Protein AF-0000000072449669 (afdb_homodimer)

InterPro domains:
  IPR002223 Pancreatic trypsin inhibitor Kunitz domain [PF00014] (24-75)
  IPR002223 Pancreatic trypsin inhibitor Kunitz domain [PF00014] (91-141)
  IPR002223 Pancreatic trypsin inhibitor Kunitz domain [PR00759] (88-102)
  IPR002223 Pancreatic trypsin inhibitor Kunitz domain [PR00759] (116-126)
  IPR002223 Pancreatic trypsin inhibitor Kunitz domain [PR00759] (126-141)
  IPR002223 Pancreatic trypsin inhibitor Kunitz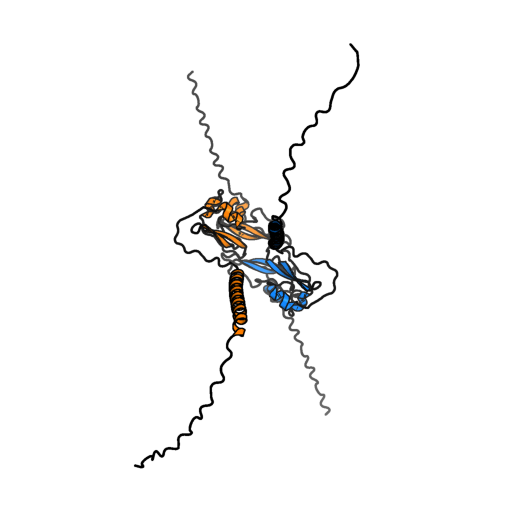 domain [PS50279] (25-75)
  IPR002223 Pancreatic trypsin inhibitor Kunitz domain [PS50279] (91-141)
  IPR002223 Pancreatic trypsin inhibitor Kunitz domain [SM00131] (23-76)
  IPR002223 Pancreatic trypsin inhibitor Kunitz domain [SM00131] (89-142)
  IPR020901 Proteinase inhibitor I2, Kunitz, conserved site [PS00280] (119-137)
  IPR036880 Pancreatic trypsin inhibitor Kunitz domain superfamily [G3DSA:4.10.410.10] (15-80)
  IPR036880 Pancreatic trypsin inhibitor Kunitz domain superfamily [G3DSA:4.10.410.10] (87-146)
  IPR036880 Pancreatic trypsin inhibitor Kunitz domain superfamily [SSF57362] (17-76)
  IPR036880 Pancreatic trypsin inhibitor Kunitz domain superfamily [SSF57362] (87-143)
  IPR050098 Tissue factor pathway inhibitor/Kunitz-type serine protease inhibitor-like [PTHR10083] (87-178)

Organism: Betta splendens (NCBI:txid158456)

Foldseek 3Di:
DPPPPPPPPPPPPPPPCPVDQDPLLDDDWDQADAQDWDWWWFAHPVVRWTHIDTHHPDDITDRTHHAQLVRCCRHHPCNCVFENPQLQVCLPDDWDQDDAAQWQWWWFHDQAVQAIAIDTHRGIDTGSRTGNDRVVRCVRHGPRHDHDDDDDDPRVVPPVVVVVVVVVVVVVVVVVVVVVVVVVVVVPPPPDDPDDPPDDPDDDPDDDDDDDDDDD/DPPPPPPPPPPPPPPPCPVDQDPLLDDDWDQADAQDWDWWWFAHPVVRWTHIDTHHPDDITDRTHHAQLVRCCRHHPCNCVFENPQLQVCLPPDWDQDDAAQWQWWWFHDQAVQAIAIDTHRGIDTGSRTGNDRVVRCVRHGPRHDHDDDDDDPRVVPPVVVVVVVVVVVVVVVVVVVVVVVVVVVVPPPDDDPDDPDDDPDPDPDDDDDPDPDDD

pLDDT: mean 78.17, std 25.8, range [21.94, 98.69]

Sequence (432 aa):
MKHLLLLGLCLVALHLSHSAVPEFCNLKYDEGSGTKFLAFLFYNSTTGQCNPFIYKGEGGNANRFRSDKDCIKNCSARAEEIYPTDASKACLYKKASGDCSVKIPSFYYDPIHDKCKMFTWTGCHGNGNRFPTFALCNSTCAGIHVDGDEAEELDSDTPVALICGIVLAIIIAAVLITVIVLSVKSKKKNSKKKGKAKAKEPQVESPLQEQATEMAMKHLLLLGLCLVALHLSHSAVPEFCNLKYDEGSGTKFLAFLFYNSTTGQCNPFIYKGEGGNANRFRSDKDCIKNCSARAEEIYPTDASKACLYKKASGDCSVKIPSFYYDPIHDKCKMFTWTGCHGNGNRFPTFALCNSTCAGIHVDGDEAEELDSDTPVALICGIVLAIIIAAVLITVIVLSVKSKKKNSKKKGKAKAKEPQVESPLQEQATEMA

Nearest PDB structures (foldseek):
  6zoi-assembly6_F  TM=9.785E-01  e=9.314E-05  Escherichia coli K-12
  6q61-assembly1_A  TM=9.582E-01  e=1.329E-04  Conus striatus
  4bqd-assembly2_B  TM=9.657E-01  e=1.685E-04  Homo sapiens
  4bqd-assembly1_A  TM=9.641E-01  e=1.685E-04  Homo sapiens
  5yv7-assembly1_A  TM=9.967E-01  e=1.329E-04  Dendroaspis angusticeps

Solvent-accessible surface area (backbone atoms only — not comparable to full-atom values): 25819 Å² total; per-residue (Å²): 134,81,76,75,77,73,72,70,74,72,71,70,70,70,69,69,73,65,79,71,63,53,72,47,36,71,40,72,72,49,41,46,42,73,86,41,44,34,73,31,27,23,42,37,68,89,80,70,41,50,42,75,44,53,31,13,80,34,86,54,63,76,28,59,24,86,39,56,65,59,36,33,61,58,51,38,92,53,19,59,78,42,49,35,87,57,59,54,66,22,29,74,38,74,70,46,41,43,66,38,61,44,84,39,77,28,23,27,44,37,26,62,75,60,38,74,40,69,45,59,30,15,78,28,65,59,48,45,25,55,21,83,38,68,65,58,37,43,76,55,36,63,88,48,74,42,92,64,83,73,77,80,77,74,60,77,78,56,56,62,60,56,54,50,48,51,54,49,48,50,51,50,51,52,52,50,51,52,51,50,55,54,53,59,57,61,65,64,57,72,71,75,84,87,79,83,78,81,73,79,77,64,80,80,77,80,87,84,81,89,88,79,92,83,85,135,133,84,76,75,75,73,75,73,73,71,70,69,70,72,69,70,72,64,80,70,63,53,73,47,35,72,39,74,74,50,40,46,42,74,86,40,44,33,72,31,28,24,40,36,68,89,79,72,41,51,43,76,43,54,32,12,82,34,85,54,63,77,30,58,25,85,41,58,65,58,35,34,62,56,52,40,94,53,19,59,78,43,49,35,88,56,58,54,66,23,32,74,38,72,70,45,42,42,65,39,60,44,83,38,76,28,23,27,45,37,26,59,77,61,39,74,40,68,44,60,29,15,77,29,65,60,50,44,24,56,22,84,39,71,65,59,38,44,75,56,35,63,87,46,73,42,93,62,86,74,75,80,77,74,62,75,76,56,55,62,59,57,52,49,48,51,52,50,48,50,52,50,50,51,51,50,52,52,51,51,55,52,55,62,57,62,66,64,61,72,72,69,85,83,76,79,86,80,83,82,82,79,81,80,84,79,83,83,83,72,87,75,82,87,74,140

Radius of gyration: 41.52 Å; Cα contacts (8 Å, |Δi|>4): 645; chains: 2; bounding box: 154×164×96 Å

Structure (mmCIF, N/CA/C/O backbone):
data_AF-0000000072449669-model_v1
#
loop_
_entity.id
_entity.type
_entity.pdbx_description
1 polymer 'BPTI/Kunitz domain-containing protein'
#
loop_
_atom_site.group_PDB
_atom_site.id
_atom_site.type_symbol
_atom_site.label_atom_id
_atom_site.label_alt_id
_atom_site.label_comp_id
_atom_site.label_asym_id
_atom_site.label_entity_id
_atom_site.label_seq_id
_atom_site.pdbx_PDB_ins_code
_atom_site.Cartn_x
_atom_site.Cartn_y
_atom_site.Cartn_z
_atom_site.occupancy
_atom_site.B_iso_or_equiv
_atom_site.auth_seq_id
_atom_site.auth_comp_id
_atom_site.auth_asym_id
_atom_site.auth_atom_id
_atom_site.pdbx_PDB_model_num
ATOM 1 N N . MET A 1 1 ? 32.188 -71.188 -22.438 1 38.41 1 MET A N 1
ATOM 2 C CA . MET A 1 1 ? 31.375 -70.562 -21.422 1 38.41 1 MET A CA 1
ATOM 3 C C . MET A 1 1 ? 31.625 -69.062 -21.422 1 38.41 1 MET A C 1
ATOM 5 O O . MET A 1 1 ? 32.625 -68.562 -20.875 1 38.41 1 MET A O 1
ATOM 9 N N . LYS A 1 2 ? 31.562 -68.375 -22.609 1 45.62 2 LYS A N 1
ATOM 10 C CA . LYS A 1 2 ? 31.391 -67 -22.984 1 45.62 2 LYS A CA 1
ATOM 11 C C . LYS A 1 2 ? 30.328 -66.312 -22.109 1 45.62 2 LYS A C 1
ATOM 13 O O . LYS A 1 2 ? 29.156 -66.688 -22.156 1 45.62 2 LYS A O 1
ATOM 18 N N . HIS A 1 3 ? 30.656 -66.188 -20.766 1 43.56 3 HIS A N 1
ATOM 19 C CA . HIS A 1 3 ? 29.922 -65.312 -19.844 1 43.56 3 HIS A CA 1
ATOM 20 C C . HIS A 1 3 ? 29.469 -64 -20.531 1 43.56 3 HIS A C 1
ATOM 22 O O . HIS A 1 3 ? 30.297 -63.312 -21.109 1 43.56 3 HIS A O 1
ATOM 28 N N . LEU A 1 4 ? 28.312 -64.062 -21.156 1 43.59 4 LEU A N 1
ATOM 29 C CA . LEU A 1 4 ? 27.469 -62.938 -21.547 1 43.59 4 LEU A CA 1
ATOM 30 C C . LEU A 1 4 ? 27.469 -61.844 -20.453 1 43.59 4 LEU A C 1
ATOM 32 O O . LEU A 1 4 ? 27.047 -62.094 -19.328 1 43.59 4 LEU A O 1
ATOM 36 N N . LEU A 1 5 ? 28.484 -60.938 -20.422 1 43.47 5 LEU A N 1
ATOM 37 C CA . LEU A 1 5 ? 28.516 -59.688 -19.672 1 43.47 5 LEU A CA 1
ATOM 38 C C . LEU A 1 5 ? 27.172 -58.969 -19.719 1 43.47 5 LEU A C 1
ATOM 40 O O . LEU A 1 5 ? 26.688 -58.625 -20.812 1 43.47 5 LEU A O 1
ATOM 44 N N . LEU A 1 6 ? 26.219 -59.375 -18.828 1 43.91 6 LEU A N 1
ATOM 45 C CA . LEU A 1 6 ? 25 -58.656 -18.516 1 43.91 6 LEU A CA 1
ATOM 46 C C . LEU A 1 6 ? 25.281 -57.156 -18.344 1 43.91 6 LEU A C 1
ATOM 48 O O . LEU A 1 6 ? 25.984 -56.75 -17.406 1 43.91 6 LEU A O 1
ATOM 52 N N . LEU A 1 7 ? 25.719 -56.469 -19.422 1 45.19 7 LEU A N 1
ATOM 53 C CA . LEU A 1 7 ? 25.688 -55.031 -19.312 1 45.19 7 LEU A CA 1
ATOM 54 C C . LEU A 1 7 ? 24.391 -54.531 -18.688 1 45.19 7 LEU A C 1
ATOM 56 O O . LEU A 1 7 ? 23.312 -54.719 -19.266 1 45.19 7 LEU A O 1
ATOM 60 N N . GLY A 1 8 ? 24.203 -54.812 -17.359 1 43.91 8 GLY A N 1
ATOM 61 C CA . GLY A 1 8 ? 23.141 -54.094 -16.688 1 43.91 8 GLY A CA 1
ATOM 62 C C . GLY A 1 8 ? 23 -52.656 -17.125 1 43.91 8 GLY A C 1
ATOM 63 O O . GLY A 1 8 ? 23.922 -51.875 -17 1 43.91 8 GLY A O 1
ATOM 64 N N . LEU A 1 9 ? 22.406 -52.438 -18.266 1 45.47 9 LEU A N 1
ATOM 65 C CA . LEU A 1 9 ? 21.922 -51.094 -18.562 1 45.47 9 LEU A CA 1
ATOM 66 C C . LEU A 1 9 ? 21.266 -50.469 -17.344 1 45.47 9 LEU A C 1
ATOM 68 O O . LEU A 1 9 ? 20.219 -50.938 -16.891 1 45.47 9 LEU A O 1
ATOM 72 N N . CYS A 1 10 ? 22.078 -50.125 -16.297 1 46 10 CYS A N 1
ATOM 73 C CA . CYS A 1 10 ? 21.547 -49.219 -15.281 1 46 10 CYS A CA 1
ATOM 74 C C . CYS A 1 10 ? 20.703 -48.125 -15.906 1 46 10 CYS A C 1
ATOM 76 O O . CYS A 1 10 ? 21.234 -47.25 -16.609 1 46 10 CYS A O 1
ATOM 78 N N . LEU A 1 11 ? 19.531 -48.469 -16.422 1 46.03 11 LEU A N 1
ATOM 79 C CA . LEU A 1 11 ? 18.609 -47.375 -16.672 1 46.03 11 LEU A CA 1
ATOM 80 C C . LEU A 1 11 ? 18.656 -46.375 -15.539 1 46.03 11 LEU A C 1
ATOM 82 O O . LEU A 1 11 ? 18.25 -46.656 -14.414 1 46.03 11 LEU A O 1
ATOM 86 N N . VAL A 1 12 ? 19.688 -45.625 -15.398 1 47.66 12 VAL A N 1
ATOM 87 C CA . VAL A 1 12 ? 19.547 -44.375 -14.625 1 47.66 12 VAL A CA 1
ATOM 88 C C . VAL A 1 12 ? 18.188 -43.75 -14.906 1 47.66 12 VAL A C 1
ATOM 90 O O . VAL A 1 12 ? 17.938 -43.281 -16.031 1 47.66 12 VAL A O 1
ATOM 93 N N . ALA A 1 13 ? 17.125 -44.375 -14.453 1 45.84 13 ALA A N 1
ATOM 94 C CA . ALA A 1 13 ? 15.914 -43.562 -14.383 1 45.84 13 ALA A CA 1
ATOM 95 C C . ALA A 1 13 ? 16.266 -42.125 -14.023 1 45.84 13 ALA A C 1
ATOM 97 O O . ALA A 1 13 ? 16.703 -41.844 -12.914 1 45.84 13 ALA A O 1
ATOM 98 N N . LEU A 1 14 ? 16.844 -41.438 -14.922 1 45.34 14 LEU A N 1
ATOM 99 C CA . LEU A 1 14 ? 16.734 -39.969 -14.742 1 45.34 14 LEU A CA 1
ATOM 100 C C . LEU A 1 14 ? 15.391 -39.625 -14.117 1 45.34 14 LEU A C 1
ATOM 102 O O . LEU A 1 14 ? 14.352 -39.688 -14.773 1 45.34 14 LEU A O 1
ATOM 106 N N . HIS A 1 15 ? 15.172 -40.062 -12.898 1 47.91 15 HIS A N 1
ATOM 107 C CA . HIS A 1 15 ? 14.141 -39.312 -12.188 1 47.91 15 HIS A CA 1
ATOM 108 C C . HIS A 1 15 ? 14.195 -37.812 -12.555 1 47.91 15 HIS A C 1
ATOM 110 O O . HIS A 1 15 ? 15.148 -37.125 -12.211 1 47.91 15 HIS A O 1
ATOM 116 N N . LEU A 1 16 ? 13.953 -37.469 -13.758 1 45.28 16 LEU A N 1
ATOM 117 C CA . LEU A 1 16 ? 13.57 -36.094 -13.914 1 45.28 16 LEU A CA 1
ATOM 118 C C . LEU A 1 16 ? 12.781 -35.594 -12.703 1 45.28 16 LEU A C 1
ATOM 120 O O . LEU A 1 16 ? 11.664 -36.062 -12.461 1 45.28 16 LEU A O 1
ATOM 124 N N . SER A 1 17 ? 13.336 -35.5 -11.594 1 46.41 17 SER A N 1
ATOM 125 C CA . SER A 1 17 ? 12.727 -34.719 -10.523 1 46.41 17 SER A CA 1
ATOM 126 C C . SER A 1 17 ? 11.867 -33.594 -11.086 1 46.41 17 SER A C 1
ATOM 128 O O . SER A 1 17 ? 12.375 -32.5 -11.406 1 46.41 17 SER A O 1
ATOM 130 N N . HIS A 1 18 ? 11.008 -33.781 -11.992 1 51.28 18 HIS A N 1
ATOM 131 C CA . HIS A 1 18 ? 10.016 -32.75 -12.281 1 51.28 18 HIS A CA 1
ATOM 132 C C . HIS A 1 18 ? 9.531 -32.094 -11 1 51.28 18 HIS A C 1
ATOM 134 O O . HIS A 1 18 ? 8.945 -32.75 -10.133 1 51.28 18 HIS A O 1
ATOM 140 N N . SER A 1 19 ? 10.258 -31.328 -10.367 1 57.94 19 SER A N 1
ATOM 141 C CA . SER A 1 19 ? 9.812 -30.578 -9.195 1 57.94 19 SER A CA 1
ATOM 142 C C . SER A 1 19 ? 8.32 -30.281 -9.266 1 57.94 19 SER A C 1
ATOM 144 O O . SER A 1 19 ? 7.875 -29.5 -10.117 1 57.94 19 SER A O 1
ATOM 146 N N . ALA A 1 20 ? 7.422 -31.203 -8.945 1 79.5 20 ALA A N 1
ATOM 147 C CA . ALA A 1 20 ? 5.965 -31.156 -9.008 1 79.5 20 ALA A CA 1
ATOM 148 C C . ALA A 1 20 ? 5.422 -29.953 -8.242 1 79.5 20 ALA A C 1
ATOM 150 O O . ALA A 1 20 ? 5.879 -29.656 -7.137 1 79.5 20 ALA A O 1
ATOM 151 N N . VAL A 1 21 ? 4.613 -29.078 -8.945 1 89.69 21 VAL A N 1
ATOM 152 C CA . VAL A 1 21 ? 3.904 -27.953 -8.344 1 89.69 21 VAL A CA 1
ATOM 153 C C . VAL A 1 21 ? 3.045 -28.438 -7.184 1 89.69 21 VAL A C 1
ATOM 155 O O . VAL A 1 21 ? 2.266 -29.375 -7.336 1 89.69 21 VAL A O 1
ATOM 158 N N . PRO A 1 22 ? 3.311 -27.922 -5.988 1 95.31 22 PRO A N 1
ATOM 159 C CA . PRO A 1 22 ? 2.5 -28.328 -4.84 1 95.31 22 PRO A CA 1
ATOM 160 C C . PRO A 1 22 ? 1.001 -28.234 -5.113 1 95.31 22 PRO A C 1
ATOM 162 O O . PRO A 1 22 ? 0.553 -27.328 -5.812 1 95.31 22 PRO A O 1
ATOM 165 N N . GLU A 1 23 ? 0.247 -29.109 -4.504 1 96 23 GLU A N 1
ATOM 166 C CA . GLU A 1 23 ? -1.19 -29.203 -4.742 1 96 23 GLU A CA 1
ATOM 167 C C . GLU A 1 23 ? -1.904 -27.938 -4.297 1 96 23 GLU A C 1
ATOM 169 O O . GLU A 1 23 ? -2.91 -27.531 -4.891 1 96 23 GLU A O 1
ATOM 174 N N . PHE A 1 24 ? -1.383 -27.328 -3.334 1 97.62 24 PHE A N 1
ATOM 175 C CA . PHE A 1 24 ? -2.053 -26.141 -2.801 1 97.62 24 PHE A CA 1
ATOM 176 C C . PHE A 1 24 ? -2.059 -25.016 -3.824 1 97.62 24 PHE A C 1
ATOM 178 O O . PHE A 1 24 ? -2.836 -24.062 -3.705 1 97.62 24 PHE A O 1
ATOM 185 N N . CYS A 1 25 ? -1.195 -25.078 -4.824 1 98.19 25 CYS A N 1
ATOM 186 C CA . CYS A 1 25 ? -1.121 -24.031 -5.84 1 98.19 25 CYS A CA 1
ATOM 187 C C . CYS A 1 25 ? -2.367 -24.047 -6.719 1 98.19 25 CYS A C 1
ATOM 189 O O . CYS A 1 25 ? -2.629 -23.078 -7.438 1 98.19 25 CYS A O 1
ATOM 191 N N . ASN A 1 26 ? -3.164 -25.094 -6.59 1 97.56 26 ASN A N 1
ATOM 192 C CA . ASN A 1 26 ? -4.371 -25.219 -7.398 1 97.56 26 ASN A CA 1
ATOM 193 C C . ASN A 1 26 ? -5.609 -24.766 -6.629 1 97.56 26 ASN A C 1
ATOM 195 O O . ASN A 1 26 ? -6.711 -24.734 -7.18 1 97.56 26 ASN A O 1
ATOM 199 N N . LEU A 1 27 ? -5.449 -24.375 -5.414 1 98.12 27 LEU A N 1
ATOM 200 C CA . LEU A 1 27 ? -6.566 -23.938 -4.59 1 98.12 27 LEU A CA 1
ATOM 201 C C . LEU A 1 27 ? -6.875 -22.453 -4.844 1 98.12 27 LEU A C 1
ATOM 203 O O . LEU A 1 27 ? -5.969 -21.672 -5.141 1 98.12 27 LEU A O 1
ATOM 207 N N . LYS A 1 28 ? -8.125 -22.094 -4.68 1 96.94 28 LYS A N 1
ATOM 208 C CA . LYS A 1 28 ? -8.484 -20.688 -4.617 1 96.94 28 LYS A CA 1
ATOM 209 C C . LYS A 1 28 ? -7.949 -20.031 -3.346 1 96.94 28 LYS A C 1
ATOM 211 O O . LYS A 1 28 ? -7.621 -20.734 -2.381 1 96.94 28 LYS A O 1
ATOM 216 N N . TYR A 1 29 ? -7.918 -18.734 -3.4 1 97.38 29 TYR A N 1
ATOM 217 C CA . TYR A 1 29 ? -7.488 -18.078 -2.168 1 97.38 29 TYR A CA 1
ATOM 218 C C . TYR A 1 29 ? -8.523 -18.266 -1.065 1 97.38 29 TYR A C 1
ATOM 220 O O . TYR A 1 29 ? -9.703 -18.484 -1.347 1 97.38 29 TYR A O 1
ATOM 228 N N . ASP A 1 30 ? -8.062 -18.188 0.164 1 98.12 30 ASP A N 1
ATOM 229 C CA . ASP A 1 30 ? -8.906 -18.266 1.356 1 98.12 30 ASP A CA 1
ATOM 230 C C . ASP A 1 30 ? -8.586 -17.125 2.32 1 98.12 30 ASP A C 1
ATOM 232 O O . ASP A 1 30 ? -7.473 -17.047 2.854 1 98.12 30 ASP A O 1
ATOM 236 N N . GLU A 1 31 ? -9.586 -16.281 2.561 1 96.69 31 GLU A N 1
ATOM 237 C CA . GLU A 1 31 ? -9.375 -15.094 3.385 1 96.69 31 GLU A CA 1
ATOM 238 C C . GLU A 1 31 ? -9.141 -15.477 4.844 1 96.69 31 GLU A C 1
ATOM 240 O O . GLU A 1 31 ? -8.625 -14.672 5.621 1 96.69 31 GLU A O 1
ATOM 245 N N . GLY A 1 32 ? -9.555 -16.656 5.145 1 97.31 32 GLY A N 1
ATOM 246 C CA . GLY A 1 32 ? -9.461 -17.047 6.543 1 97.31 32 GLY A CA 1
ATOM 247 C C . GLY A 1 32 ? -10.359 -16.25 7.457 1 97.31 32 GLY A C 1
ATOM 248 O O . GLY A 1 32 ? -11.336 -15.641 7 1 97.31 32 GLY A O 1
ATOM 249 N N . SER A 1 33 ? -10.133 -16.375 8.727 1 95.25 33 SER A N 1
ATOM 250 C CA . SER A 1 33 ? -10.906 -15.672 9.75 1 95.25 33 SER A CA 1
ATOM 251 C C . SER A 1 33 ? -10.008 -14.766 10.586 1 95.25 33 SER A C 1
ATOM 253 O O . SER A 1 33 ? -8.82 -14.633 10.305 1 95.25 33 SER A O 1
ATOM 255 N N . GLY A 1 34 ? -10.641 -13.93 11.414 1 92.81 34 GLY A N 1
ATOM 256 C CA . GLY A 1 34 ? -9.875 -13.047 12.266 1 92.81 34 GLY A CA 1
ATOM 257 C C . GLY A 1 34 ? -10.141 -11.578 11.992 1 92.81 34 GLY A C 1
ATOM 258 O O . GLY A 1 34 ? -11.094 -11.234 11.297 1 92.81 34 GLY A O 1
ATOM 259 N N . THR A 1 35 ? -9.32 -10.781 12.633 1 89.25 35 THR A N 1
ATOM 260 C CA . THR A 1 35 ? -9.625 -9.359 12.602 1 89.25 35 THR A CA 1
ATOM 261 C C . THR A 1 35 ? -8.508 -8.586 11.906 1 89.25 35 THR A C 1
ATOM 263 O O . THR A 1 35 ? -8.492 -7.352 11.922 1 89.25 35 THR A O 1
ATOM 266 N N . LYS A 1 36 ? -7.613 -9.312 11.336 1 92.62 36 LYS A N 1
ATOM 267 C CA . LYS A 1 36 ? -6.539 -8.648 10.609 1 92.62 36 LYS A CA 1
ATOM 268 C C . LYS A 1 36 ? -6.895 -8.492 9.133 1 92.62 36 LYS A C 1
ATOM 270 O O . LYS A 1 36 ? -7.82 -9.148 8.641 1 92.62 36 LYS A O 1
ATOM 275 N N . PHE A 1 37 ? -6.211 -7.543 8.539 1 95.44 37 PHE A N 1
ATOM 276 C CA . PHE A 1 37 ? -6.363 -7.312 7.109 1 95.44 37 PHE A CA 1
ATOM 277 C C . PHE A 1 37 ? -5.004 -7.246 6.422 1 95.44 37 PHE A C 1
ATOM 279 O O . PHE A 1 37 ? -4.473 -6.16 6.191 1 95.44 37 PHE A O 1
ATOM 286 N N . LEU A 1 38 ? -4.559 -8.375 6.039 1 94.69 38 LEU A N 1
ATOM 287 C CA . LEU A 1 38 ? -3.205 -8.5 5.504 1 94.69 38 LEU A CA 1
ATOM 288 C C . LEU A 1 38 ? -3.232 -8.719 3.996 1 94.69 38 LEU A C 1
ATOM 290 O O . LEU A 1 38 ? -3.967 -9.578 3.502 1 94.69 38 LEU A O 1
ATOM 294 N N . ALA A 1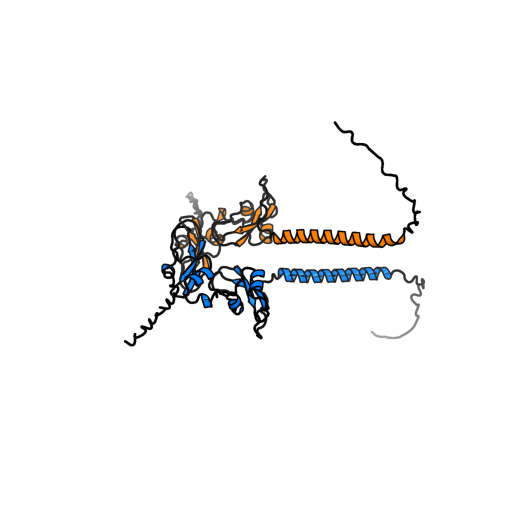 39 ? -2.447 -7.996 3.336 1 93.81 39 ALA A N 1
ATOM 295 C CA . ALA A 1 39 ? -2.35 -8.164 1.889 1 93.81 39 ALA A CA 1
ATOM 296 C C . ALA A 1 39 ? -1.403 -9.305 1.532 1 93.81 39 ALA A C 1
ATOM 298 O O . ALA A 1 39 ? -0.224 -9.273 1.89 1 93.81 39 ALA A O 1
ATOM 299 N N . PHE A 1 40 ? -1.894 -10.281 0.864 1 96.56 40 PHE A N 1
ATOM 300 C CA . PHE A 1 40 ? -1.116 -11.43 0.402 1 96.56 40 PHE A CA 1
ATOM 301 C C . PHE A 1 40 ? -1.403 -11.719 -1.065 1 96.56 40 PHE A C 1
ATOM 303 O O . PHE A 1 40 ? -2.266 -11.078 -1.675 1 96.56 40 PHE A O 1
ATOM 310 N N . LEU A 1 41 ? -0.613 -12.625 -1.57 1 98 41 LEU A N 1
ATOM 311 C CA . LEU A 1 41 ? -0.822 -13.078 -2.939 1 98 41 LEU A CA 1
ATOM 312 C C . LEU A 1 41 ? -1.211 -14.555 -2.969 1 98 41 LEU A C 1
ATOM 314 O O . LEU A 1 41 ? -0.861 -15.305 -2.059 1 98 41 LEU A O 1
ATOM 318 N N . PHE A 1 42 ? -1.948 -14.961 -3.943 1 98.5 42 PHE A N 1
ATOM 319 C CA . PHE A 1 42 ? -2.215 -16.375 -4.227 1 98.5 42 PHE A CA 1
ATOM 320 C C . PHE A 1 42 ? -1.958 -16.688 -5.695 1 98.5 42 PHE A C 1
ATOM 322 O O . PHE A 1 42 ? -2.066 -15.805 -6.551 1 98.5 42 PHE A O 1
ATOM 329 N N . TYR A 1 43 ? -1.645 -17.875 -6 1 98.62 43 TYR A N 1
ATOM 330 C CA . TYR A 1 43 ? -1.412 -18.297 -7.379 1 98.62 43 TYR A CA 1
ATOM 331 C C . TYR A 1 43 ? -2.713 -18.734 -8.039 1 98.62 43 TYR A C 1
ATOM 333 O O . TYR A 1 43 ? -3.42 -19.594 -7.52 1 98.62 43 TYR A O 1
ATOM 341 N N . ASN A 1 44 ? -3.041 -18.047 -9.094 1 97.88 44 ASN A N 1
ATOM 342 C CA . ASN A 1 44 ? -4.16 -18.469 -9.93 1 97.88 44 ASN A CA 1
ATOM 343 C C . ASN A 1 44 ? -3.705 -19.406 -11.039 1 97.88 44 ASN A C 1
ATOM 345 O O . ASN A 1 44 ? -3.111 -18.969 -12.031 1 97.88 44 ASN A O 1
ATOM 349 N N . SER A 1 45 ? -4.055 -20.625 -10.891 1 96.25 45 SER A N 1
ATOM 350 C CA . SER A 1 45 ? -3.537 -21.656 -11.789 1 96.25 45 SER A CA 1
ATOM 351 C C . SER A 1 45 ? -4.141 -21.516 -13.188 1 96.25 45 SER A C 1
ATOM 353 O O . SER A 1 45 ? -3.562 -21.984 -14.164 1 96.25 45 SER A O 1
ATOM 355 N N . THR A 1 46 ? -5.238 -20.875 -13.281 1 95.12 46 THR A N 1
ATOM 356 C CA . THR A 1 46 ? -5.879 -20.688 -14.578 1 95.12 46 THR A CA 1
ATOM 357 C C . THR A 1 46 ? -5.137 -19.656 -15.414 1 95.12 46 THR A C 1
ATOM 359 O O . THR A 1 46 ? -4.918 -19.844 -16.609 1 95.12 46 THR A O 1
ATOM 362 N N . THR A 1 47 ? -4.695 -18.594 -14.766 1 94.62 47 THR A N 1
ATOM 363 C CA . THR A 1 47 ? -4.059 -17.5 -15.5 1 94.62 47 THR A CA 1
ATOM 364 C C . THR A 1 47 ? -2.541 -17.578 -15.375 1 94.62 47 THR A C 1
ATOM 366 O O . THR A 1 47 ? -1.817 -16.938 -16.141 1 94.62 47 THR A O 1
ATOM 369 N N . GLY A 1 48 ? -2.111 -18.297 -14.367 1 96.19 48 GLY A N 1
ATOM 370 C CA . GLY A 1 48 ? -0.681 -18.375 -14.125 1 96.19 48 GLY A CA 1
ATOM 371 C C . GLY A 1 48 ? -0.114 -17.141 -13.453 1 96.19 48 GLY A C 1
ATOM 372 O O . GLY A 1 48 ? 1.07 -16.844 -13.602 1 96.19 48 GLY A O 1
ATOM 373 N N . GLN A 1 49 ? -1.002 -16.438 -12.727 1 96.81 49 GLN A N 1
ATOM 374 C CA . GLN A 1 49 ? -0.599 -15.164 -12.117 1 96.81 49 GLN A CA 1
ATOM 375 C C . GLN A 1 49 ? -0.748 -15.211 -10.602 1 96.81 49 GLN A C 1
ATOM 377 O O . GLN A 1 49 ? -1.586 -15.945 -10.078 1 96.81 49 GLN A O 1
ATOM 382 N N . CYS A 1 50 ? 0.068 -14.422 -9.992 1 98.31 50 CYS A N 1
ATOM 383 C CA . CYS A 1 50 ? -0.078 -14.219 -8.555 1 98.31 50 CYS A CA 1
ATOM 384 C C . CYS A 1 50 ? -0.903 -12.969 -8.258 1 98.31 50 CYS A C 1
ATOM 386 O O . CYS A 1 50 ? -0.442 -11.852 -8.477 1 98.31 50 CYS A O 1
ATOM 388 N N . ASN A 1 51 ? -2.115 -13.219 -7.75 1 97.69 51 ASN A N 1
ATOM 389 C CA . ASN A 1 51 ? -3.062 -12.133 -7.527 1 97.69 51 ASN A CA 1
ATOM 390 C C . ASN A 1 51 ? -3.176 -11.781 -6.047 1 97.69 51 ASN A C 1
ATOM 392 O O . ASN A 1 51 ? -3.068 -12.656 -5.188 1 97.69 51 ASN A O 1
ATOM 396 N N . PRO A 1 52 ? -3.432 -10.492 -5.785 1 97.12 52 PRO A N 1
ATOM 397 C CA . PRO A 1 52 ? -3.555 -10.102 -4.383 1 97.12 52 PRO A CA 1
ATOM 398 C C . PRO A 1 52 ? -4.914 -10.453 -3.785 1 97.12 52 PRO A C 1
ATOM 400 O O . PRO A 1 52 ? -5.902 -10.562 -4.516 1 97.12 52 PRO A O 1
ATOM 403 N N . PHE A 1 53 ? -4.945 -10.672 -2.523 1 96.31 53 PHE A N 1
ATOM 404 C CA . PHE A 1 53 ? -6.16 -10.844 -1.732 1 96.31 53 PHE A CA 1
ATOM 405 C C . PHE A 1 53 ? -5.922 -10.43 -0.284 1 96.31 53 PHE A C 1
ATOM 407 O O . PHE A 1 53 ? -4.781 -10.18 0.117 1 96.31 53 PHE A O 1
ATOM 414 N N . ILE A 1 54 ? -7.027 -10.32 0.441 1 96.31 54 ILE A N 1
ATOM 415 C CA . ILE A 1 54 ? -6.922 -9.906 1.838 1 96.31 54 ILE A CA 1
ATOM 416 C C . ILE A 1 54 ? -7.074 -11.133 2.744 1 96.31 54 ILE A C 1
ATOM 418 O O . ILE A 1 54 ? -8.086 -11.828 2.691 1 96.31 54 ILE A O 1
ATOM 422 N N . TYR A 1 55 ? -6.031 -11.383 3.494 1 97.12 55 TYR A N 1
ATOM 423 C CA . TYR A 1 55 ? -6.031 -12.445 4.496 1 97.12 55 TYR A CA 1
ATOM 424 C C . TYR A 1 55 ? -6.383 -11.898 5.871 1 97.12 55 TYR A C 1
ATOM 426 O O . TYR A 1 55 ? -5.855 -10.859 6.289 1 97.12 55 TYR A O 1
ATOM 434 N N . LYS A 1 56 ? -7.184 -12.656 6.633 1 95.69 56 LYS A N 1
ATOM 435 C CA . LYS A 1 56 ? -7.723 -12.117 7.875 1 95.69 56 LYS A CA 1
ATOM 436 C C . LYS A 1 56 ? -6.949 -12.633 9.086 1 95.69 56 LYS A C 1
ATOM 438 O O . LYS A 1 56 ? -7.305 -12.336 10.227 1 95.69 56 LYS A O 1
ATOM 443 N N . GLY A 1 57 ? -5.945 -13.422 8.914 1 95.06 57 GLY A N 1
ATOM 444 C CA . GLY A 1 57 ? -4.945 -13.648 9.945 1 95.06 57 GLY A CA 1
ATOM 445 C C . GLY A 1 57 ? -4.996 -15.055 10.523 1 95.06 57 GLY A C 1
ATOM 446 O O . GLY A 1 57 ? -4.039 -15.5 11.156 1 95.06 57 GLY A O 1
ATOM 447 N N . GLU A 1 58 ? -6.117 -15.711 10.406 1 96.5 58 GLU A N 1
ATOM 448 C CA . GLU A 1 58 ? -6.262 -17.047 10.992 1 96.5 58 GLU A CA 1
ATOM 449 C C . GLU A 1 58 ? -6.84 -18.031 9.984 1 96.5 58 GLU A C 1
ATOM 451 O O . GLU A 1 58 ? -7.734 -17.688 9.211 1 96.5 58 GLU A O 1
ATOM 456 N N . GLY A 1 59 ? -6.238 -19.25 10.039 1 97.94 59 GLY A N 1
ATOM 457 C CA . GLY A 1 59 ? -6.727 -20.281 9.156 1 97.94 59 GLY A CA 1
ATOM 458 C C . GLY A 1 59 ? -6.285 -20.109 7.715 1 97.94 59 GLY A C 1
ATOM 459 O O . GLY A 1 59 ? -5.113 -19.828 7.453 1 97.94 59 GLY A O 1
ATOM 460 N N . GLY A 1 60 ? -7.25 -20.422 6.742 1 97.62 60 GLY A N 1
ATOM 461 C CA . GLY A 1 60 ? -6.922 -20.344 5.328 1 97.62 60 GLY A CA 1
ATOM 462 C C . GLY A 1 60 ? -6.152 -21.547 4.824 1 97.62 60 GLY A C 1
ATOM 463 O O . GLY A 1 60 ? -6.195 -22.609 5.43 1 97.62 60 GLY A O 1
ATOM 464 N N . ASN A 1 61 ? -5.578 -21.375 3.662 1 98.25 61 ASN A N 1
ATOM 465 C CA . ASN A 1 61 ? -4.812 -22.469 3.076 1 98.25 61 ASN A CA 1
ATOM 466 C C . ASN A 1 61 ? -3.422 -22.016 2.646 1 98.25 61 ASN A C 1
ATOM 468 O O . ASN A 1 61 ? -3.045 -20.875 2.863 1 98.25 61 ASN A O 1
ATOM 472 N N . ALA A 1 62 ? -2.662 -22.859 2.084 1 97.94 62 ALA A N 1
ATOM 473 C CA . ALA A 1 62 ? -1.239 -22.609 1.864 1 97.94 62 ALA A CA 1
ATOM 474 C C . ALA A 1 62 ? -1.013 -21.812 0.584 1 97.94 62 ALA A C 1
ATOM 476 O O . ALA A 1 62 ? 0.092 -21.328 0.34 1 97.94 62 ALA A O 1
ATOM 477 N N . ASN A 1 63 ? -2.008 -21.688 -0.205 1 98.56 63 ASN A N 1
ATOM 478 C CA . ASN A 1 63 ? -1.883 -20.828 -1.377 1 98.56 63 ASN A CA 1
ATOM 479 C C . ASN A 1 63 ? -1.9 -19.344 -0.991 1 98.56 63 ASN A C 1
ATOM 481 O O . ASN A 1 63 ? -2.854 -18.625 -1.306 1 98.56 63 ASN A O 1
ATOM 485 N N . ARG A 1 64 ? -0.902 -18.969 -0.321 1 98.44 64 ARG A N 1
ATOM 486 C CA . ARG A 1 64 ? -0.746 -17.641 0.263 1 98.44 64 ARG A CA 1
ATOM 487 C C . ARG A 1 64 ? 0.727 -17.266 0.37 1 98.44 64 ARG A C 1
ATOM 489 O O . ARG A 1 64 ? 1.506 -17.953 1.029 1 98.44 64 ARG A O 1
ATOM 496 N N . PHE A 1 65 ? 0.999 -16.125 -0.299 1 98.38 65 PHE A N 1
ATOM 497 C CA . PHE A 1 65 ? 2.404 -15.75 -0.367 1 98.38 65 PHE A CA 1
ATOM 498 C C . PHE A 1 65 ? 2.578 -14.266 -0.056 1 98.38 65 PHE A C 1
ATOM 500 O O . PHE A 1 65 ? 1.738 -13.445 -0.428 1 98.38 65 PHE A O 1
ATOM 507 N N . ARG A 1 66 ? 3.672 -13.938 0.521 1 94.75 66 ARG A N 1
ATOM 508 C CA . ARG A 1 66 ? 3.941 -12.555 0.889 1 94.75 66 ARG A CA 1
ATOM 509 C C . ARG A 1 66 ? 4.523 -11.773 -0.287 1 94.75 66 ARG A C 1
ATOM 511 O O . ARG A 1 66 ? 4.375 -10.555 -0.367 1 94.75 66 ARG A O 1
ATOM 518 N N . SER A 1 67 ? 5.176 -12.547 -1.188 1 95.69 67 SER A N 1
ATOM 519 C CA . SER A 1 67 ? 5.836 -11.852 -2.289 1 95.69 67 SER A CA 1
ATOM 520 C C . SER A 1 67 ? 5.516 -12.508 -3.629 1 95.69 67 SER A C 1
ATOM 522 O O . SER A 1 67 ? 5.305 -13.719 -3.699 1 95.69 67 SER A O 1
ATOM 524 N N . ASP A 1 68 ? 5.527 -11.688 -4.598 1 97.25 68 ASP A N 1
ATOM 525 C CA . ASP A 1 68 ? 5.312 -12.141 -5.969 1 97.25 68 ASP A CA 1
ATOM 526 C C . ASP A 1 68 ? 6.348 -13.188 -6.375 1 97.25 68 ASP A C 1
ATOM 528 O O . ASP A 1 68 ? 6.008 -14.195 -7 1 97.25 68 ASP A O 1
ATOM 532 N N . LYS A 1 69 ? 7.582 -12.961 -6.016 1 97.12 69 LYS A N 1
ATOM 533 C CA . LYS A 1 69 ? 8.664 -13.883 -6.332 1 97.12 69 LYS A CA 1
ATOM 534 C C . LYS A 1 69 ? 8.43 -15.25 -5.703 1 97.12 69 LYS A C 1
ATOM 536 O O . LYS A 1 69 ? 8.523 -16.281 -6.379 1 97.12 69 LYS A O 1
ATOM 541 N N . ASP A 1 70 ? 8.094 -15.25 -4.438 1 97.38 70 ASP A N 1
ATOM 542 C CA . ASP A 1 70 ? 7.836 -16.5 -3.746 1 97.38 70 ASP A CA 1
ATOM 543 C C . ASP A 1 70 ? 6.652 -17.234 -4.367 1 97.38 70 ASP A C 1
ATOM 545 O O . ASP A 1 70 ? 6.691 -18.469 -4.535 1 97.38 70 ASP A O 1
ATOM 549 N N . CYS A 1 71 ? 5.648 -16.562 -4.68 1 98.62 71 CYS A N 1
ATOM 550 C CA . CYS A 1 71 ? 4.461 -17.125 -5.309 1 98.62 71 CYS A CA 1
ATOM 551 C C . CYS A 1 71 ? 4.809 -17.812 -6.625 1 98.62 71 CYS A C 1
ATOM 553 O O . CYS A 1 71 ? 4.469 -18.984 -6.832 1 98.62 71 CYS A O 1
ATOM 555 N N . ILE A 1 72 ? 5.57 -17.125 -7.465 1 98.31 72 ILE A N 1
ATOM 556 C CA . ILE A 1 72 ? 5.93 -17.625 -8.789 1 98.31 72 ILE A CA 1
ATOM 557 C C . ILE A 1 72 ? 6.898 -18.797 -8.648 1 98.31 72 ILE A C 1
ATOM 559 O O . ILE A 1 72 ? 6.715 -19.828 -9.289 1 98.31 72 ILE A O 1
ATOM 563 N N . LYS A 1 73 ? 7.824 -18.656 -7.785 1 97.44 73 LYS A N 1
ATOM 564 C CA . LYS A 1 73 ? 8.836 -19.703 -7.645 1 97.44 73 LYS A CA 1
ATOM 565 C C . LYS A 1 73 ? 8.227 -21 -7.121 1 97.44 73 LYS A C 1
ATOM 567 O O . LYS A 1 73 ? 8.672 -22.094 -7.48 1 97.44 73 LYS A O 1
ATOM 572 N N . ASN A 1 74 ? 7.199 -20.875 -6.344 1 97.44 74 ASN A N 1
ATOM 573 C CA . ASN A 1 74 ? 6.613 -22.062 -5.734 1 97.44 74 ASN A CA 1
ATOM 574 C C . ASN A 1 74 ? 5.559 -22.688 -6.637 1 97.44 74 ASN A C 1
ATOM 576 O O . ASN A 1 74 ? 5.332 -23.906 -6.582 1 97.44 74 ASN A O 1
ATOM 580 N N . CYS A 1 75 ? 4.977 -21.875 -7.52 1 98.06 75 CYS A N 1
ATOM 581 C CA . CYS A 1 75 ? 3.756 -22.422 -8.094 1 98.06 75 CYS A CA 1
ATOM 582 C C . CYS A 1 75 ? 3.775 -22.328 -9.617 1 98.06 75 CYS A C 1
ATOM 584 O O . CYS A 1 75 ? 2.973 -22.969 -10.289 1 98.06 75 CYS A O 1
ATOM 586 N N . SER A 1 76 ? 4.641 -21.547 -10.156 1 97.62 76 SER A N 1
ATOM 587 C CA . SER A 1 76 ? 4.574 -21.312 -11.602 1 97.62 76 SER A CA 1
ATOM 588 C C . SER A 1 76 ? 5.578 -22.188 -12.344 1 97.62 76 SER A C 1
ATOM 590 O O . SER A 1 76 ? 6.719 -22.344 -11.914 1 97.62 76 SER A O 1
ATOM 592 N N . ALA A 1 77 ? 5.215 -22.625 -13.461 1 94.94 77 ALA A N 1
ATOM 593 C CA . ALA A 1 77 ? 6.117 -23.359 -14.344 1 94.94 77 ALA A CA 1
ATOM 594 C C . ALA A 1 77 ? 7.105 -22.406 -15.023 1 94.94 77 ALA A C 1
ATOM 596 O O . ALA A 1 77 ? 8.117 -22.844 -15.578 1 94.94 77 ALA A O 1
ATOM 597 N N . ARG A 1 78 ? 6.754 -21.141 -14.953 1 96.38 78 ARG A N 1
ATOM 598 C CA . ARG A 1 78 ? 7.586 -20.141 -15.602 1 96.38 78 ARG A CA 1
ATOM 599 C C . ARG A 1 78 ? 8.5 -19.453 -14.602 1 96.38 78 ARG A C 1
ATOM 601 O O . ARG A 1 78 ? 8.977 -18.344 -14.844 1 96.38 78 ARG A O 1
ATOM 608 N N . ALA A 1 79 ? 8.742 -20.031 -13.492 1 97 79 ALA A N 1
ATOM 609 C CA . ALA A 1 79 ? 9.516 -19.438 -12.406 1 97 79 ALA A CA 1
ATOM 610 C C . ALA A 1 79 ? 10.906 -19.016 -12.883 1 97 79 ALA A C 1
ATOM 612 O O . ALA A 1 79 ? 11.352 -17.906 -12.617 1 97 79 ALA A O 1
ATOM 613 N N . GLU A 1 80 ? 11.539 -19.906 -13.609 1 97.12 80 GLU A N 1
ATOM 614 C CA . GLU A 1 80 ? 12.898 -19.625 -14.062 1 97.12 80 GLU A CA 1
ATOM 615 C C . GLU A 1 80 ? 12.906 -18.516 -15.117 1 97.12 80 GLU A C 1
ATOM 617 O O . GLU A 1 80 ? 13.867 -17.734 -15.203 1 97.12 80 GLU A O 1
ATOM 622 N N . GLU A 1 81 ? 11.875 -18.453 -15.844 1 97.5 81 GLU A N 1
ATOM 623 C CA . GLU A 1 81 ? 11.766 -17.422 -16.875 1 97.5 81 GLU A CA 1
ATOM 624 C C . GLU A 1 81 ? 11.508 -16.047 -16.25 1 97.5 81 GLU A C 1
ATOM 626 O O . GLU A 1 81 ? 12.055 -15.039 -16.703 1 97.5 81 GLU A O 1
ATOM 631 N N . ILE A 1 82 ? 10.727 -15.992 -15.219 1 98 82 ILE A N 1
ATOM 632 C CA . ILE A 1 82 ? 10.289 -14.727 -14.625 1 98 82 ILE A CA 1
ATOM 633 C C . ILE A 1 82 ? 11.281 -14.289 -13.555 1 98 82 ILE A C 1
ATOM 635 O O . ILE A 1 82 ? 11.688 -13.125 -13.508 1 98 82 ILE A O 1
ATOM 639 N N . TYR A 1 83 ? 11.672 -15.273 -12.742 1 98.06 83 TYR A N 1
ATOM 640 C CA . TYR A 1 83 ? 12.641 -15.047 -11.68 1 98.06 83 TYR A CA 1
ATOM 641 C C . TYR A 1 83 ? 13.773 -16.062 -11.742 1 98.06 83 TYR A C 1
ATOM 643 O O . TYR A 1 83 ? 13.828 -16.984 -10.922 1 98.06 83 TYR A O 1
ATOM 651 N N . PRO A 1 84 ? 14.695 -15.812 -12.555 1 98.12 84 PRO A N 1
ATOM 652 C CA . PRO A 1 84 ? 15.789 -16.781 -12.727 1 98.12 84 PRO A CA 1
ATOM 653 C C . PRO A 1 84 ? 16.594 -16.984 -11.445 1 98.12 84 PRO A C 1
ATOM 655 O O . PRO A 1 84 ? 16.781 -16.031 -10.68 1 98.12 84 PRO A O 1
ATOM 658 N N . THR A 1 85 ? 17.062 -18.172 -11.273 1 97.19 85 THR A N 1
ATOM 659 C CA . THR A 1 85 ? 17.922 -18.484 -10.141 1 97.19 85 THR A CA 1
ATOM 660 C C . THR A 1 85 ? 19.188 -17.625 -10.172 1 97.19 85 THR A C 1
ATOM 662 O O . THR A 1 85 ? 19.625 -17.109 -9.141 1 97.19 85 THR A O 1
ATOM 665 N N . ASP A 1 86 ? 19.703 -17.469 -11.375 1 97.56 86 ASP A N 1
ATOM 666 C CA . ASP A 1 86 ? 20.766 -16.5 -11.586 1 97.56 86 ASP A CA 1
ATOM 667 C C . ASP A 1 86 ? 20.203 -15.094 -11.789 1 97.56 86 ASP A C 1
ATOM 669 O O . ASP A 1 86 ? 19.766 -14.75 -12.883 1 97.56 86 ASP A O 1
ATOM 673 N N . ALA A 1 87 ? 20.297 -14.312 -10.805 1 96.81 87 ALA A N 1
ATOM 674 C CA . ALA A 1 87 ? 19.625 -13.016 -10.766 1 96.81 87 ALA A CA 1
ATOM 675 C C . ALA A 1 87 ? 20.141 -12.102 -11.875 1 96.81 87 ALA A C 1
ATOM 677 O O . ALA A 1 87 ? 19.422 -11.203 -12.328 1 96.81 87 ALA A O 1
ATOM 678 N N . SER A 1 88 ? 21.359 -12.297 -12.336 1 97.38 88 SER A N 1
ATOM 679 C CA . SER A 1 88 ? 21.938 -11.422 -13.352 1 97.38 88 SER A CA 1
ATOM 680 C C . SER A 1 88 ? 21.219 -11.562 -14.688 1 97.38 88 SER A C 1
ATOM 682 O O . SER A 1 88 ? 21.25 -10.648 -15.508 1 97.38 88 SER A O 1
ATOM 684 N N . LYS A 1 89 ? 20.578 -12.68 -14.883 1 98.12 89 LYS A N 1
ATOM 685 C CA . LYS A 1 89 ? 19.828 -12.891 -16.109 1 98.12 89 LYS A CA 1
ATOM 686 C C . LYS A 1 89 ? 18.656 -11.922 -16.219 1 98.12 89 LYS A C 1
ATOM 688 O O . LYS A 1 89 ? 18.281 -11.508 -17.312 1 98.12 89 LYS A O 1
ATOM 693 N N . ALA A 1 90 ? 18.094 -11.547 -15.109 1 98.31 90 ALA A N 1
ATOM 694 C CA . ALA A 1 90 ? 16.938 -10.664 -15.078 1 98.31 90 ALA A CA 1
ATOM 695 C C . ALA A 1 90 ? 17.328 -9.227 -15.422 1 98.31 90 ALA A C 1
ATOM 697 O O . ALA A 1 90 ? 16.469 -8.398 -15.719 1 98.31 90 ALA A O 1
ATOM 698 N N . CYS A 1 91 ? 18.625 -8.945 -15.375 1 98.56 91 CYS A N 1
ATOM 699 C CA . CYS A 1 91 ? 19.109 -7.594 -15.633 1 98.56 91 CYS A CA 1
ATOM 700 C C . CYS A 1 91 ? 18.891 -7.211 -17.094 1 9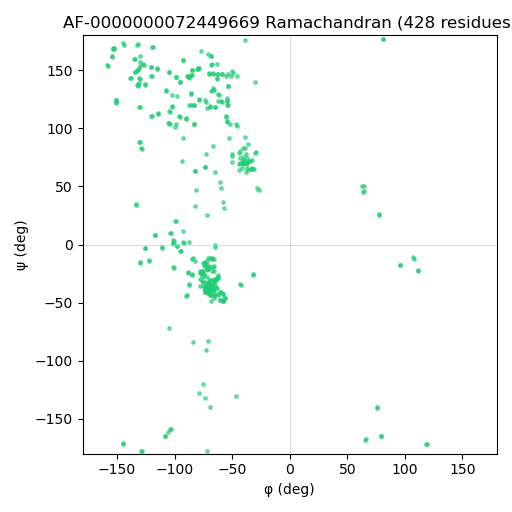8.56 91 CYS A C 1
ATOM 702 O O . CYS A 1 91 ? 18.969 -6.031 -17.453 1 98.56 91 CYS A O 1
ATOM 704 N N . LEU A 1 92 ? 18.562 -8.188 -17.891 1 97.75 92 LEU A N 1
ATOM 705 C CA . LEU A 1 92 ? 18.359 -7.953 -19.312 1 97.75 92 LEU A CA 1
ATOM 706 C C . LEU A 1 92 ? 16.875 -7.727 -19.609 1 97.75 92 LEU A C 1
ATOM 708 O O . LEU A 1 92 ? 16.516 -7.379 -20.734 1 97.75 92 LEU A O 1
ATOM 712 N N . TYR A 1 93 ? 16.047 -7.891 -18.594 1 98 93 TYR A N 1
ATOM 713 C CA . TYR A 1 93 ? 14.609 -7.715 -18.797 1 98 93 TYR A CA 1
ATOM 714 C C . TYR A 1 93 ? 14.234 -6.238 -18.781 1 98 93 TYR A C 1
ATOM 716 O O . TYR A 1 93 ? 14.867 -5.434 -18.094 1 98 93 TYR A O 1
ATOM 724 N N . LYS A 1 94 ? 13.18 -5.953 -19.516 1 96.06 94 LYS A N 1
ATOM 725 C CA . LYS A 1 94 ? 12.539 -4.664 -19.297 1 96.06 94 LYS A CA 1
ATOM 726 C C . LYS A 1 94 ? 11.828 -4.633 -17.953 1 96.06 94 LYS A C 1
ATOM 728 O O . LYS A 1 94 ? 11.359 -5.668 -17.469 1 96.06 94 LYS A O 1
ATOM 733 N N . LYS A 1 95 ? 11.82 -3.512 -17.391 1 96.88 95 LYS A N 1
ATOM 734 C CA . LYS A 1 95 ? 11.078 -3.406 -16.125 1 96.88 95 LYS A CA 1
ATOM 735 C C . LYS A 1 95 ? 9.609 -3.781 -16.328 1 96.88 95 LYS A C 1
ATOM 737 O O . LYS A 1 95 ? 9.039 -3.535 -17.391 1 96.88 95 LYS A O 1
ATOM 742 N N . ALA A 1 96 ? 9.062 -4.371 -15.312 1 97.12 96 ALA A N 1
ATOM 743 C CA . ALA A 1 96 ? 7.637 -4.68 -15.305 1 97.12 96 ALA A CA 1
ATOM 744 C C . ALA A 1 96 ? 6.934 -3.979 -14.141 1 97.12 96 ALA A C 1
ATOM 746 O O . ALA A 1 96 ? 7.078 -4.387 -12.984 1 97.12 96 ALA A O 1
ATOM 747 N N . SER A 1 97 ? 6.129 -3.025 -14.398 1 95.31 97 SER A N 1
ATOM 748 C CA . SER A 1 97 ? 5.496 -2.215 -13.367 1 95.31 97 SER A CA 1
ATOM 749 C C . SER A 1 97 ? 4.34 -2.961 -12.711 1 95.31 97 SER A C 1
ATOM 751 O O . SER A 1 97 ? 3.982 -2.68 -11.562 1 95.31 97 SER A O 1
ATOM 753 N N . GLY A 1 98 ? 3.799 -3.902 -13.453 1 93.94 98 GLY A N 1
ATOM 754 C CA . GLY A 1 98 ? 2.652 -4.633 -12.938 1 93.94 98 GLY A CA 1
ATOM 755 C C . GLY A 1 98 ? 1.343 -3.887 -13.109 1 93.94 98 GLY A C 1
ATOM 756 O O . GLY A 1 98 ? 1.328 -2.746 -13.578 1 93.94 98 GLY A O 1
ATOM 757 N N . ASP A 1 99 ? 0.216 -4.508 -12.727 1 91.38 99 ASP A N 1
ATOM 758 C CA . ASP A 1 99 ? -1.101 -3.918 -12.945 1 91.38 99 ASP A CA 1
ATOM 759 C C . ASP A 1 99 ? -1.963 -4.016 -11.695 1 91.38 99 ASP A C 1
ATOM 761 O O . ASP A 1 99 ? -3.176 -4.211 -11.781 1 91.38 99 ASP A O 1
ATOM 765 N N . CYS A 1 100 ? -1.366 -3.912 -10.609 1 93.19 100 CYS A N 1
ATOM 766 C CA . CYS A 1 100 ? -2.062 -3.869 -9.328 1 93.19 100 CYS A CA 1
ATOM 767 C C . CYS A 1 100 ? -2.105 -2.447 -8.781 1 93.19 100 CYS A C 1
ATOM 769 O O . CYS A 1 100 ? -2.133 -1.482 -9.547 1 93.19 100 CYS A O 1
ATOM 771 N N . SER A 1 101 ? -2.299 -2.293 -7.457 1 88.88 101 SER A N 1
ATOM 772 C CA . SER A 1 101 ? -2.684 -0.93 -7.109 1 88.88 101 SER A CA 1
ATOM 773 C C . SER A 1 101 ? -1.755 -0.346 -6.051 1 88.88 101 SER A C 1
ATOM 775 O O . SER A 1 101 ? -1.861 0.833 -5.707 1 88.88 101 SER A O 1
ATOM 777 N N . VAL A 1 102 ? -0.839 -1.12 -5.586 1 88.69 102 VAL A N 1
ATOM 778 C CA . VAL A 1 102 ? 0.068 -0.577 -4.578 1 88.69 102 VAL A CA 1
ATOM 779 C C . VAL A 1 102 ? 1.253 0.1 -5.262 1 88.69 102 VAL A C 1
ATOM 781 O O . VAL A 1 102 ? 1.715 -0.354 -6.312 1 88.69 102 VAL A O 1
ATOM 784 N N . LYS A 1 103 ? 1.683 1.189 -4.648 1 90.62 103 LYS A N 1
ATOM 785 C CA . LYS A 1 103 ? 2.83 1.908 -5.191 1 90.62 103 LYS A CA 1
ATOM 786 C C . LYS A 1 103 ? 4.086 1.646 -4.363 1 90.62 103 LYS A C 1
ATOM 788 O O . LYS A 1 103 ? 4.293 2.277 -3.324 1 90.62 103 LYS A O 1
ATOM 793 N N . ILE A 1 104 ? 4.906 0.85 -4.887 1 91.56 104 ILE A N 1
ATOM 794 C CA . ILE A 1 104 ? 6.137 0.495 -4.188 1 91.56 104 ILE A CA 1
ATOM 795 C C . ILE A 1 104 ? 7.34 1.028 -4.961 1 91.56 104 ILE A C 1
ATOM 797 O O . ILE A 1 104 ? 7.641 0.556 -6.059 1 91.56 104 ILE A O 1
ATOM 801 N N . PRO A 1 105 ? 7.969 1.935 -4.379 1 92.38 105 PRO A N 1
ATOM 802 C CA . PRO A 1 105 ? 9.203 2.371 -5.039 1 92.38 105 PRO A CA 1
ATOM 803 C C . PRO A 1 105 ? 10.234 1.255 -5.152 1 92.38 105 PRO A C 1
ATOM 805 O O . PRO A 1 105 ? 10.516 0.564 -4.172 1 92.38 105 PRO A O 1
ATOM 808 N N . SER A 1 106 ? 10.727 1.095 -6.355 1 96.5 106 SER A N 1
ATOM 809 C CA . SER A 1 106 ? 11.688 0.034 -6.652 1 96.5 106 SER A CA 1
ATOM 810 C C . SER A 1 106 ? 12.711 0.488 -7.688 1 96.5 106 SER A C 1
ATOM 812 O O . SER A 1 106 ? 12.617 1.599 -8.211 1 96.5 106 SER A O 1
ATOM 814 N N . PHE A 1 107 ? 13.695 -0.398 -7.879 1 97.62 107 PHE A N 1
ATOM 815 C CA . PHE A 1 107 ? 14.734 -0.097 -8.859 1 97.62 107 PHE A CA 1
ATOM 816 C C . PHE A 1 107 ? 14.781 -1.169 -9.938 1 97.62 107 PHE A C 1
ATOM 818 O O . PHE A 1 107 ? 14.484 -2.336 -9.68 1 97.62 107 PHE A O 1
ATOM 825 N N . TYR A 1 108 ? 15.086 -0.702 -11.156 1 98.06 108 TYR A N 1
ATOM 826 C CA . TYR A 1 108 ? 15.359 -1.628 -12.25 1 98.06 108 TYR A CA 1
ATOM 827 C C . TYR A 1 108 ? 16.656 -1.258 -12.961 1 98.06 108 TYR A C 1
ATOM 829 O O . TYR A 1 108 ? 17.125 -0.124 -12.852 1 98.06 108 TYR A O 1
ATOM 837 N N . TYR A 1 109 ? 17.234 -2.219 -13.617 1 98.06 109 TYR A N 1
ATOM 838 C CA . TYR A 1 109 ? 18.469 -2.008 -14.367 1 98.06 109 TYR A CA 1
ATOM 839 C C . TYR A 1 109 ? 18.172 -1.788 -15.852 1 98.06 109 TYR A C 1
ATOM 841 O O . TYR A 1 109 ? 17.422 -2.543 -16.453 1 98.06 109 TYR A O 1
ATOM 849 N N . ASP A 1 110 ? 18.719 -0.728 -16.297 1 97.5 110 ASP A N 1
ATOM 850 C CA . ASP A 1 110 ? 18.703 -0.427 -17.734 1 97.5 110 ASP A CA 1
ATOM 851 C C . ASP A 1 110 ? 20.016 -0.829 -18.406 1 97.5 110 ASP A C 1
ATOM 853 O O . ASP A 1 110 ? 21 -0.094 -18.328 1 97.5 110 ASP A O 1
ATOM 857 N N . PRO A 1 111 ? 19.969 -1.875 -19.078 1 97.19 111 PRO A N 1
ATOM 858 C CA . PRO A 1 111 ? 21.234 -2.381 -19.625 1 97.19 111 PRO A CA 1
ATOM 859 C C . PRO A 1 111 ? 21.734 -1.577 -20.812 1 97.19 111 PRO A C 1
ATOM 861 O O . PRO A 1 111 ? 22.891 -1.726 -21.234 1 97.19 111 PRO A O 1
ATOM 864 N N . ILE A 1 112 ? 20.875 -0.832 -21.406 1 96.12 112 ILE A N 1
ATOM 865 C CA . ILE A 1 112 ? 21.297 -0.004 -22.531 1 96.12 112 ILE A CA 1
ATOM 866 C C . ILE A 1 112 ? 22.156 1.15 -22.031 1 96.12 112 ILE A C 1
ATOM 868 O O . ILE A 1 112 ? 23.188 1.475 -22.625 1 96.12 112 ILE A O 1
ATOM 872 N N . HIS A 1 113 ? 21.781 1.676 -20.875 1 95.12 113 HIS A N 1
ATOM 873 C CA . HIS A 1 113 ? 22.484 2.848 -20.344 1 95.12 113 HIS A CA 1
ATOM 874 C C . HIS A 1 113 ? 23.297 2.5 -19.109 1 95.12 113 HIS A C 1
ATOM 876 O O . HIS A 1 113 ? 23.938 3.373 -18.516 1 95.12 113 HIS A O 1
ATOM 882 N N . ASP A 1 114 ? 23.219 1.317 -18.688 1 95.62 114 ASP A N 1
ATOM 883 C CA . ASP A 1 114 ? 24.031 0.776 -17.609 1 95.62 114 ASP A CA 1
ATOM 884 C C . ASP A 1 114 ? 23.734 1.473 -16.281 1 95.62 114 ASP A C 1
ATOM 886 O O . ASP A 1 114 ? 24.641 1.888 -15.562 1 95.62 114 ASP A O 1
ATOM 890 N N . LYS A 1 115 ? 22.438 1.59 -16.094 1 95.62 115 LYS A N 1
ATOM 891 C CA . LYS A 1 115 ? 22.062 2.334 -14.898 1 95.62 115 LYS A CA 1
ATOM 892 C C . LYS A 1 115 ? 20.875 1.673 -14.188 1 95.62 115 LYS A C 1
ATOM 894 O O . LYS A 1 115 ? 19.984 1.118 -14.836 1 95.62 115 LYS A O 1
ATOM 899 N N . CYS A 1 116 ? 21.031 1.793 -12.867 1 97.44 116 CYS A N 1
ATOM 900 C CA . CYS A 1 116 ? 19.844 1.497 -12.062 1 97.44 116 CYS A CA 1
ATOM 901 C C . CYS A 1 116 ? 18.953 2.725 -11.93 1 97.44 116 CYS A C 1
ATOM 903 O O . CYS A 1 116 ? 19.438 3.811 -11.594 1 97.44 116 CYS A O 1
ATOM 905 N N . LYS A 1 117 ? 17.688 2.432 -12.219 1 96.81 117 LYS A N 1
ATOM 906 C CA . LYS A 1 117 ? 16.719 3.525 -12.219 1 96.81 117 LYS A CA 1
ATOM 907 C C . LYS A 1 117 ? 15.531 3.197 -11.328 1 96.81 117 LYS A C 1
ATOM 909 O O . LYS A 1 117 ? 15.18 2.029 -11.164 1 96.81 117 LYS A O 1
ATOM 914 N N . MET A 1 118 ? 14.922 4.281 -10.867 1 96.06 118 MET A N 1
ATOM 915 C CA . MET A 1 118 ? 13.758 4.102 -10.016 1 96.06 118 MET A CA 1
ATOM 916 C C . MET A 1 118 ? 12.492 3.922 -10.852 1 96.06 118 MET A C 1
ATOM 918 O O . MET A 1 118 ? 12.375 4.496 -11.938 1 96.06 118 MET A O 1
ATOM 922 N N . PHE A 1 119 ? 11.656 3.125 -10.32 1 96.19 119 PHE A N 1
ATOM 923 C CA . PHE A 1 119 ? 10.328 2.971 -10.898 1 96.19 119 PHE A CA 1
ATOM 924 C C . PHE A 1 119 ? 9.32 2.551 -9.828 1 96.19 119 PHE A C 1
ATOM 926 O O . PHE A 1 119 ? 9.703 2.256 -8.695 1 96.19 119 PHE A O 1
ATOM 933 N N . THR A 1 120 ? 8.062 2.605 -10.203 1 94.81 120 THR A N 1
ATOM 934 C CA . THR A 1 120 ? 7.02 2.197 -9.266 1 94.81 120 THR A CA 1
ATOM 935 C C . THR A 1 120 ? 6.465 0.825 -9.641 1 94.81 120 THR A C 1
ATOM 937 O O . THR A 1 120 ? 5.969 0.633 -10.758 1 94.81 120 THR A O 1
ATOM 940 N N . TRP A 1 121 ? 6.699 -0.059 -8.789 1 95.88 121 TRP A N 1
ATOM 941 C CA . TRP A 1 121 ? 6.07 -1.369 -8.922 1 95.88 121 TRP A CA 1
ATOM 942 C C . TRP A 1 121 ? 4.719 -1.395 -8.211 1 95.88 121 TRP A C 1
ATOM 944 O O . TRP A 1 121 ? 4.574 -0.863 -7.109 1 95.88 121 TRP A O 1
ATOM 954 N N . THR A 1 122 ? 3.723 -2.164 -8.789 1 94.88 122 THR A N 1
ATOM 955 C CA . THR A 1 122 ? 2.355 -2.006 -8.305 1 94.88 122 THR A CA 1
ATOM 956 C C . THR A 1 122 ? 1.984 -3.141 -7.355 1 94.88 122 THR A C 1
ATOM 958 O O . THR A 1 122 ? 0.834 -3.246 -6.926 1 94.88 122 THR A O 1
ATOM 961 N N . GLY A 1 123 ? 2.904 -4.023 -7.035 1 94.38 123 GLY A N 1
ATOM 962 C CA . GLY A 1 123 ? 2.695 -4.984 -5.965 1 94.38 123 GLY A CA 1
ATOM 963 C C . GLY A 1 123 ? 2.455 -6.398 -6.469 1 94.38 123 GLY A C 1
ATOM 964 O O . GLY A 1 123 ? 2.449 -7.348 -5.684 1 94.38 123 GLY A O 1
ATOM 965 N N . CYS A 1 124 ? 2.24 -6.531 -7.785 1 96 124 CYS A N 1
ATOM 966 C CA . CYS A 1 124 ? 2.035 -7.855 -8.359 1 96 124 CYS A CA 1
ATOM 967 C C . CYS A 1 124 ? 2.422 -7.871 -9.836 1 96 124 CYS A C 1
ATOM 969 O O . CYS A 1 124 ? 2.658 -6.816 -10.43 1 96 124 CYS A O 1
ATOM 971 N N . HIS A 1 125 ? 2.645 -9.016 -10.43 1 96.75 125 HIS A N 1
ATOM 972 C CA . HIS A 1 125 ? 2.885 -9.273 -11.844 1 96.75 125 HIS A CA 1
ATOM 973 C C . HIS A 1 125 ? 4.164 -8.586 -12.32 1 96.75 125 HIS A C 1
ATOM 975 O O . HIS A 1 125 ? 4.168 -7.922 -13.359 1 96.75 125 HIS A O 1
ATOM 981 N N . GLY A 1 126 ? 5.168 -8.789 -11.625 1 96.88 126 GLY A N 1
ATOM 982 C CA . GLY A 1 126 ? 6.469 -8.266 -12 1 96.88 126 GLY A CA 1
ATOM 983 C C . GLY A 1 126 ? 7.43 -9.336 -12.484 1 96.88 126 GLY A C 1
ATOM 984 O O . GLY A 1 126 ? 7.004 -10.414 -12.891 1 96.88 126 GLY A O 1
ATOM 985 N N . ASN A 1 127 ? 8.727 -8.914 -12.523 1 98.19 127 ASN A N 1
ATOM 986 C CA . ASN A 1 127 ? 9.781 -9.852 -12.891 1 98.19 127 ASN A CA 1
ATOM 987 C C . ASN A 1 127 ? 11.07 -9.578 -12.125 1 98.19 127 ASN A C 1
ATOM 989 O O . ASN A 1 127 ? 11.078 -8.797 -11.172 1 98.19 127 ASN A O 1
ATOM 993 N N . GLY A 1 128 ? 12.07 -10.219 -12.477 1 98.31 128 GLY A N 1
ATOM 994 C CA . GLY A 1 128 ? 13.297 -10.227 -11.695 1 98.31 128 GLY A CA 1
ATOM 995 C C . GLY A 1 128 ? 14.062 -8.922 -11.789 1 98.31 128 GLY A C 1
ATOM 996 O O . GLY A 1 128 ? 14.969 -8.672 -10.992 1 98.31 128 GLY A O 1
ATOM 997 N N . ASN A 1 129 ? 13.719 -8.102 -12.812 1 98.62 129 ASN A N 1
ATOM 998 C CA . ASN A 1 129 ? 14.375 -6.801 -12.898 1 98.62 129 ASN A CA 1
ATOM 999 C C . ASN A 1 129 ? 13.711 -5.773 -11.984 1 98.62 129 ASN A C 1
ATOM 1001 O O . ASN A 1 129 ? 13.164 -4.777 -12.461 1 98.62 129 ASN A O 1
ATOM 1005 N N . ARG A 1 130 ? 13.797 -6.09 -10.773 1 98.25 130 ARG A N 1
ATOM 1006 C CA . ARG A 1 130 ? 13.242 -5.27 -9.703 1 98.25 130 ARG A CA 1
ATOM 1007 C C . ARG A 1 130 ? 14.039 -5.438 -8.414 1 98.25 130 ARG A C 1
ATOM 1009 O O . ARG A 1 130 ? 14.148 -6.547 -7.887 1 98.25 130 ARG A O 1
ATOM 1016 N N . PHE A 1 131 ? 14.461 -4.32 -7.961 1 98.38 131 PHE A N 1
ATOM 1017 C CA . PHE A 1 131 ? 15.297 -4.348 -6.766 1 98.38 131 PHE A CA 1
ATOM 1018 C C . PHE A 1 131 ? 14.789 -3.35 -5.73 1 98.38 131 PHE A C 1
ATOM 1020 O O . PHE A 1 131 ? 14.391 -2.236 -6.074 1 98.38 131 PHE A O 1
ATOM 1027 N N . PRO A 1 132 ? 14.898 -3.779 -4.461 1 96.12 132 PRO A N 1
ATOM 1028 C CA . PRO A 1 132 ? 14.367 -2.895 -3.42 1 96.12 132 PRO A CA 1
ATOM 1029 C C . PRO A 1 132 ? 15.266 -1.693 -3.15 1 96.12 132 PRO A C 1
ATOM 1031 O O . PRO A 1 132 ? 14.797 -0.665 -2.656 1 96.12 132 PRO A O 1
ATOM 1034 N N . THR A 1 133 ? 16.547 -1.881 -3.461 1 96.69 133 THR A N 1
ATOM 1035 C CA . THR A 1 133 ? 17.469 -0.788 -3.199 1 96.69 133 THR A CA 1
ATOM 1036 C C . THR A 1 133 ? 18.406 -0.571 -4.391 1 96.69 133 THR A C 1
ATOM 1038 O O . THR A 1 133 ? 18.625 -1.488 -5.184 1 96.69 133 THR A O 1
ATOM 1041 N N . PHE A 1 134 ? 18.969 0.611 -4.43 1 97.12 134 PHE A N 1
ATOM 1042 C CA . PHE A 1 134 ? 19.922 0.968 -5.473 1 97.12 134 PHE A CA 1
ATOM 1043 C C . PHE A 1 134 ? 21.172 0.095 -5.387 1 97.12 134 PHE A C 1
ATOM 1045 O O . PHE A 1 134 ? 21.688 -0.362 -6.41 1 97.12 134 PHE A O 1
ATOM 1052 N N . ALA A 1 135 ? 21.578 -0.197 -4.211 1 97.75 135 ALA A N 1
ATOM 1053 C CA . ALA A 1 135 ? 22.781 -0.991 -3.959 1 97.75 135 ALA A CA 1
ATOM 1054 C C . ALA A 1 135 ? 22.609 -2.418 -4.473 1 97.75 135 ALA A C 1
ATOM 1056 O O . ALA A 1 135 ? 23.5 -2.957 -5.129 1 97.75 135 ALA A O 1
ATOM 1057 N N . LEU A 1 136 ? 21.5 -2.951 -4.203 1 98 136 LEU A N 1
ATOM 1058 C CA . LEU A 1 136 ? 21.25 -4.316 -4.648 1 98 136 LEU A CA 1
ATOM 1059 C C . LEU A 1 136 ? 21.156 -4.387 -6.172 1 98 136 LEU A C 1
ATOM 1061 O O . LEU A 1 136 ? 21.641 -5.336 -6.785 1 98 136 LEU A O 1
ATOM 1065 N N . CYS A 1 137 ? 20.562 -3.418 -6.719 1 98.56 137 CYS A N 1
ATOM 1066 C CA . CYS A 1 137 ? 20.484 -3.318 -8.172 1 98.56 137 CYS A CA 1
ATOM 1067 C C . CYS A 1 137 ? 21.875 -3.291 -8.789 1 98.56 137 CYS A C 1
ATOM 1069 O O . CYS A 1 137 ? 22.188 -4.094 -9.672 1 98.56 137 CYS A O 1
ATOM 1071 N N . ASN A 1 138 ? 22.75 -2.51 -8.297 1 98.31 138 ASN A N 1
ATOM 1072 C CA . ASN A 1 138 ? 24.094 -2.355 -8.844 1 98.31 138 ASN A CA 1
ATOM 1073 C C . ASN A 1 138 ? 24.953 -3.594 -8.594 1 98.31 138 ASN A C 1
ATOM 1075 O O . ASN A 1 138 ? 25.703 -4.023 -9.469 1 98.31 138 ASN A O 1
ATOM 1079 N N . SER A 1 139 ? 24.812 -4.086 -7.438 1 98 139 SER A N 1
ATOM 1080 C CA . SER A 1 139 ? 25.625 -5.262 -7.117 1 98 139 SER A CA 1
ATOM 1081 C C . SER A 1 139 ? 25.266 -6.438 -8.023 1 98 139 SER A C 1
ATOM 1083 O O . SER A 1 139 ? 26.109 -7.27 -8.328 1 98 139 SER A O 1
ATOM 1085 N N . THR A 1 140 ? 24.031 -6.434 -8.445 1 98.38 140 THR A N 1
ATOM 1086 C CA . THR A 1 140 ? 23.562 -7.555 -9.25 1 98.38 140 THR A CA 1
ATOM 1087 C C . THR A 1 140 ? 23.859 -7.316 -10.727 1 98.38 140 THR A C 1
ATOM 1089 O O . THR A 1 140 ? 24.219 -8.242 -11.453 1 98.38 140 THR A O 1
ATOM 1092 N N . CYS A 1 141 ? 23.766 -6.016 -11.125 1 98.69 141 CYS A N 1
ATOM 1093 C CA . CYS A 1 141 ? 23.609 -5.84 -12.562 1 98.69 141 CYS A CA 1
ATOM 1094 C C . CYS A 1 141 ? 24.734 -4.98 -13.133 1 98.69 141 CYS A C 1
ATOM 1096 O O . CYS A 1 141 ? 24.938 -4.938 -14.344 1 98.69 141 CYS A O 1
ATOM 1098 N N . ALA A 1 142 ? 25.438 -4.348 -12.234 1 97.31 142 ALA A N 1
ATOM 1099 C CA . ALA A 1 142 ? 26.453 -3.414 -12.727 1 97.31 142 ALA A CA 1
ATOM 1100 C C . ALA A 1 142 ? 27.391 -4.098 -13.711 1 97.31 142 ALA A C 1
ATOM 1102 O O . ALA A 1 142 ? 27.875 -5.203 -13.453 1 97.31 142 ALA A O 1
ATOM 1103 N N . GLY A 1 143 ? 27.688 -3.398 -14.82 1 96.31 143 GLY A N 1
ATOM 1104 C CA . GLY A 1 143 ? 28.625 -3.918 -15.805 1 96.31 143 GLY A CA 1
ATOM 1105 C C . GLY A 1 143 ? 27.953 -4.641 -16.953 1 96.31 143 GLY A C 1
ATOM 1106 O O . GLY A 1 143 ? 28.578 -4.91 -17.984 1 96.31 143 GLY A O 1
ATOM 1107 N N . ILE A 1 144 ? 26.719 -5.039 -16.828 1 97.62 144 ILE A N 1
ATOM 1108 C CA . ILE A 1 144 ? 25.969 -5.691 -17.906 1 97.62 144 ILE A CA 1
ATOM 1109 C C . ILE A 1 144 ? 25.484 -4.648 -18.891 1 97.62 144 ILE A C 1
ATOM 1111 O O . ILE A 1 144 ? 24.812 -3.686 -18.516 1 97.62 144 ILE A O 1
ATOM 1115 N N . HIS A 1 145 ? 25.859 -4.883 -20.141 1 96.56 145 HIS A N 1
ATOM 1116 C CA . HIS A 1 145 ? 25.547 -3.891 -21.156 1 96.56 145 HIS A CA 1
ATOM 1117 C C . HIS A 1 145 ? 24.938 -4.551 -22.391 1 96.56 145 HIS A C 1
ATOM 1119 O O . HIS A 1 145 ? 25.344 -5.648 -22.781 1 96.56 145 HIS A O 1
ATOM 1125 N N . VAL A 1 146 ? 23.906 -3.896 -22.891 1 95.56 146 VAL A N 1
ATOM 1126 C CA . VAL A 1 146 ? 23.344 -4.281 -24.188 1 95.56 146 VAL A CA 1
ATOM 1127 C C . VAL A 1 146 ? 23.297 -3.064 -25.109 1 95.56 146 VAL A C 1
ATOM 1129 O O . VAL A 1 146 ? 22.953 -1.962 -24.672 1 95.56 146 VAL A O 1
ATOM 1132 N N . ASP A 1 147 ? 23.656 -3.275 -26.328 1 93.38 147 ASP A N 1
ATOM 1133 C CA . ASP A 1 147 ? 23.594 -2.189 -27.297 1 93.38 147 ASP A CA 1
ATOM 1134 C C . ASP A 1 147 ? 22.156 -1.878 -27.688 1 93.38 147 ASP A C 1
ATOM 1136 O O . ASP A 1 147 ? 21.328 -2.787 -27.828 1 93.38 147 ASP A O 1
ATOM 1140 N N . GLY A 1 148 ? 21.797 -0.639 -27.5 1 90.12 148 GLY A N 1
ATOM 1141 C CA . GLY A 1 148 ? 20.469 -0.191 -27.906 1 90.12 148 GLY A CA 1
ATOM 1142 C C . GLY A 1 148 ? 20.375 1.312 -28.094 1 90.12 148 GLY A C 1
ATOM 1143 O O . GLY A 1 148 ? 21.234 2.055 -27.609 1 90.12 148 GLY A O 1
ATOM 1144 N N . ASP A 1 149 ? 19.406 1.721 -28.953 1 87.69 149 ASP A N 1
ATOM 1145 C CA . ASP A 1 149 ? 19.25 3.139 -29.266 1 87.69 149 ASP A CA 1
ATOM 1146 C C . ASP A 1 149 ? 18.047 3.74 -28.531 1 87.69 149 ASP A C 1
ATOM 1148 O O . ASP A 1 149 ? 17.656 4.871 -28.812 1 87.69 149 ASP A O 1
ATOM 1152 N N . GLU A 1 150 ? 17.594 2.932 -27.672 1 87.31 150 GLU A N 1
ATOM 1153 C CA . GLU A 1 150 ? 16.453 3.475 -26.938 1 87.31 150 GLU A CA 1
ATOM 1154 C C . GLU A 1 150 ? 16.859 4.652 -26.062 1 87.31 150 GLU A C 1
ATOM 1156 O O . GLU A 1 150 ? 17.891 4.602 -25.391 1 87.31 150 GLU A O 1
ATOM 1161 N N . ALA A 1 151 ? 16.016 5.73 -26.172 1 84.5 151 ALA A N 1
ATOM 1162 C CA . ALA A 1 151 ? 16.297 6.918 -25.375 1 84.5 151 ALA A CA 1
ATOM 1163 C C . ALA A 1 151 ? 16.125 6.629 -23.891 1 84.5 151 ALA A C 1
ATOM 1165 O O . ALA A 1 151 ? 15.305 5.785 -23.5 1 84.5 151 ALA A O 1
ATOM 1166 N N . GLU A 1 152 ? 16.906 7.262 -23.141 1 84.5 152 GLU A N 1
ATOM 1167 C CA . GLU A 1 152 ? 16.828 7.078 -21.703 1 84.5 152 GLU A CA 1
ATOM 1168 C C . GLU A 1 152 ? 15.539 7.664 -21.141 1 84.5 152 GLU A C 1
ATOM 1170 O O . GLU A 1 152 ? 15.188 8.805 -21.438 1 84.5 152 GLU A O 1
ATOM 1175 N N . GLU A 1 153 ? 14.758 6.816 -20.562 1 76.56 153 GLU A N 1
ATOM 1176 C CA . GLU A 1 153 ? 13.562 7.316 -19.891 1 76.56 153 GLU A CA 1
ATOM 1177 C C . GLU A 1 153 ? 13.93 8.195 -18.703 1 76.56 153 GLU A C 1
ATOM 1179 O O . GLU A 1 153 ? 14.836 7.871 -17.938 1 76.56 153 GLU A O 1
ATOM 1184 N N . LEU A 1 154 ? 13.539 9.523 -18.703 1 64.31 154 LEU A N 1
ATOM 1185 C CA . LEU A 1 154 ? 13.812 10.406 -17.578 1 64.31 154 LEU A CA 1
ATOM 1186 C C . LEU A 1 154 ? 13.188 9.867 -16.297 1 64.31 154 LEU A C 1
ATOM 1188 O O . LEU A 1 154 ? 12.094 9.297 -16.328 1 64.31 154 LEU A O 1
ATOM 1192 N N . ASP A 1 155 ? 13.977 9.664 -15.32 1 61.69 155 ASP A N 1
ATOM 1193 C CA . ASP A 1 155 ? 13.539 9.195 -14.008 1 61.69 155 ASP A CA 1
ATOM 1194 C C . ASP A 1 155 ? 12.375 10.031 -13.484 1 61.69 155 ASP A C 1
ATOM 1196 O O . ASP A 1 155 ? 12.523 11.234 -13.242 1 61.69 155 ASP A O 1
ATOM 1200 N N . SER A 1 156 ? 11.328 9.773 -13.953 1 55.38 156 SER A N 1
ATOM 1201 C CA . SER A 1 156 ? 10.164 10.586 -13.594 1 55.38 156 SER A CA 1
ATOM 1202 C C . SER A 1 156 ? 10.141 10.875 -12.094 1 55.38 156 SER A C 1
ATOM 1204 O O . SER A 1 156 ? 9.625 11.914 -11.664 1 55.38 156 SER A O 1
ATOM 1206 N N . ASP A 1 157 ? 10.625 9.898 -11.219 1 55.09 157 ASP A N 1
ATOM 1207 C CA . ASP A 1 157 ? 10.367 10.094 -9.797 1 55.09 157 ASP A CA 1
ATOM 1208 C C . ASP A 1 157 ? 11.523 10.828 -9.125 1 55.09 157 ASP A C 1
ATOM 1210 O O . ASP A 1 157 ? 11.656 10.789 -7.898 1 55.09 157 ASP A O 1
ATOM 1214 N N . THR A 1 158 ? 12.531 11.219 -9.812 1 54.69 158 THR A N 1
ATOM 1215 C CA . THR A 1 158 ? 13.516 12.094 -9.188 1 54.69 158 THR A CA 1
ATOM 1216 C C . THR A 1 158 ? 12.852 13.344 -8.617 1 54.69 158 THR A C 1
ATOM 1218 O O . THR A 1 158 ? 12.125 14.039 -9.32 1 54.69 158 THR A O 1
ATOM 1221 N N . PRO A 1 159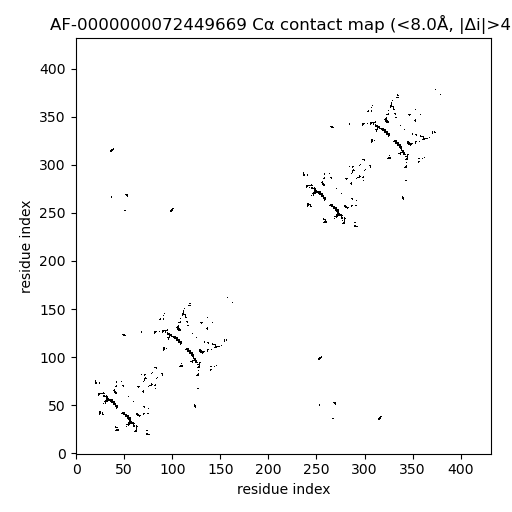 ? 12.812 13.414 -7.34 1 53.31 159 PRO A N 1
ATOM 1222 C CA . PRO A 1 159 ? 12.062 14.531 -6.754 1 53.31 159 PRO A CA 1
ATOM 1223 C C . PRO A 1 159 ? 12.391 15.867 -7.41 1 53.31 159 PRO A C 1
ATOM 1225 O O . PRO A 1 159 ? 13.562 16.25 -7.504 1 53.31 159 PRO A O 1
ATOM 1228 N N . VAL A 1 160 ? 11.531 16.344 -8.242 1 54.66 160 VAL A N 1
ATOM 1229 C CA . VAL A 1 160 ? 11.547 17.703 -8.781 1 54.66 160 VAL A CA 1
ATOM 1230 C C . VAL A 1 160 ? 12.125 18.656 -7.742 1 54.66 160 VAL A C 1
ATOM 1232 O O . VAL A 1 160 ? 12.812 19.625 -8.094 1 54.66 160 VAL A O 1
ATOM 1235 N N . ALA A 1 161 ? 11.914 18.141 -6.527 1 53.94 161 ALA A N 1
ATOM 1236 C CA . ALA A 1 161 ? 12.344 18.984 -5.418 1 53.94 161 ALA A CA 1
ATOM 1237 C C . ALA A 1 161 ? 13.867 19.094 -5.371 1 53.94 161 ALA A C 1
ATOM 1239 O O . ALA A 1 161 ? 14.414 20.156 -5.105 1 53.94 161 ALA A O 1
ATOM 1240 N N . LEU A 1 162 ? 14.469 18.031 -5.684 1 53.69 162 LEU A N 1
ATOM 1241 C CA . LEU A 1 162 ? 15.93 18.078 -5.672 1 53.69 162 LEU A CA 1
ATOM 1242 C C . LEU A 1 162 ? 16.453 18.922 -6.816 1 53.69 162 LEU A C 1
ATOM 1244 O O . LEU A 1 162 ? 17.391 19.703 -6.637 1 53.69 162 LEU A O 1
ATOM 1248 N N . ILE A 1 163 ? 15.773 18.781 -7.855 1 54.91 163 ILE A N 1
ATOM 1249 C CA . ILE A 1 163 ? 16.188 19.562 -9.016 1 54.91 163 ILE A CA 1
ATOM 1250 C C . ILE A 1 163 ? 15.93 21.047 -8.766 1 54.91 163 ILE A C 1
ATOM 1252 O O . ILE A 1 163 ? 16.797 21.891 -9.023 1 54.91 163 ILE A O 1
ATOM 1256 N N . CYS A 1 164 ? 14.75 21.219 -8.203 1 58.38 164 CYS A N 1
ATOM 1257 C CA . CYS A 1 164 ? 14.445 22.625 -7.941 1 58.38 164 CYS A CA 1
ATOM 1258 C C . CYS A 1 164 ? 15.406 23.203 -6.91 1 58.38 164 CYS A C 1
ATOM 1260 O O . CYS A 1 164 ? 15.836 24.359 -7.031 1 58.38 164 CYS A O 1
ATOM 1262 N N . GLY A 1 165 ? 15.773 22.359 -5.988 1 57.34 165 GLY A N 1
ATOM 1263 C CA . GLY A 1 165 ? 16.719 22.828 -4.984 1 57.34 165 GLY A CA 1
ATOM 1264 C C . GLY A 1 165 ? 18.094 23.141 -5.555 1 57.34 165 GLY A C 1
ATOM 1265 O O . GLY A 1 165 ? 18.688 24.172 -5.203 1 57.34 165 GLY A O 1
ATOM 1266 N N . ILE A 1 166 ? 18.484 22.359 -6.402 1 64.56 166 ILE A N 1
ATOM 1267 C CA . ILE A 1 166 ? 19.812 22.562 -6.988 1 64.56 166 ILE A CA 1
ATOM 1268 C C . ILE A 1 166 ? 19.797 23.766 -7.914 1 64.56 166 ILE A C 1
ATOM 1270 O O . ILE A 1 166 ? 20.719 24.594 -7.883 1 64.56 166 ILE A O 1
ATOM 1274 N N . VAL A 1 167 ? 18.734 23.922 -8.648 1 67.62 167 VAL A N 1
ATOM 1275 C CA . VAL A 1 167 ? 18.641 25.047 -9.555 1 67.62 167 VAL A CA 1
ATOM 1276 C C . VAL A 1 167 ? 18.547 26.344 -8.758 1 67.62 167 VAL A C 1
ATOM 1278 O O . VAL A 1 167 ? 19.203 27.344 -9.086 1 67.62 167 VAL A O 1
ATOM 1281 N N . LEU A 1 168 ? 17.875 26.25 -7.648 1 71.38 168 LEU A N 1
ATOM 1282 C CA . LEU A 1 168 ? 17.75 27.422 -6.785 1 71.38 168 LEU A CA 1
ATOM 1283 C C . LEU A 1 168 ? 19.094 27.734 -6.113 1 71.38 168 LEU A C 1
ATOM 1285 O O . LEU A 1 168 ? 19.469 28.906 -5.988 1 71.38 168 LEU A O 1
ATOM 1289 N N . ALA A 1 169 ? 19.797 26.734 -5.848 1 73.81 169 ALA A N 1
ATOM 1290 C CA . ALA A 1 169 ? 21.109 26.906 -5.242 1 73.81 169 ALA A CA 1
ATOM 1291 C C . ALA A 1 169 ? 22.094 27.547 -6.227 1 73.81 169 ALA A C 1
ATOM 1293 O O . ALA A 1 169 ? 22.859 28.438 -5.859 1 73.81 169 ALA A O 1
ATOM 1294 N N . ILE A 1 170 ? 21.984 27.203 -7.391 1 80.06 170 ILE A N 1
ATOM 1295 C CA . ILE A 1 170 ? 22.859 27.734 -8.43 1 80.06 170 ILE A CA 1
ATOM 1296 C C . ILE A 1 170 ? 22.5 29.188 -8.719 1 80.06 170 ILE A C 1
ATOM 1298 O O . ILE A 1 170 ? 23.391 30.047 -8.875 1 80.06 170 ILE A O 1
ATOM 1302 N N . ILE A 1 171 ? 21.234 29.453 -8.68 1 79.75 171 ILE A N 1
ATOM 1303 C CA . ILE A 1 171 ? 20.766 30.812 -8.922 1 79.75 171 ILE A CA 1
ATOM 1304 C C . ILE A 1 171 ? 21.203 31.719 -7.773 1 79.75 171 ILE A C 1
ATOM 1306 O O . ILE A 1 171 ? 21.703 32.812 -8 1 79.75 171 ILE A O 1
ATOM 1310 N N . ILE A 1 172 ? 21.125 31.156 -6.625 1 80.5 172 ILE A N 1
ATOM 1311 C CA . ILE A 1 172 ? 21.5 31.938 -5.449 1 80.5 172 ILE A CA 1
ATOM 1312 C C . ILE A 1 172 ? 23.016 32.125 -5.422 1 80.5 172 ILE A C 1
ATOM 1314 O O . ILE A 1 172 ? 23.5 33.219 -5.141 1 80.5 172 ILE A O 1
ATOM 1318 N N . ALA A 1 173 ? 23.703 31.156 -5.832 1 82.56 173 ALA A N 1
ATOM 1319 C CA . ALA A 1 173 ? 25.172 31.266 -5.895 1 82.56 173 ALA A CA 1
ATOM 1320 C C . ALA A 1 173 ? 25.594 32.281 -6.949 1 82.56 173 ALA A C 1
ATOM 1322 O O . ALA A 1 173 ? 26.5 33.062 -6.715 1 82.56 173 ALA A O 1
ATOM 1323 N N . ALA A 1 174 ? 24.906 32.25 -7.988 1 84.06 174 ALA A N 1
ATOM 1324 C CA . ALA A 1 174 ? 25.234 33.188 -9.07 1 84.06 174 ALA A CA 1
ATOM 1325 C C . ALA A 1 174 ? 24.922 34.625 -8.664 1 84.06 174 ALA A C 1
ATOM 1327 O O . ALA A 1 174 ? 25.703 35.531 -8.938 1 84.06 174 ALA A O 1
ATOM 1328 N N . VAL A 1 175 ? 23.891 34.781 -7.984 1 84.06 175 VAL A N 1
ATOM 1329 C CA . VAL A 1 175 ? 23.484 36.094 -7.527 1 84.06 175 VAL A CA 1
ATOM 1330 C C . VAL A 1 175 ? 24.438 36.594 -6.441 1 84.06 175 VAL A C 1
ATOM 1332 O O . VAL A 1 175 ? 24.859 37.75 -6.453 1 84.06 175 VAL A O 1
ATOM 1335 N N . LEU A 1 176 ? 24.906 35.688 -5.68 1 82.62 176 LEU A N 1
ATOM 1336 C CA . LEU A 1 176 ? 25.844 36.062 -4.613 1 82.62 176 LEU A CA 1
ATOM 1337 C C . LEU A 1 176 ? 27.203 36.406 -5.184 1 82.62 176 LEU A C 1
ATOM 1339 O O . LEU A 1 176 ? 27.844 37.375 -4.742 1 82.62 176 LEU A O 1
ATOM 1343 N N . ILE A 1 177 ? 27.578 35.75 -6.094 1 83 177 ILE A N 1
ATOM 1344 C CA . ILE A 1 177 ? 28.859 36.031 -6.734 1 83 177 ILE A CA 1
ATOM 1345 C C . ILE A 1 177 ? 28.812 37.375 -7.453 1 83 177 ILE A C 1
ATOM 1347 O O . ILE A 1 177 ? 29.766 38.156 -7.367 1 83 177 ILE A O 1
ATOM 1351 N N . THR A 1 178 ? 27.688 37.688 -8.062 1 82.88 178 THR A N 1
ATOM 1352 C CA . THR A 1 178 ? 27.531 38.938 -8.773 1 82.88 178 THR A CA 1
ATOM 1353 C C . THR A 1 178 ? 27.5 40.125 -7.793 1 82.88 178 THR A C 1
ATOM 1355 O O . THR A 1 178 ? 28.125 41.156 -8.039 1 82.88 178 THR A O 1
ATOM 1358 N N . VAL A 1 179 ? 26.969 39.844 -6.66 1 82.75 179 VAL A N 1
ATOM 1359 C CA . VAL A 1 179 ? 26.891 40.906 -5.645 1 82.75 179 VAL A CA 1
ATOM 1360 C C . VAL A 1 179 ? 28.266 41.125 -5.027 1 82.75 179 VAL A C 1
ATOM 1362 O O . VAL A 1 179 ? 28.672 42.25 -4.809 1 82.75 179 VAL A O 1
ATOM 1365 N N . ILE A 1 180 ? 29.016 40.156 -4.922 1 81.75 180 ILE A N 1
ATOM 1366 C CA . ILE A 1 180 ? 30.359 40.219 -4.352 1 81.75 180 ILE A CA 1
ATOM 1367 C C . ILE A 1 180 ? 31.297 40.906 -5.344 1 81.75 180 ILE A C 1
ATOM 1369 O O . ILE A 1 180 ? 32.062 41.781 -4.969 1 81.75 180 ILE A O 1
ATOM 1373 N N . VAL A 1 181 ? 31.234 40.688 -6.516 1 82.12 181 VAL A N 1
ATOM 1374 C CA . VAL A 1 181 ? 32.094 41.25 -7.547 1 82.12 181 VAL A CA 1
ATOM 1375 C C . VAL A 1 181 ? 31.766 42.75 -7.727 1 82.12 181 VAL A C 1
ATOM 1377 O O . VAL A 1 181 ? 32.656 43.562 -7.84 1 82.12 181 VAL A O 1
ATOM 1380 N N . LEU A 1 182 ? 30.531 43.094 -7.617 1 77.94 182 LEU A N 1
ATOM 1381 C CA . LEU A 1 182 ? 30.109 44.5 -7.777 1 77.94 182 LEU A CA 1
ATOM 1382 C C . LEU A 1 182 ? 30.484 45.312 -6.555 1 77.94 182 LEU A C 1
ATOM 1384 O O . LEU A 1 182 ? 30.828 46.5 -6.684 1 77.94 182 LEU A O 1
ATOM 1388 N N . SER A 1 183 ? 30.562 44.688 -5.477 1 76.38 183 SER A N 1
ATOM 1389 C CA . SER A 1 183 ? 30.953 45.344 -4.246 1 76.38 183 SER A CA 1
ATOM 1390 C C . SER A 1 183 ? 32.469 45.562 -4.199 1 76.38 183 SER A C 1
ATOM 1392 O O . SER A 1 183 ? 32.938 46.562 -3.652 1 76.38 183 SER A O 1
ATOM 1394 N N . VAL A 1 184 ? 33.156 44.688 -4.695 1 73.06 184 VAL A N 1
ATOM 1395 C CA . VAL A 1 184 ? 34.625 44.812 -4.723 1 73.06 184 VAL A CA 1
ATOM 1396 C C . VAL A 1 184 ? 35.031 45.875 -5.762 1 73.06 184 VAL A C 1
ATOM 1398 O O . VAL A 1 184 ? 36 46.594 -5.562 1 73.06 184 VAL A O 1
ATOM 1401 N N . LYS A 1 185 ? 34.312 45.938 -6.777 1 61.56 185 LYS A N 1
ATOM 1402 C CA . LYS A 1 185 ? 34.656 46.906 -7.801 1 61.56 185 LYS A CA 1
ATOM 1403 C C . LYS A 1 185 ? 34.25 48.312 -7.363 1 61.56 185 LYS A C 1
ATOM 1405 O O . LYS A 1 185 ? 34.844 49.312 -7.84 1 61.56 185 LYS A O 1
ATOM 1410 N N . SER A 1 186 ? 33.188 48.406 -6.496 1 57.16 186 SER A N 1
ATOM 1411 C CA . SER A 1 186 ? 32.75 49.75 -6.062 1 57.16 186 SER A CA 1
ATOM 1412 C C . SER A 1 186 ? 33.75 50.375 -5.102 1 57.16 186 SER A C 1
ATOM 1414 O O . SER A 1 186 ? 33.688 51.562 -4.836 1 57.16 186 SER A O 1
ATOM 1416 N N . LYS A 1 187 ? 34.594 49.562 -4.43 1 56.41 187 LYS A N 1
ATOM 1417 C CA . LYS A 1 187 ? 35.562 50.188 -3.547 1 56.41 187 LYS A CA 1
ATOM 1418 C C . LYS A 1 187 ? 36.688 50.812 -4.348 1 56.41 187 LYS A C 1
ATOM 1420 O O . LYS A 1 187 ? 37.531 51.531 -3.791 1 56.41 187 LYS A O 1
ATOM 1425 N N . LYS A 1 188 ? 36.875 50.375 -5.469 1 47.72 188 LYS A N 1
ATOM 1426 C CA . LYS A 1 188 ? 38.094 51 -6.031 1 47.72 188 LYS A CA 1
ATOM 1427 C C . LYS A 1 188 ? 37.812 52.406 -6.516 1 47.72 188 LYS A C 1
ATOM 1429 O O . LYS A 1 188 ? 38.75 53.125 -6.938 1 47.72 188 LYS A O 1
ATOM 1434 N N . LYS A 1 189 ? 36.562 52.688 -6.812 1 43.62 189 LYS A N 1
ATOM 1435 C CA . LYS A 1 189 ? 36.656 53.844 -7.68 1 43.62 189 LYS A CA 1
ATOM 1436 C C . LYS A 1 189 ? 36.812 55.125 -6.859 1 43.62 189 LYS A C 1
ATOM 1438 O O . LYS A 1 189 ? 36.75 56.219 -7.402 1 43.62 189 LYS A O 1
ATOM 1443 N N . ASN A 1 190 ? 36.562 55.125 -5.504 1 36.03 190 ASN A N 1
ATOM 1444 C CA . ASN A 1 190 ? 36.25 56.469 -5.117 1 36.03 190 ASN A CA 1
ATOM 1445 C C . ASN A 1 190 ? 37.469 57.406 -5.301 1 36.03 190 ASN A C 1
ATOM 1447 O O . ASN A 1 190 ? 37.531 58.469 -4.707 1 36.03 190 ASN A O 1
ATOM 1451 N N . SER A 1 191 ? 38.562 56.969 -5.734 1 35.59 191 SER A N 1
ATOM 1452 C CA . SER A 1 191 ? 39.562 58 -5.422 1 35.59 191 SER A CA 1
ATOM 1453 C C . SER A 1 191 ? 39.406 59.219 -6.289 1 35.59 191 SER A C 1
ATOM 1455 O O . SER A 1 191 ? 40.188 60.156 -6.215 1 35.59 191 SER A O 1
ATOM 1457 N N . LYS A 1 192 ? 38.688 59.25 -7.375 1 30.2 192 LYS A N 1
ATOM 1458 C CA . LYS A 1 192 ? 39.25 60.219 -8.305 1 30.2 192 LYS A CA 1
ATOM 1459 C C . LYS A 1 192 ? 38.969 61.625 -7.836 1 30.2 192 LYS A C 1
ATOM 1461 O O . LYS A 1 192 ? 38.5 61.844 -6.723 1 30.2 192 LYS A O 1
ATOM 1466 N N . LYS A 1 193 ? 38.406 62.688 -8.828 1 31.67 193 LYS A N 1
ATOM 1467 C CA . LYS A 1 193 ? 38.781 63.906 -9.539 1 31.67 193 LYS A CA 1
ATOM 1468 C C . LYS A 1 193 ? 38.125 65.125 -8.891 1 31.67 193 LYS A C 1
ATOM 1470 O O . LYS A 1 193 ? 36.906 65.188 -8.758 1 31.67 193 LYS A O 1
ATOM 1475 N N . LYS A 1 194 ? 38.844 66 -8.094 1 33.75 194 LYS A N 1
ATOM 1476 C CA . LYS A 1 194 ? 38.625 67.312 -7.543 1 33.75 194 LYS A CA 1
ATOM 1477 C C . LYS A 1 194 ? 38.344 68.375 -8.648 1 33.75 194 LYS A C 1
ATOM 1479 O O . LYS A 1 194 ? 39.156 69.25 -8.898 1 33.75 194 LYS A O 1
ATOM 1484 N N . GLY A 1 195 ? 37.656 68.125 -9.75 1 26.62 195 GLY A N 1
ATOM 1485 C CA . GLY A 1 195 ? 37.656 69.125 -10.797 1 26.62 195 GLY A CA 1
ATOM 1486 C C . GLY A 1 195 ? 37.031 70.438 -10.383 1 26.62 195 GLY A C 1
ATOM 1487 O O . GLY A 1 195 ? 36.25 70.5 -9.43 1 26.62 195 GLY A O 1
ATOM 1488 N N . LYS A 1 196 ? 37.625 71.75 -10.867 1 29.73 196 LYS A N 1
ATOM 1489 C CA . LYS A 1 196 ? 37.5 73.25 -10.75 1 29.73 196 LYS A CA 1
ATOM 1490 C C . LYS A 1 196 ? 36.094 73.688 -11.055 1 29.73 196 LYS A C 1
ATOM 1492 O O . LYS A 1 196 ? 35.406 73.125 -11.867 1 29.73 196 LYS A O 1
ATOM 1497 N N . ALA A 1 197 ? 35.656 74.812 -10.312 1 28.98 197 ALA A N 1
ATOM 1498 C CA . ALA A 1 197 ? 34.469 75.562 -9.984 1 28.98 197 ALA A CA 1
ATOM 1499 C C . ALA A 1 197 ? 33.969 76.375 -11.195 1 28.98 197 ALA A C 1
ATOM 1501 O O . ALA A 1 197 ? 33.094 77.188 -11.078 1 28.98 197 ALA A O 1
ATOM 1502 N N . LYS A 1 198 ? 34.281 75.938 -12.477 1 29.02 198 LYS A N 1
ATOM 1503 C CA . LYS A 1 198 ? 34.094 76.938 -13.5 1 29.02 198 LYS A CA 1
ATOM 1504 C C . LYS A 1 198 ? 32.656 77.5 -13.438 1 29.02 198 LYS A C 1
ATOM 1506 O O . LYS A 1 198 ? 31.688 76.75 -13.477 1 29.02 198 LYS A O 1
ATOM 1511 N N . ALA A 1 199 ? 32.656 78.688 -12.914 1 26.94 199 ALA A N 1
ATOM 1512 C CA . ALA A 1 199 ? 31.562 79.688 -12.672 1 26.94 199 ALA A CA 1
ATOM 1513 C C . ALA A 1 199 ? 30.594 79.688 -13.844 1 26.94 199 ALA A C 1
ATOM 1515 O O . ALA A 1 199 ? 30.922 79.25 -14.953 1 26.94 199 ALA A O 1
ATOM 1516 N N . LYS A 1 200 ? 29.547 80.438 -13.742 1 25.23 200 LYS A N 1
ATOM 1517 C CA . LYS A 1 200 ? 28.141 80.812 -13.938 1 25.23 200 LYS A CA 1
ATOM 1518 C C . LYS A 1 200 ? 27.922 81.438 -15.32 1 25.23 200 LYS A C 1
ATOM 1520 O O . LYS A 1 200 ? 27.594 82.625 -15.422 1 25.23 200 LYS A O 1
ATOM 1525 N N . GLU A 1 201 ? 28.75 80.938 -16.359 1 24.53 201 GLU A N 1
ATOM 1526 C CA . GLU A 1 201 ? 28.75 81.875 -17.484 1 24.53 201 GLU A CA 1
ATOM 1527 C C . GLU A 1 201 ? 27.344 82.125 -18 1 24.53 201 GLU A C 1
ATOM 1529 O O . GLU A 1 201 ? 26.922 81.5 -18.969 1 24.53 201 GLU A O 1
ATOM 1534 N N . PRO A 1 202 ? 26.312 82.062 -17.062 1 22.42 202 PRO A N 1
ATOM 1535 C CA . PRO A 1 202 ? 25.094 81.812 -17.844 1 22.42 202 PRO A CA 1
ATOM 1536 C C . PRO A 1 202 ? 24.953 82.688 -19.047 1 22.42 202 PRO A C 1
ATOM 1538 O O . PRO A 1 202 ? 25.719 83.688 -19.188 1 22.42 202 PRO A O 1
ATOM 1541 N N . GLN A 1 203 ? 23.812 83.188 -19.047 1 24.81 203 GLN A N 1
ATOM 1542 C CA . GLN A 1 203 ? 22.688 83.25 -19.984 1 24.81 203 GLN A CA 1
ATOM 1543 C C . GLN A 1 203 ? 22.719 84.5 -20.844 1 24.81 203 GLN A C 1
ATOM 1545 O O . GLN A 1 203 ? 22.625 85.625 -20.328 1 24.81 203 GLN A O 1
ATOM 1550 N N . VAL A 1 204 ? 23.672 84.5 -21.766 1 24.77 204 VAL A N 1
ATOM 1551 C CA . VAL A 1 204 ? 23.906 85.562 -22.766 1 24.77 204 VAL A CA 1
ATOM 1552 C C . VAL A 1 204 ? 22.594 86.25 -23.125 1 24.77 204 VAL A C 1
ATOM 1554 O O . VAL A 1 204 ? 21.547 85.562 -23.188 1 24.77 204 VAL A O 1
ATOM 1557 N N . GLU A 1 205 ? 22.578 87.562 -23.281 1 25.48 205 GLU A N 1
ATOM 1558 C CA . GLU A 1 205 ? 21.859 88.812 -23.484 1 25.48 205 GLU A CA 1
ATOM 1559 C C . GLU A 1 205 ? 21.172 88.812 -24.844 1 25.48 205 GLU A C 1
ATOM 1561 O O . GLU A 1 205 ? 20.578 89.875 -25.219 1 25.48 205 GLU A O 1
ATOM 1566 N N . SER A 1 206 ? 21.297 87.75 -25.719 1 23.73 206 SER A N 1
ATOM 1567 C CA . SER A 1 206 ? 21.266 88.125 -27.109 1 23.73 206 SER A CA 1
ATOM 1568 C C . SER A 1 206 ? 20.094 89.125 -27.359 1 23.73 206 SER A C 1
ATOM 1570 O O . SER A 1 206 ? 18.984 88.875 -26.875 1 23.73 206 SER A O 1
ATOM 1572 N N . PRO A 1 207 ? 20.281 90.062 -28.25 1 26.05 207 PRO A N 1
ATOM 1573 C CA . PRO A 1 207 ? 19.875 91.438 -28.609 1 26.05 207 PRO A CA 1
ATOM 1574 C C . PRO A 1 207 ? 18.422 91.562 -29.062 1 26.05 207 PRO A C 1
ATOM 1576 O O . PRO A 1 207 ? 17.766 90.5 -29.234 1 26.05 207 PRO A O 1
ATOM 1579 N N . LEU A 1 208 ? 18.094 92.438 -30.172 1 22.98 208 LEU A N 1
ATOM 1580 C CA . LEU A 1 208 ? 17.391 93.625 -30.625 1 22.98 208 LEU A CA 1
ATOM 1581 C C . LEU A 1 208 ? 16.141 93.25 -31.406 1 22.98 208 LEU A C 1
ATOM 1583 O O . LEU A 1 208 ? 15.086 93.875 -31.25 1 22.98 208 LEU A O 1
ATOM 1587 N N . GLN A 1 209 ? 16.297 92.688 -32.719 1 21.94 209 GLN A N 1
ATOM 1588 C CA . GLN A 1 209 ? 15.828 93.375 -33.906 1 21.94 209 GLN A CA 1
ATOM 1589 C C . GLN A 1 209 ? 14.305 93.312 -34.062 1 21.94 209 GLN A C 1
ATOM 1591 O O . GLN A 1 209 ? 13.625 94.312 -34.188 1 21.94 209 GLN A O 1
ATOM 1596 N N . GLU A 1 210 ? 13.859 92.688 -35.25 1 22.05 210 GLU A N 1
ATOM 1597 C CA . GLU A 1 210 ? 13.258 93.25 -36.438 1 22.05 210 GLU A CA 1
ATOM 1598 C C . GLU A 1 210 ? 11.766 93.562 -36.219 1 22.05 210 GLU A C 1
ATOM 1600 O O . GLU A 1 210 ? 11.297 94.625 -36.406 1 22.05 210 GLU A O 1
ATOM 1605 N N . GLN A 1 211 ? 10.898 93 -37.219 1 21.94 211 GLN A N 1
ATOM 1606 C CA . GLN A 1 211 ? 10.125 93.25 -38.438 1 21.94 211 GLN A CA 1
ATOM 1607 C C . GLN A 1 211 ? 8.633 93.312 -38.125 1 21.94 211 GLN A C 1
ATOM 1609 O O . GLN A 1 211 ? 8.164 92.812 -37.094 1 21.94 211 GLN A O 1
ATOM 1614 N N . ALA A 1 212 ? 7.828 93.125 -39.25 1 25.84 212 ALA A N 1
ATOM 1615 C CA . ALA A 1 212 ? 6.781 93.75 -40.062 1 25.84 212 ALA A CA 1
ATOM 1616 C C . ALA A 1 212 ? 5.402 93.5 -39.469 1 25.84 212 ALA A C 1
ATOM 1618 O O . ALA A 1 212 ? 4.605 94.438 -39.281 1 25.84 212 ALA A O 1
ATOM 1619 N N . THR A 1 213 ? 4.863 92.312 -39.812 1 22.75 213 THR A N 1
ATOM 1620 C CA . THR A 1 213 ? 3.619 92.312 -40.562 1 22.75 213 THR A CA 1
ATOM 1621 C C . THR A 1 213 ? 2.447 92.75 -39.688 1 22.75 213 THR A C 1
ATOM 1623 O O . THR A 1 213 ? 2.475 92.562 -38.469 1 22.75 213 THR A O 1
ATOM 1626 N N . GLU A 1 214 ? 1.276 93.125 -40.438 1 25.36 214 GLU A N 1
ATOM 1627 C CA . GLU A 1 214 ? 0.046 93.75 -40.906 1 25.36 214 GLU A CA 1
ATOM 1628 C C . GLU A 1 214 ? -1.154 93.312 -40.062 1 25.36 214 GLU A C 1
ATOM 1630 O O . GLU A 1 214 ? -1.967 94.125 -39.625 1 25.36 214 GLU A O 1
ATOM 1635 N N . MET A 1 215 ? -1.811 92.125 -40.594 1 25 215 MET A N 1
ATOM 1636 C CA . MET A 1 215 ? -3.225 92.062 -40.938 1 25 215 MET A CA 1
ATOM 1637 C C . MET A 1 215 ? -4.105 92.062 -39.719 1 25 215 MET A C 1
ATOM 1639 O O . MET A 1 215 ? -3.707 91.562 -38.656 1 25 215 MET A O 1
ATOM 1643 N N . ALA A 1 216 ? -5.539 91.938 -40.094 1 25.8 216 ALA A N 1
ATOM 1644 C CA . ALA A 1 216 ? -6.934 92.188 -39.688 1 25.8 216 ALA A CA 1
ATOM 1645 C C . ALA A 1 216 ? -7.301 91.25 -38.5 1 25.8 216 ALA A C 1
ATOM 1647 O O . ALA A 1 216 ? -6.906 90.125 -38.469 1 25.8 216 ALA A O 1
ATOM 1648 N N . MET B 1 1 ? -69.188 36.906 15.945 1 36.69 1 MET B N 1
ATOM 1649 C CA . MET B 1 1 ? -68.375 36.375 14.867 1 36.69 1 MET B CA 1
ATOM 1650 C C . MET B 1 1 ? -66.875 36.531 15.18 1 36.69 1 MET B C 1
ATOM 1652 O O . MET B 1 1 ? -66.25 37.469 14.695 1 36.69 1 MET B O 1
ATOM 1656 N N . LYS B 1 2 ? -66.5 36.5 16.469 1 44.91 2 LYS B N 1
ATOM 1657 C CA . LYS B 1 2 ? -65.125 36.281 16.984 1 44.91 2 LYS B CA 1
ATOM 1658 C C . LYS B 1 2 ? -64.438 35.156 16.219 1 44.91 2 LYS B C 1
ATOM 1660 O O . LYS B 1 2 ? -64.938 34.031 16.188 1 44.91 2 LYS B O 1
ATOM 1665 N N . HIS B 1 3 ? -63.906 35.5 14.992 1 41.97 3 HIS B N 1
ATOM 1666 C CA . HIS B 1 3 ? -62.969 34.75 14.172 1 41.97 3 HIS B CA 1
ATOM 1667 C C . HIS B 1 3 ? -61.906 34.062 15.031 1 41.97 3 HIS B C 1
ATOM 1669 O O . HIS B 1 3 ? -61.281 34.688 15.891 1 41.97 3 HIS B O 1
ATOM 1675 N N . LEU B 1 4 ? -62.125 32.812 15.422 1 43.56 4 LEU B N 1
ATOM 1676 C CA . LEU B 1 4 ? -61.25 31.734 15.836 1 43.56 4 LEU B CA 1
ATOM 1677 C C . LEU B 1 4 ? -59.969 31.766 15.008 1 43.56 4 LEU B C 1
ATOM 1679 O O . LEU B 1 4 ? -59.969 31.453 13.812 1 43.56 4 LEU B O 1
ATOM 1683 N N . LEU B 1 5 ? -59.094 32.812 15.125 1 43.59 5 LEU B N 1
ATOM 1684 C CA . LEU B 1 5 ? -57.75 32.719 14.586 1 43.59 5 LEU B CA 1
ATOM 1685 C C . LEU B 1 5 ? -57.125 31.375 14.891 1 43.59 5 LEU B C 1
ATOM 1687 O O . LEU B 1 5 ? -56.875 31.047 16.062 1 43.59 5 LEU B O 1
ATOM 1691 N N . LEU B 1 6 ? -57.562 30.328 14.188 1 43.53 6 LEU B N 1
ATOM 1692 C CA . LEU B 1 6 ? -56.812 29.062 14.172 1 43.53 6 LEU B CA 1
ATOM 1693 C C . LEU B 1 6 ? -55.312 29.312 14.008 1 43.53 6 LEU B C 1
ATOM 1695 O O . LEU B 1 6 ? -54.875 29.906 13.023 1 43.53 6 LEU B O 1
ATOM 1699 N N . LEU B 1 7 ? -54.625 29.703 15.086 1 44.62 7 LEU B N 1
ATOM 1700 C CA . LEU B 1 7 ? -53.188 29.594 15.109 1 44.62 7 LEU B CA 1
ATOM 1701 C C . LEU B 1 7 ? -52.719 28.297 14.469 1 44.62 7 LEU B C 1
ATOM 1703 O O . LEU B 1 7 ? -53.031 27.203 14.961 1 44.62 7 LEU B O 1
ATOM 1707 N N . GLY B 1 8 ? -52.812 28.203 13.109 1 44.62 8 GLY B N 1
ATOM 1708 C CA . GLY B 1 8 ? -52.062 27.141 12.461 1 44.62 8 GLY B CA 1
ATOM 1709 C C . GLY B 1 8 ? -50.719 26.875 13.086 1 44.62 8 GLY B C 1
ATOM 1710 O O . GLY B 1 8 ? -49.844 27.766 13.102 1 44.62 8 GLY B O 1
ATOM 1711 N N . LEU B 1 9 ? -50.656 26.25 14.219 1 45.53 9 LEU B N 1
ATOM 1712 C CA . LEU B 1 9 ? -49.375 25.688 14.648 1 45.53 9 LEU B CA 1
ATOM 1713 C C . LEU B 1 9 ? -48.656 25.047 13.469 1 45.53 9 LEU B C 1
ATOM 1715 O O . LEU B 1 9 ? -49.125 24.062 12.906 1 45.53 9 LEU B O 1
ATOM 1719 N N . CYS B 1 10 ? -48.062 25.875 12.562 1 46.03 10 CYS B N 1
ATOM 1720 C CA . CYS B 1 10 ? -47.094 25.312 11.641 1 46.03 10 CYS B CA 1
ATOM 1721 C C . CYS B 1 10 ? -46.156 24.344 12.352 1 46.03 10 CYS B C 1
ATOM 1723 O O . CYS B 1 10 ? -45.375 24.75 13.211 1 46.03 10 CYS B O 1
ATOM 1725 N N . LEU B 1 11 ? -46.688 23.203 12.742 1 46.81 11 LEU B N 1
ATOM 1726 C CA . LEU B 1 11 ? -45.719 22.156 13.047 1 46.81 11 LEU B CA 1
ATOM 1727 C C . LEU B 1 11 ? -44.531 22.188 12.055 1 46.81 11 LEU B C 1
ATOM 1729 O O . LEU B 1 11 ? -44.719 21.859 10.883 1 46.81 11 LEU B O 1
ATOM 1733 N N . VAL B 1 12 ? -43.688 23.156 12.109 1 48.56 12 VAL B N 1
ATOM 1734 C CA . VAL B 1 12 ? -42.406 22.938 11.477 1 48.56 12 VAL B CA 1
ATOM 1735 C C . VAL B 1 12 ? -41.906 21.516 11.75 1 48.56 12 VAL B C 1
ATOM 1737 O O . VAL B 1 12 ? -41.625 21.172 12.898 1 48.56 12 VAL B O 1
ATOM 1740 N N . ALA B 1 13 ? -42.594 20.531 11.148 1 45.84 13 ALA B N 1
ATOM 1741 C CA . ALA B 1 13 ? -41.844 19.266 11.102 1 45.84 13 ALA B CA 1
ATOM 1742 C C . ALA B 1 13 ? -40.344 19.5 10.961 1 45.84 13 ALA B C 1
ATOM 1744 O O . ALA B 1 13 ? -39.875 20 9.938 1 45.84 13 ALA B O 1
ATOM 1745 N N . LEU B 1 14 ? -39.719 19.938 11.969 1 46 14 LEU B N 1
ATOM 1746 C CA . LEU B 1 14 ? -38.281 19.688 11.969 1 46 14 LEU B CA 1
ATOM 1747 C C . LEU B 1 14 ? -37.969 18.375 11.273 1 46 14 LEU B C 1
ATOM 1749 O O . LEU B 1 14 ? -38.188 17.297 11.82 1 46 14 LEU B O 1
ATOM 1753 N N . HIS B 1 15 ? -38.25 18.312 10 1 48.09 15 HIS B N 1
ATOM 1754 C CA . HIS B 1 15 ? -37.531 17.266 9.305 1 48.09 15 HIS B CA 1
ATOM 1755 C C . HIS B 1 15 ? -36.094 17.156 9.836 1 48.09 15 HIS B C 1
ATOM 1757 O O . HIS B 1 15 ? -35.281 18.062 9.648 1 48.09 15 HIS B O 1
ATOM 1763 N N . LEU B 1 16 ? -35.906 16.844 11.055 1 45 16 LEU B N 1
ATOM 1764 C CA . LEU B 1 16 ? -34.594 16.297 11.328 1 45 16 LEU B CA 1
ATOM 1765 C C . LEU B 1 16 ? -34.031 15.531 10.125 1 45 16 LEU B C 1
ATOM 1767 O O . LEU B 1 16 ? -34.594 14.484 9.766 1 45 16 LEU B O 1
ATOM 1771 N N . SER B 1 17 ? -33.781 16.141 9.078 1 46.44 17 SER B N 1
ATOM 1772 C CA . SER B 1 17 ? -32.938 15.5 8.055 1 46.44 17 SER B CA 1
ATOM 1773 C C . SER B 1 17 ? -31.984 14.492 8.664 1 46.44 17 SER B C 1
ATOM 1775 O O . SER B 1 17 ? -30.891 14.859 9.117 1 46.44 17 SER B O 1
ATOM 1777 N N . HIS B 1 18 ? -32.344 13.633 9.5 1 51.5 18 HIS B N 1
ATOM 1778 C CA . HIS B 1 18 ? -31.484 12.508 9.805 1 51.5 18 HIS B CA 1
ATOM 1779 C C . HIS B 1 18 ? -30.734 12.031 8.57 1 51.5 18 HIS B C 1
ATOM 1781 O O . HIS B 1 18 ? -31.344 11.602 7.59 1 51.5 18 HIS B O 1
ATOM 1787 N N . SER B 1 19 ? -29.812 12.711 8.094 1 57.91 19 SER B N 1
ATOM 1788 C CA . SER B 1 19 ? -29.016 12.25 6.969 1 57.91 19 SER B CA 1
ATOM 1789 C C . SER B 1 19 ? -28.906 10.734 6.941 1 57.91 19 SER B C 1
ATOM 1791 O O . SER B 1 19 ? -28.297 10.133 7.828 1 57.91 19 SER B O 1
ATOM 1793 N N . ALA B 1 20 ? -29.891 10.008 6.488 1 79.19 20 ALA B N 1
ATOM 1794 C CA . ALA B 1 20 ? -30.031 8.555 6.438 1 79.19 20 ALA B CA 1
ATOM 1795 C C . ALA B 1 20 ? -28.844 7.914 5.723 1 79.19 20 ALA B C 1
ATOM 1797 O O . ALA B 1 20 ? -28.391 8.406 4.688 1 79.19 20 ALA B O 1
ATOM 1798 N N . VAL B 1 21 ? -28.141 6.961 6.43 1 89.62 21 VAL B N 1
ATOM 1799 C CA . VAL B 1 21 ? -27.062 6.152 5.855 1 89.62 21 VAL B CA 1
ATOM 1800 C C . VAL B 1 21 ? -27.562 5.453 4.594 1 89.62 21 VAL B C 1
ATOM 1802 O O . VAL B 1 21 ? -28.609 4.797 4.613 1 89.62 21 VAL B O 1
ATOM 1805 N N . PRO B 1 22 ? -26.906 5.746 3.48 1 95.31 22 PRO B N 1
ATOM 1806 C CA . PRO B 1 22 ? -27.328 5.082 2.244 1 95.31 22 PRO B CA 1
ATOM 1807 C C . PRO B 1 22 ? -27.453 3.568 2.398 1 95.31 22 PRO B C 1
ATOM 1809 O O . PRO B 1 22 ? -26.656 2.953 3.129 1 95.31 22 PRO B O 1
ATOM 1812 N N . GLU B 1 23 ? -28.344 2.982 1.658 1 95.88 23 GLU B N 1
ATOM 1813 C CA . GLU B 1 23 ? -28.641 1.557 1.773 1 95.88 23 GLU B CA 1
ATOM 1814 C C . GLU B 1 23 ? -27.438 0.711 1.367 1 95.88 23 GLU B C 1
ATOM 1816 O O . GLU B 1 23 ? -27.219 -0.376 1.907 1 95.88 23 GLU B O 1
ATOM 1821 N N . PHE B 1 24 ? -26.703 1.215 0.504 1 97.62 24 PHE B N 1
ATOM 1822 C CA . PHE B 1 24 ? -25.578 0.431 0.009 1 97.62 24 PHE B CA 1
ATOM 1823 C C . PHE B 1 24 ? -24.547 0.205 1.11 1 97.62 24 PHE B C 1
ATOM 1825 O O . PHE B 1 24 ? -23.703 -0.681 1 1 97.62 24 PHE B O 1
ATOM 1832 N N . CYS B 1 25 ? -24.578 1.007 2.158 1 98.19 25 CYS B N 1
ATOM 1833 C CA . CYS B 1 25 ? -23.625 0.866 3.252 1 98.19 25 CYS B CA 1
ATOM 1834 C C . CYS B 1 25 ? -23.859 -0.428 4.023 1 98.19 25 CYS B C 1
ATOM 1836 O O . CYS B 1 25 ? -23 -0.868 4.789 1 98.19 25 CYS B O 1
ATOM 1838 N N . ASN B 1 26 ? -25 -1.068 3.74 1 97.56 26 ASN B N 1
ATOM 1839 C CA . ASN B 1 26 ? -25.344 -2.307 4.434 1 97.56 26 ASN B CA 1
ATOM 1840 C C . ASN B 1 26 ? -24.984 -3.533 3.604 1 97.56 26 ASN B C 1
ATOM 1842 O O . ASN B 1 26 ? -25.141 -4.668 4.062 1 97.56 26 ASN B O 1
ATOM 1846 N N . LEU B 1 27 ? -24.469 -3.34 2.451 1 98.19 27 LEU B N 1
ATOM 1847 C CA . LEU B 1 27 ? -24.109 -4.441 1.572 1 98.19 27 LEU B CA 1
ATOM 1848 C C . LEU B 1 27 ? -22.703 -4.957 1.908 1 98.19 27 LEU B C 1
ATOM 1850 O O . LEU B 1 27 ? -21.844 -4.188 2.34 1 98.19 27 LEU B O 1
ATOM 1854 N N . LYS B 1 28 ? -22.5 -6.246 1.66 1 97 28 LYS B N 1
ATOM 1855 C CA . LYS B 1 28 ? -21.141 -6.785 1.675 1 97 28 LYS B CA 1
ATOM 1856 C C . LYS B 1 28 ? -20.328 -6.25 0.499 1 97 28 LYS B C 1
ATOM 1858 O O . LYS B 1 28 ? -20.891 -5.762 -0.483 1 97 28 LYS B O 1
ATOM 1863 N N . TYR B 1 29 ? -19.031 -6.395 0.65 1 97.44 29 TYR B N 1
ATOM 1864 C CA . TYR B 1 29 ? -18.234 -5.973 -0.493 1 97.44 29 TYR B CA 1
ATOM 1865 C C . TYR B 1 29 ? -18.453 -6.895 -1.687 1 97.44 29 TYR B C 1
ATOM 1867 O O . TYR B 1 29 ? -18.844 -8.047 -1.52 1 97.44 29 TYR B O 1
ATOM 1875 N N . ASP B 1 30 ? -18.234 -6.348 -2.846 1 98.06 30 ASP B N 1
ATOM 1876 C CA . ASP B 1 30 ? -18.297 -7.082 -4.105 1 98.06 30 ASP B CA 1
ATOM 1877 C C . ASP B 1 30 ? -17.062 -6.848 -4.957 1 98.06 30 ASP B C 1
ATOM 1879 O O . ASP B 1 30 ? -16.797 -5.723 -5.387 1 98.06 30 ASP B O 1
ATOM 1883 N N . GLU B 1 31 ? -16.344 -7.945 -5.215 1 96.69 31 GLU B N 1
ATOM 1884 C CA . GLU B 1 31 ? -15.07 -7.832 -5.93 1 96.69 31 GLU B CA 1
ATOM 1885 C C . GLU B 1 31 ? -15.297 -7.441 -7.391 1 96.69 31 GLU B C 1
ATOM 1887 O O . GLU B 1 31 ? -14.375 -6.98 -8.062 1 96.69 31 GLU B O 1
ATOM 1892 N N . GLY B 1 32 ? -16.484 -7.664 -7.816 1 97.31 32 GLY B N 1
ATOM 1893 C CA . GLY B 1 32 ? -16.75 -7.422 -9.227 1 97.31 32 GLY B CA 1
ATOM 1894 C C . GLY B 1 32 ? -15.992 -8.352 -10.148 1 97.31 32 GLY B C 1
ATOM 1895 O O . GLY B 1 32 ? -15.547 -9.422 -9.727 1 97.31 32 GLY B O 1
ATOM 1896 N N . SER B 1 33 ? -16 -8.031 -11.406 1 95.44 33 SER B N 1
ATOM 1897 C CA . SER B 1 33 ? -15.312 -8.805 -12.43 1 95.44 33 SER B CA 1
ATOM 1898 C C . SER B 1 33 ? -14.234 -7.98 -13.125 1 95.44 33 SER B C 1
ATOM 1900 O O . SER B 1 33 ? -13.984 -6.836 -12.742 1 95.44 33 SER B O 1
ATOM 1902 N N . GLY B 1 34 ? -13.414 -8.648 -13.93 1 92.81 34 GLY B N 1
ATOM 1903 C CA . GLY B 1 34 ? -12.367 -7.945 -14.648 1 92.81 34 GLY B CA 1
ATOM 1904 C C . GLY B 1 34 ? -10.969 -8.422 -14.297 1 92.81 34 GLY B C 1
ATOM 1905 O O . GLY B 1 34 ? -10.812 -9.461 -13.648 1 92.81 34 GLY B O 1
ATOM 1906 N N . THR B 1 35 ? -10.023 -7.691 -14.805 1 89.38 35 THR B N 1
ATOM 1907 C CA . THR B 1 35 ? -8.648 -8.172 -14.695 1 89.38 35 THR B CA 1
ATOM 1908 C C . THR B 1 35 ? -7.801 -7.223 -13.859 1 89.38 35 THR B C 1
ATOM 1910 O O . THR B 1 35 ? -6.578 -7.367 -13.789 1 89.38 35 THR B O 1
ATOM 1913 N N . LYS B 1 36 ? -8.461 -6.285 -13.281 1 92.69 36 LYS B N 1
ATOM 1914 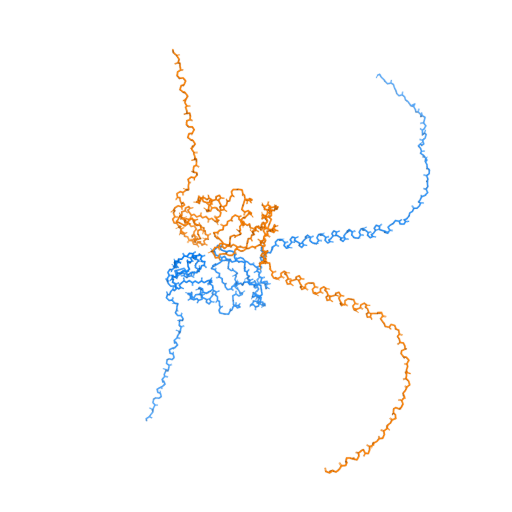C CA . LYS B 1 36 ? -7.73 -5.359 -12.414 1 92.69 36 LYS B CA 1
ATOM 1915 C C . LYS B 1 36 ? -7.746 -5.836 -10.969 1 92.69 36 LYS B C 1
ATOM 1917 O O . LYS B 1 36 ? -8.555 -6.691 -10.594 1 92.69 36 LYS B O 1
ATOM 1922 N N . PHE B 1 37 ? -6.777 -5.328 -10.25 1 95.5 37 PHE B N 1
ATOM 1923 C CA . PHE B 1 37 ? -6.691 -5.617 -8.82 1 95.5 37 PHE B CA 1
ATOM 1924 C C . PHE B 1 37 ? -6.508 -4.332 -8.016 1 95.5 37 PHE B C 1
ATOM 1926 O O . PHE B 1 37 ? -5.383 -3.973 -7.664 1 95.5 37 PHE B O 1
ATOM 1933 N N . LEU B 1 38 ? -7.594 -3.777 -7.684 1 94.75 38 LEU B N 1
ATOM 1934 C CA . LEU B 1 38 ? -7.582 -2.463 -7.051 1 94.75 38 LEU B CA 1
ATOM 1935 C C . LEU B 1 38 ? -7.926 -2.57 -5.57 1 94.75 38 LEU B C 1
ATOM 1937 O O . LEU B 1 38 ? -8.914 -3.215 -5.199 1 94.75 38 LEU B O 1
ATOM 1941 N N . ALA B 1 39 ? -7.172 -1.931 -4.793 1 93.94 39 ALA B N 1
ATOM 1942 C CA . ALA B 1 39 ? -7.445 -1.914 -3.355 1 93.94 39 ALA B CA 1
ATOM 1943 C C . ALA B 1 39 ? -8.484 -0.852 -3.008 1 93.94 39 ALA B C 1
ATOM 1945 O O . ALA B 1 39 ? -8.273 0.336 -3.271 1 93.94 39 ALA B O 1
ATOM 1946 N N . PHE B 1 40 ? -9.555 -1.26 -2.463 1 96.56 40 PHE B N 1
ATOM 1947 C CA . PHE B 1 40 ? -10.625 -0.37 -2.021 1 96.56 40 PHE B CA 1
ATOM 1948 C C . PHE B 1 40 ? -11.07 -0.719 -0.608 1 96.56 40 PHE B C 1
ATOM 1950 O O . PHE B 1 40 ? -10.602 -1.702 -0.028 1 96.56 40 PHE B O 1
ATOM 1957 N N . LEU B 1 41 ? -11.922 0.154 -0.1 1 98 41 LEU B N 1
ATOM 1958 C CA . LEU B 1 41 ? -12.508 -0.088 1.213 1 98 41 LEU B CA 1
ATOM 1959 C C . LEU B 1 41 ? -14.016 -0.281 1.105 1 98 41 LEU B C 1
ATOM 1961 O O . LEU B 1 41 ? -14.648 0.23 0.178 1 98 41 LEU B O 1
ATOM 1965 N N . PHE B 1 42 ? -14.594 -1.021 1.994 1 98.5 42 PHE B N 1
ATOM 1966 C CA . PHE B 1 42 ? -16.031 -1.119 2.152 1 98.5 42 PHE B CA 1
ATOM 1967 C C . PHE B 1 42 ? -16.438 -0.946 3.613 1 98.5 42 PHE B C 1
ATOM 1969 O O . PHE B 1 42 ? -15.656 -1.255 4.516 1 98.5 42 PHE B O 1
ATOM 1976 N N . TYR B 1 43 ? -17.609 -0.468 3.82 1 98.56 43 TYR B N 1
ATOM 1977 C CA . TYR B 1 43 ? -18.109 -0.289 5.18 1 98.56 43 TYR B CA 1
ATOM 1978 C C . TYR B 1 43 ? -18.75 -1.567 5.691 1 98.56 43 TYR B C 1
ATOM 1980 O O . TYR B 1 43 ? -19.672 -2.104 5.059 1 98.56 43 TYR B O 1
ATOM 1988 N N . ASN B 1 44 ? -18.219 -2.07 6.754 1 97.75 44 ASN B N 1
ATOM 1989 C CA . ASN B 1 44 ? -18.844 -3.182 7.461 1 97.75 44 ASN B CA 1
ATOM 1990 C C . ASN B 1 44 ? -19.812 -2.689 8.531 1 97.75 44 ASN B C 1
ATOM 1992 O O . ASN B 1 44 ? -19.391 -2.234 9.594 1 97.75 44 ASN B O 1
ATOM 1996 N N . SER B 1 45 ? -21.031 -2.863 8.281 1 96.25 45 SER B N 1
ATOM 1997 C CA . SER B 1 45 ? -22.047 -2.279 9.141 1 96.25 45 SER B CA 1
ATOM 1998 C C . SER B 1 45 ? -22.109 -2.996 10.492 1 96.25 45 SER B C 1
ATOM 2000 O O . SER B 1 45 ? -22.578 -2.436 11.477 1 96.25 45 SER B O 1
ATOM 2002 N N . THR B 1 46 ? -21.641 -4.16 10.539 1 95.12 46 THR B N 1
ATOM 2003 C CA . THR B 1 46 ? -21.641 -4.918 11.789 1 95.12 46 THR B CA 1
ATOM 2004 C C . THR B 1 46 ? -20.594 -4.379 12.75 1 95.12 46 THR B C 1
ATOM 2006 O O . THR B 1 46 ? -20.859 -4.23 13.945 1 95.12 46 THR B O 1
ATOM 2009 N N . THR B 1 47 ? -19.438 -4.035 12.242 1 94.75 47 THR B N 1
ATOM 2010 C CA . THR B 1 47 ? -18.344 -3.605 13.102 1 94.75 47 THR B CA 1
ATOM 2011 C C . THR B 1 47 ? -18.219 -2.084 13.102 1 94.75 47 THR B C 1
ATOM 2013 O O . THR B 1 47 ? -17.547 -1.509 13.969 1 94.75 47 THR B O 1
ATOM 2016 N N . GLY B 1 48 ? -18.781 -1.493 12.078 1 96.19 48 GLY B N 1
ATOM 2017 C CA . GLY B 1 48 ? -18.672 -0.05 11.945 1 96.19 48 GLY B CA 1
ATOM 2018 C C . GLY B 1 48 ? -17.312 0.394 11.422 1 96.19 48 GLY B C 1
ATOM 2019 O O . GLY B 1 48 ? -16.875 1.512 11.695 1 96.19 48 GLY B O 1
ATOM 2020 N N . GLN B 1 49 ? -16.672 -0.533 10.664 1 96.88 49 GL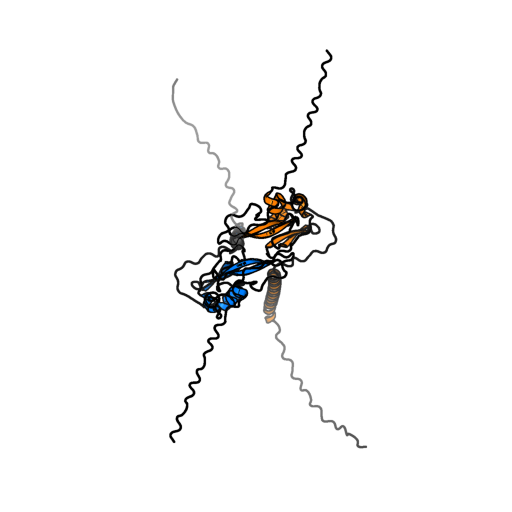N B N 1
ATOM 2021 C CA . GLN B 1 49 ? -15.32 -0.257 10.188 1 96.88 49 GLN B CA 1
ATOM 2022 C C . GLN B 1 49 ? -15.25 -0.291 8.664 1 96.88 49 GLN B C 1
ATOM 2024 O O . GLN B 1 49 ? -16.047 -0.983 8.016 1 96.88 49 GLN B O 1
ATOM 2029 N N . CYS B 1 50 ? -14.312 0.452 8.188 1 98.31 50 CYS B N 1
ATOM 2030 C CA . CYS B 1 50 ? -14.016 0.385 6.762 1 98.31 50 CYS B CA 1
ATOM 2031 C C . CYS B 1 50 ? -12.859 -0.575 6.492 1 98.31 50 CYS B C 1
ATOM 2033 O O . CYS B 1 50 ? -11.711 -0.287 6.84 1 98.31 50 CYS B O 1
ATOM 2035 N N . ASN B 1 51 ? -13.211 -1.697 5.867 1 97.75 51 ASN B N 1
ATOM 2036 C CA . ASN B 1 51 ? -12.234 -2.764 5.648 1 97.75 51 ASN B CA 1
ATOM 2037 C C . ASN B 1 51 ? -11.781 -2.816 4.195 1 97.75 51 ASN B C 1
ATOM 2039 O O . ASN B 1 51 ? -12.555 -2.529 3.283 1 97.75 51 ASN B O 1
ATOM 2043 N N . PRO B 1 52 ? -10.531 -3.232 4.008 1 97.19 52 PRO B N 1
ATOM 2044 C CA . PRO B 1 52 ? -10.031 -3.307 2.631 1 97.19 52 PRO B CA 1
ATOM 2045 C C . PRO B 1 52 ? -10.508 -4.562 1.899 1 97.19 52 PRO B C 1
ATOM 2047 O O . PRO B 1 52 ? -10.805 -5.574 2.535 1 97.19 52 PRO B O 1
ATOM 2050 N N . PHE B 1 53 ? -10.617 -4.469 0.629 1 96.44 53 PHE B N 1
ATOM 2051 C CA . PHE B 1 53 ? -10.867 -5.586 -0.27 1 96.44 53 PHE B CA 1
ATOM 2052 C C . PHE B 1 53 ? -10.312 -5.301 -1.66 1 96.44 53 PHE B C 1
ATOM 2054 O O . PHE B 1 53 ? -9.883 -4.184 -1.943 1 96.44 53 PHE B O 1
ATOM 2061 N N . ILE B 1 54 ? -10.281 -6.355 -2.455 1 96.38 54 ILE B N 1
ATOM 2062 C CA . ILE B 1 54 ? -9.75 -6.203 -3.805 1 96.38 54 ILE B CA 1
ATOM 2063 C C . ILE B 1 54 ? -10.898 -6.125 -4.809 1 96.38 54 ILE B C 1
ATOM 2065 O O . ILE B 1 54 ? -11.727 -7.039 -4.891 1 96.38 54 ILE B O 1
ATOM 2069 N N . TYR B 1 55 ? -10.953 -5.008 -5.484 1 97.12 55 TYR B N 1
ATOM 2070 C CA . TYR B 1 55 ? -11.922 -4.797 -6.555 1 97.12 55 TYR B CA 1
ATOM 2071 C C . TYR B 1 55 ? -11.312 -5.117 -7.914 1 97.12 55 TYR B C 1
ATOM 2073 O O . TYR B 1 55 ? -10.188 -4.699 -8.211 1 97.12 55 TYR B O 1
ATOM 2081 N N . LYS B 1 56 ? -12.102 -5.754 -8.789 1 95.75 56 LYS B N 1
ATOM 2082 C CA . LYS B 1 56 ? -11.531 -6.27 -10.031 1 95.75 56 LYS B CA 1
ATOM 2083 C C . LYS B 1 56 ? -11.844 -5.348 -11.203 1 95.75 56 LYS B C 1
ATOM 2085 O O . LYS B 1 56 ? -11.508 -5.656 -12.352 1 95.75 56 LYS B O 1
ATOM 2090 N N . GLY B 1 57 ? -12.531 -4.262 -11.016 1 95.12 57 GLY B N 1
ATOM 2091 C CA . GLY B 1 57 ? -12.539 -3.17 -11.977 1 95.12 57 GLY B CA 1
ATOM 2092 C C . GLY B 1 57 ? -13.883 -2.992 -12.672 1 95.12 57 GLY B C 1
ATOM 2093 O O . GLY B 1 57 ? -14.148 -1.939 -13.25 1 95.12 57 GLY B O 1
ATOM 2094 N N . GLU B 1 58 ? -14.688 -4.035 -12.68 1 96.5 58 GLU B N 1
ATOM 2095 C CA . GLU B 1 58 ? -15.969 -3.957 -13.383 1 96.5 58 GLU B CA 1
ATOM 2096 C C . GLU B 1 58 ? -17.109 -4.465 -12.5 1 96.5 58 GLU B C 1
ATOM 2098 O O . GLU B 1 58 ? -16.953 -5.453 -11.781 1 96.5 58 GLU B O 1
ATOM 2103 N N . GLY B 1 59 ? -18.203 -3.695 -12.594 1 97.94 59 GLY B N 1
ATOM 2104 C CA . GLY B 1 59 ? -19.391 -4.098 -11.836 1 97.94 59 GLY B CA 1
ATOM 2105 C C . GLY B 1 59 ? -19.266 -3.789 -10.352 1 97.94 59 GLY B C 1
ATOM 2106 O O . GLY B 1 59 ? -18.891 -2.684 -9.969 1 97.94 59 GLY B O 1
ATOM 2107 N N . GLY B 1 60 ? -19.766 -4.77 -9.484 1 97.69 60 GLY B N 1
ATOM 2108 C CA . GLY B 1 60 ? -19.766 -4.566 -8.047 1 97.69 60 GLY B CA 1
ATOM 2109 C C . GLY B 1 60 ? -20.906 -3.682 -7.562 1 97.69 60 GLY B C 1
ATOM 2110 O O . GLY B 1 60 ? -21.906 -3.531 -8.25 1 97.69 60 GLY B O 1
ATOM 2111 N N . ASN B 1 61 ? -20.75 -3.234 -6.352 1 98.25 61 ASN B N 1
ATOM 2112 C CA . ASN B 1 61 ? -21.797 -2.375 -5.785 1 98.25 61 ASN B CA 1
ATOM 2113 C C . ASN B 1 61 ? -21.203 -1.089 -5.215 1 98.25 61 ASN B C 1
ATOM 2115 O O . ASN B 1 61 ? -20 -0.854 -5.32 1 98.25 61 ASN B O 1
ATOM 2119 N N . ALA B 1 62 ? -21.984 -0.266 -4.641 1 97.94 62 ALA B N 1
ATOM 2120 C CA . ALA B 1 62 ? -21.578 1.092 -4.293 1 97.94 62 ALA B CA 1
ATOM 2121 C C . ALA B 1 62 ? -20.859 1.119 -2.943 1 97.94 62 ALA B C 1
ATOM 2123 O O . ALA B 1 62 ? -20.25 2.125 -2.576 1 97.94 62 ALA B O 1
ATOM 2124 N N . ASN B 1 63 ? -20.922 0.078 -2.227 1 98.56 63 ASN B N 1
ATOM 2125 C CA . ASN B 1 63 ? -20.156 0.002 -0.987 1 98.56 63 ASN B CA 1
ATOM 2126 C C . ASN B 1 63 ? -18.656 -0.189 -1.261 1 98.56 63 ASN B C 1
ATOM 2128 O O . ASN B 1 63 ? -18.109 -1.247 -0.967 1 98.56 63 ASN B O 1
ATOM 2132 N N . ARG B 1 64 ? -18.125 0.79 -1.815 1 98.44 64 ARG B N 1
ATOM 2133 C CA . ARG B 1 64 ? -16.734 0.812 -2.285 1 98.44 64 ARG B CA 1
ATOM 2134 C C . ARG B 1 64 ? -16.172 2.227 -2.248 1 98.44 64 ARG B C 1
ATOM 2136 O O . ARG B 1 64 ? -16.703 3.135 -2.887 1 98.44 64 ARG B O 1
ATOM 2143 N N . PHE B 1 65 ? -15.062 2.299 -1.485 1 98.38 65 PHE B N 1
ATOM 2144 C CA . PHE B 1 65 ? -14.516 3.633 -1.277 1 98.38 65 PHE B CA 1
ATOM 2145 C C . PHE B 1 65 ? -13 3.635 -1.463 1 98.38 65 PHE B C 1
ATOM 2147 O O . PHE B 1 65 ? -12.32 2.668 -1.102 1 98.38 65 PHE B O 1
ATOM 2154 N N . ARG B 1 66 ? -12.477 4.719 -1.92 1 94.88 66 ARG B N 1
ATOM 2155 C CA . ARG B 1 66 ? -11.039 4.828 -2.16 1 94.88 66 ARG B CA 1
ATOM 2156 C C . ARG B 1 66 ? -10.305 5.223 -0.886 1 94.88 66 ARG B C 1
ATOM 2158 O O . ARG B 1 66 ? -9.117 4.91 -0.726 1 94.88 66 ARG B O 1
ATOM 2165 N N . SER B 1 67 ? -11.055 5.906 0.008 1 95.75 67 SER B N 1
ATOM 2166 C CA . SER B 1 67 ? -10.383 6.395 1.206 1 95.75 67 SER B CA 1
ATOM 2167 C C . SER B 1 67 ? -11.172 6.062 2.465 1 95.75 67 SER B C 1
ATOM 2169 O O . SER B 1 67 ? -12.406 6.012 2.432 1 95.75 67 SER B O 1
ATOM 2171 N N . ASP B 1 68 ? -10.453 5.895 3.484 1 97.31 68 ASP B N 1
ATOM 2172 C CA . ASP B 1 68 ? -11.039 5.637 4.797 1 97.31 68 ASP B CA 1
ATOM 2173 C C . ASP B 1 68 ? -11.977 6.766 5.211 1 97.31 68 ASP B C 1
ATOM 2175 O O . ASP B 1 68 ? -13.062 6.512 5.734 1 97.31 68 ASP B O 1
ATOM 2179 N N . LYS B 1 69 ? -11.57 7.992 4.973 1 97.12 69 LYS B N 1
ATOM 2180 C CA . LYS B 1 69 ? -12.375 9.164 5.312 1 97.12 69 LYS B CA 1
ATOM 2181 C C . LYS B 1 69 ? -13.703 9.148 4.57 1 97.12 69 LYS B C 1
ATOM 2183 O O . LYS B 1 69 ? -14.766 9.328 5.176 1 97.12 69 LYS B O 1
ATOM 2188 N N . ASP B 1 70 ? -13.648 8.906 3.295 1 97.44 70 ASP B N 1
ATOM 2189 C CA . ASP B 1 70 ? -14.867 8.867 2.492 1 97.44 70 ASP B CA 1
ATOM 2190 C C . ASP B 1 70 ? -15.797 7.75 2.957 1 97.44 70 ASP B C 1
ATOM 2192 O O . ASP B 1 70 ? -17.016 7.938 3.037 1 97.44 70 ASP B O 1
ATOM 2196 N N . CYS B 1 71 ? -15.289 6.652 3.221 1 98.62 71 CYS B N 1
ATOM 2197 C CA . CYS B 1 71 ? -16.047 5.504 3.703 1 98.62 71 CYS B CA 1
ATOM 2198 C C . CYS B 1 71 ? -16.781 5.844 4.988 1 98.62 71 CYS B C 1
ATOM 2200 O O . CYS B 1 71 ? -18 5.641 5.082 1 98.62 71 CYS B O 1
ATOM 2202 N N . ILE B 1 72 ? -16.062 6.434 5.945 1 98.38 72 ILE B N 1
ATOM 2203 C CA . ILE B 1 72 ? -16.625 6.754 7.254 1 98.38 72 ILE B CA 1
ATOM 2204 C C . ILE B 1 72 ? -17.656 7.875 7.113 1 98.38 72 ILE B C 1
ATOM 2206 O O . ILE B 1 72 ? -18.766 7.781 7.652 1 98.38 72 ILE B O 1
ATOM 2210 N N . LYS B 1 73 ? -17.328 8.852 6.344 1 97.5 73 LYS B N 1
ATOM 2211 C CA . LYS B 1 73 ? -18.219 10 6.219 1 97.5 73 LYS B CA 1
ATOM 2212 C C . LYS B 1 73 ? -19.531 9.609 5.555 1 97.5 73 LYS B C 1
ATOM 2214 O O . LYS B 1 73 ? -20.578 10.172 5.871 1 97.5 73 LYS B O 1
ATOM 2219 N N . ASN B 1 74 ? -19.469 8.625 4.699 1 97.44 74 ASN B N 1
ATOM 2220 C CA . ASN B 1 74 ? -20.672 8.25 3.953 1 97.44 74 ASN B CA 1
ATOM 2221 C C . ASN B 1 74 ? -21.5 7.219 4.711 1 97.44 74 ASN B C 1
ATOM 2223 O O . ASN B 1 74 ? -22.719 7.164 4.547 1 97.44 74 ASN B O 1
ATOM 2227 N N . CYS B 1 75 ? -20.859 6.484 5.594 1 98.12 75 CYS B N 1
ATOM 2228 C CA . CYS B 1 75 ? -21.609 5.305 6.02 1 98.12 75 CYS B CA 1
ATOM 2229 C C . CYS B 1 75 ? -21.641 5.199 7.539 1 98.12 75 CYS B C 1
ATOM 2231 O O . CYS B 1 75 ? -22.422 4.441 8.102 1 98.12 75 CYS B O 1
ATOM 2233 N N . SER B 1 76 ? -20.797 5.918 8.219 1 97.75 76 SER B N 1
ATOM 2234 C CA . SER B 1 76 ? -20.703 5.711 9.656 1 97.75 76 SER B CA 1
ATOM 2235 C C . SER B 1 76 ? -21.5 6.762 10.422 1 97.75 76 SER B C 1
ATOM 2237 O O . SER B 1 76 ? -21.484 7.945 10.07 1 97.75 76 SER B O 1
ATOM 2239 N N . ALA B 1 77 ? -22.078 6.375 11.461 1 94.88 77 ALA B N 1
ATOM 2240 C CA . ALA B 1 77 ? -22.75 7.301 12.359 1 94.88 77 ALA B CA 1
ATOM 2241 C C . ALA B 1 77 ? -21.75 8.102 13.188 1 94.88 77 ALA B C 1
ATOM 2243 O O . ALA B 1 77 ? -22.094 9.117 13.797 1 94.88 77 ALA B O 1
ATOM 2244 N N . ARG B 1 78 ? -20.531 7.594 13.188 1 96.5 78 ARG B N 1
ATOM 2245 C CA . ARG B 1 78 ? -19.484 8.234 13.977 1 96.5 78 ARG B CA 1
ATOM 2246 C C . ARG B 1 78 ? -18.609 9.125 13.102 1 96.5 78 ARG B C 1
ATOM 2248 O O . ARG B 1 78 ? -17.469 9.43 13.469 1 96.5 78 ARG B O 1
ATOM 2255 N N . ALA B 1 79 ? -19.062 9.516 11.984 1 97.06 79 ALA B N 1
ATOM 2256 C 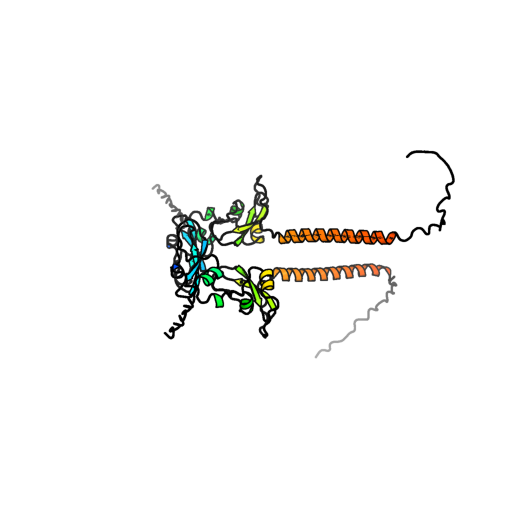CA . ALA B 1 79 ? -18.281 10.281 11.008 1 97.06 79 ALA B CA 1
ATOM 2257 C C . ALA B 1 79 ? -17.734 11.562 11.625 1 97.06 79 ALA B C 1
ATOM 2259 O O . ALA B 1 79 ? -16.562 11.875 11.477 1 97.06 79 ALA B O 1
ATOM 2260 N N . GLU B 1 80 ? -18.594 12.266 12.344 1 97 80 GLU B N 1
ATOM 2261 C CA . GLU B 1 80 ? -18.172 13.539 12.93 1 97 80 GLU B CA 1
ATOM 2262 C C . GLU B 1 80 ? -17.172 13.328 14.047 1 97 80 GLU B C 1
ATOM 2264 O O . GLU B 1 80 ? -16.281 14.164 14.266 1 97 80 GLU B O 1
ATOM 2269 N N . GLU B 1 81 ? -17.281 12.242 14.703 1 97.5 81 GLU B N 1
ATOM 2270 C CA . GLU B 1 81 ? -16.359 11.922 15.789 1 97.5 81 GLU B CA 1
ATOM 2271 C C . GLU B 1 81 ? -14.984 11.531 15.25 1 97.5 81 GLU B C 1
ATOM 2273 O O . GLU B 1 81 ? -13.953 11.906 15.82 1 97.5 81 GLU B O 1
ATOM 2278 N N . ILE B 1 82 ? -14.945 10.812 14.164 1 98 82 ILE B N 1
ATOM 2279 C CA . ILE B 1 82 ? -13.703 10.258 13.633 1 98 82 ILE B CA 1
ATOM 2280 C C . ILE B 1 82 ? -13.062 11.258 12.68 1 98 82 ILE B C 1
ATOM 2282 O O . ILE B 1 82 ? -11.852 11.5 12.75 1 98 82 ILE B O 1
ATOM 2286 N N . TYR B 1 83 ? -13.914 11.844 11.836 1 98.12 83 TYR B N 1
ATOM 2287 C CA . TYR B 1 83 ? -13.484 12.852 10.875 1 98.12 83 TYR B CA 1
ATOM 2288 C C . TYR B 1 83 ? -14.352 14.094 10.961 1 98.12 83 TYR B C 1
ATOM 2290 O O . TYR B 1 83 ? -15.188 14.336 10.086 1 98.12 83 TYR B O 1
ATOM 2298 N N . PRO B 1 84 ? -14.039 14.914 11.867 1 98.12 84 PRO B N 1
ATOM 2299 C CA . PRO B 1 84 ? -14.867 16.109 12.047 1 98.12 84 PRO B CA 1
ATOM 2300 C C . PRO B 1 84 ? -14.859 17.031 10.828 1 98.12 84 PRO B C 1
ATOM 2302 O O . PRO B 1 84 ? -13.836 17.141 10.141 1 98.12 84 PRO B O 1
ATOM 2305 N N . THR B 1 85 ? -15.969 17.672 10.617 1 97.12 85 THR B N 1
ATOM 2306 C CA . THR B 1 85 ? -16.078 18.641 9.539 1 97.12 85 THR B CA 1
ATOM 2307 C C . THR B 1 85 ? -15.07 19.781 9.727 1 97.12 85 THR B C 1
ATOM 2309 O O . THR B 1 85 ? -14.422 20.203 8.773 1 97.12 85 THR B O 1
ATOM 2312 N N . ASP B 1 86 ? -14.953 20.188 10.984 1 97.56 86 ASP B N 1
ATOM 2313 C CA . ASP B 1 86 ? -13.867 21.078 11.344 1 97.56 86 ASP B CA 1
ATOM 2314 C C . ASP B 1 86 ? -12.57 20.312 11.602 1 97.56 86 ASP B C 1
ATOM 2316 O O . ASP B 1 86 ? -12.375 19.766 12.688 1 97.56 86 ASP B O 1
ATOM 2320 N N . ALA B 1 87 ? -11.703 20.359 10.688 1 96.81 87 ALA B N 1
ATOM 2321 C CA . ALA B 1 87 ? -10.508 19.531 10.688 1 96.81 87 ALA B CA 1
ATOM 2322 C C . ALA B 1 87 ? -9.625 19.844 11.906 1 96.81 87 ALA B C 1
ATOM 2324 O O . ALA B 1 87 ? -8.875 18.969 12.367 1 96.81 87 ALA B O 1
ATOM 2325 N N . SER B 1 88 ? -9.68 21.047 12.43 1 97.38 88 SER B N 1
ATOM 2326 C CA . SER B 1 88 ? -8.828 21.438 13.547 1 97.38 88 SER B CA 1
ATOM 2327 C C . SER B 1 88 ? -9.172 20.656 14.812 1 97.38 88 SER B C 1
ATOM 2329 O O . SER B 1 88 ? -8.336 20.5 15.703 1 97.38 88 SER B O 1
ATOM 2331 N N . LYS B 1 89 ? -10.383 20.156 14.867 1 98.12 89 LYS B N 1
ATOM 2332 C CA . LYS B 1 89 ? -10.789 19.359 16.016 1 98.12 89 LYS B CA 1
ATOM 2333 C C . LYS B 1 89 ? -9.992 18.062 16.094 1 98.12 89 LYS B C 1
ATOM 2335 O O . LYS B 1 89 ? -9.719 17.547 17.188 1 98.12 89 LYS B O 1
ATOM 2340 N N . ALA B 1 90 ? -9.609 17.516 14.992 1 98.31 90 ALA B N 1
ATOM 2341 C CA . ALA B 1 90 ? -8.875 16.25 14.93 1 98.31 90 ALA B CA 1
ATOM 2342 C C . ALA B 1 90 ? -7.438 16.438 15.414 1 98.31 90 ALA B C 1
ATOM 2344 O O . ALA B 1 90 ? -6.75 15.445 15.695 1 98.31 90 ALA B O 1
ATOM 2345 N N . CYS B 1 91 ? -6.965 17.703 15.461 1 98.62 91 CYS B N 1
ATOM 2346 C CA . CYS B 1 91 ? -5.59 17.984 15.859 1 98.62 91 CYS B CA 1
ATOM 2347 C C . CYS B 1 91 ? -5.359 17.609 17.312 1 98.62 91 CYS B C 1
ATOM 2349 O O . CYS B 1 91 ? -4.215 17.5 17.766 1 98.62 91 CYS B O 1
ATOM 2351 N N . LEU B 1 92 ? -6.441 17.359 18.031 1 97.75 92 LEU B N 1
ATOM 2352 C CA . LEU B 1 92 ? -6.348 17.016 19.438 1 97.75 92 LEU B CA 1
ATOM 2353 C C . LEU B 1 92 ? -6.336 15.508 19.625 1 97.75 92 LEU B C 1
ATOM 2355 O O . LEU B 1 92 ? -6.129 15.016 20.75 1 97.75 92 LEU B O 1
ATOM 2359 N N . TYR B 1 93 ? -6.527 14.773 18.547 1 98.06 93 TYR B N 1
ATOM 2360 C CA . TYR B 1 93 ? -6.555 13.32 18.641 1 98.06 93 TYR B CA 1
ATOM 2361 C C . TYR B 1 93 ? -5.141 12.75 18.719 1 98.06 93 TYR B C 1
ATOM 2363 O O . TYR B 1 93 ? -4.207 13.32 18.141 1 98.06 93 TYR B O 1
ATOM 2371 N N . LYS B 1 94 ? -5.055 11.625 19.375 1 96.12 94 LYS B N 1
ATOM 2372 C CA . LYS B 1 94 ? -3.842 10.836 19.188 1 96.12 94 LYS B CA 1
ATOM 2373 C C . LYS B 1 94 ? -3.789 10.227 17.797 1 96.12 94 LYS B C 1
ATOM 2375 O O . LYS B 1 94 ? -4.828 9.945 17.188 1 96.12 94 LYS B O 1
ATOM 2380 N N . LYS B 1 95 ? -2.639 10.094 17.312 1 96.94 95 LYS B N 1
ATOM 2381 C CA . LYS B 1 95 ? -2.525 9.438 16.016 1 96.94 95 LYS B CA 1
ATOM 2382 C C . LYS B 1 95 ? -3.1 8.023 16.062 1 96.94 95 LYS B C 1
ATOM 2384 O O . LYS B 1 95 ? -3.025 7.348 17.094 1 96.94 95 LYS B O 1
ATOM 2389 N N . ALA B 1 96 ? -3.66 7.625 14.961 1 97.12 96 ALA B N 1
ATOM 2390 C CA . ALA B 1 96 ? -4.148 6.258 14.812 1 97.12 96 ALA B CA 1
ATOM 2391 C C . ALA B 1 96 ? -3.453 5.551 13.656 1 97.12 96 ALA B C 1
ATOM 2393 O O . ALA B 1 96 ? -3.74 5.828 12.484 1 97.12 96 ALA B O 1
ATOM 2394 N N . SER B 1 97 ? -2.639 4.609 13.922 1 95.38 97 SER B N 1
ATOM 2395 C CA . SER B 1 97 ? -1.833 3.945 12.898 1 95.38 97 SER B CA 1
ATOM 2396 C C . SER B 1 97 ? -2.664 2.949 12.102 1 95.38 97 SER B C 1
ATOM 2398 O O . SER B 1 97 ? -2.342 2.645 10.953 1 95.38 97 SER B O 1
ATOM 2400 N N . GLY B 1 98 ? -3.732 2.482 12.719 1 94 98 GLY B N 1
ATOM 2401 C CA . GLY B 1 98 ? -4.559 1.484 12.062 1 94 98 GLY B CA 1
ATOM 2402 C C . GLY B 1 98 ? -4.004 0.077 12.18 1 94 98 GLY B C 1
ATOM 2403 O O . GLY B 1 98 ? -2.918 -0.124 12.727 1 94 98 GLY B O 1
ATOM 2404 N N . ASP B 1 99 ? -4.723 -0.917 11.664 1 91.5 99 ASP B N 1
ATOM 2405 C CA . ASP B 1 99 ? -4.328 -2.314 11.82 1 91.5 99 ASP B CA 1
ATOM 2406 C C . ASP B 1 99 ? -4.426 -3.062 10.492 1 91.5 99 ASP B C 1
ATOM 2408 O O . ASP B 1 99 ? -4.781 -4.242 10.461 1 91.5 99 ASP B O 1
ATOM 2412 N N . CYS B 1 100 ? -4.164 -2.422 9.477 1 93.12 100 CYS B N 1
ATOM 2413 C CA . CYS B 1 100 ? -4.102 -3.02 8.148 1 93.12 100 CYS B CA 1
ATOM 2414 C C . CYS B 1 100 ? -2.656 -3.211 7.703 1 93.12 100 CYS B C 1
ATOM 2416 O O . CYS B 1 100 ? -1.769 -3.408 8.531 1 93.12 100 CYS B O 1
ATOM 2418 N N . SER B 1 101 ? -2.408 -3.328 6.383 1 88.81 101 SER B N 1
ATOM 2419 C CA . SER B 1 101 ? -1.081 -3.867 6.102 1 88.81 101 SER B CA 1
ATOM 2420 C C . SER B 1 101 ? -0.297 -2.951 5.168 1 88.81 101 SER B C 1
ATOM 2422 O O . SER B 1 101 ? 0.882 -3.191 4.898 1 88.81 101 SER B O 1
ATOM 2424 N N . VAL B 1 102 ? -0.906 -1.91 4.73 1 88.69 102 VAL B N 1
ATOM 2425 C CA . VAL B 1 102 ? -0.171 -1.015 3.844 1 88.69 102 VAL B CA 1
ATOM 2426 C C . VAL B 1 102 ? 0.593 0.018 4.672 1 88.69 102 VAL B C 1
ATOM 2428 O O . VAL B 1 102 ? 0.115 0.46 5.719 1 88.69 102 VAL B O 1
ATOM 2431 N N . LYS B 1 103 ? 1.771 0.344 4.168 1 90.5 103 LYS B N 1
ATOM 2432 C CA . LYS B 1 103 ? 2.582 1.344 4.855 1 90.5 103 LYS B CA 1
ATOM 2433 C C . LYS B 1 103 ? 2.553 2.68 4.117 1 90.5 103 LYS B C 1
ATOM 2435 O O . LYS B 1 103 ? 3.281 2.873 3.143 1 90.5 103 LYS B O 1
ATOM 2440 N N . ILE B 1 104 ? 1.828 3.564 4.652 1 91.62 104 ILE B N 1
ATOM 2441 C CA . ILE B 1 104 ? 1.692 4.879 4.035 1 91.62 104 ILE B CA 1
ATOM 2442 C C . ILE B 1 104 ? 2.311 5.941 4.941 1 91.62 104 ILE B C 1
ATOM 2444 O O . ILE B 1 104 ? 1.788 6.223 6.023 1 91.62 104 ILE B O 1
ATOM 2448 N N . PRO B 1 105 ? 3.348 6.469 4.48 1 92.31 105 PRO B N 1
ATOM 2449 C CA . PRO B 1 105 ? 3.887 7.578 5.266 1 92.31 105 PRO B CA 1
ATOM 2450 C C . PRO B 1 105 ? 2.908 8.75 5.387 1 92.31 105 PRO B C 1
ATOM 2452 O O . PRO B 1 105 ? 2.348 9.195 4.383 1 92.31 105 PRO B O 1
ATOM 2455 N N . SER B 1 106 ? 2.703 9.164 6.613 1 96.5 106 SER B N 1
ATOM 2456 C CA . SER B 1 106 ? 1.756 10.234 6.906 1 96.5 106 SER B CA 1
ATOM 2457 C C . SER B 1 106 ? 2.252 11.109 8.055 1 96.5 106 SER B C 1
ATOM 2459 O O . SER B 1 106 ? 3.289 10.828 8.656 1 96.5 106 SER B O 1
ATOM 2461 N N . PHE B 1 107 ? 1.499 12.203 8.242 1 97.69 107 PHE B N 1
ATOM 2462 C CA . PHE B 1 107 ? 1.848 13.117 9.32 1 97.69 107 PHE B CA 1
ATOM 2463 C C . PHE B 1 107 ? 0.705 13.227 10.328 1 97.69 107 PHE B C 1
ATOM 2465 O O . PHE B 1 107 ? -0.466 13.109 9.953 1 97.69 107 PHE B O 1
ATOM 2472 N N . TYR B 1 108 ? 1.084 13.383 11.57 1 98.06 108 TYR B N 1
ATOM 2473 C CA . TYR B 1 108 ? 0.112 13.711 12.602 1 98.06 108 TYR B CA 1
ATOM 2474 C C . TYR B 1 108 ? 0.579 14.906 13.43 1 98.06 108 TYR B C 1
ATOM 2476 O O . TYR B 1 108 ? 1.761 15.258 13.414 1 98.06 108 TYR B O 1
ATOM 2484 N N . TYR B 1 109 ? -0.333 15.516 14.125 1 98 109 TYR B N 1
ATOM 2485 C CA . TYR B 1 109 ? -0.027 16.656 14.977 1 98 109 TYR B CA 1
ATOM 2486 C C . TYR B 1 109 ? 0.034 16.25 16.438 1 98 109 TYR B C 1
ATOM 2488 O O . TYR B 1 109 ? -0.861 15.555 16.938 1 98 109 TYR B O 1
ATOM 2496 N N . ASP B 1 110 ? 1.101 16.625 17.031 1 97.56 110 ASP B N 1
ATOM 2497 C CA . ASP B 1 110 ? 1.278 16.453 18.469 1 97.56 110 ASP B CA 1
ATOM 2498 C C . ASP B 1 110 ? 0.991 17.75 19.219 1 97.56 110 ASP B C 1
ATOM 2500 O O . ASP B 1 110 ? 1.849 18.641 19.281 1 97.56 110 ASP B O 1
ATOM 2504 N N . PRO B 1 111 ? -0.142 17.812 19.781 1 97.19 111 PRO B N 1
ATOM 2505 C CA . PRO B 1 111 ? -0.527 19.094 20.375 1 97.19 111 PRO B CA 1
ATOM 2506 C C . PRO B 1 111 ? 0.232 19.391 21.672 1 97.19 111 PRO B C 1
ATOM 2508 O O . PRO B 1 111 ? 0.195 20.516 22.172 1 97.19 111 PRO B O 1
ATOM 2511 N N . ILE B 1 112 ? 0.815 18.375 22.25 1 96.06 112 ILE B N 1
ATOM 2512 C CA . ILE B 1 112 ? 1.593 18.609 23.453 1 96.06 112 ILE B CA 1
ATOM 2513 C C . ILE B 1 112 ? 2.887 19.344 23.109 1 96.06 112 ILE B C 1
ATOM 2515 O O . ILE B 1 112 ? 3.287 20.266 23.828 1 96.06 112 ILE B O 1
ATOM 2519 N N . HIS B 1 113 ? 3.453 18.984 21.953 1 95 113 HIS B N 1
ATOM 2520 C CA . HIS B 1 113 ? 4.742 19.562 21.578 1 95 113 HIS B CA 1
ATOM 2521 C C . HIS B 1 113 ? 4.602 20.5 20.391 1 95 113 HIS B C 1
ATOM 2523 O O . HIS B 1 113 ? 5.594 21.062 19.906 1 95 113 HIS B O 1
ATOM 2529 N N . ASP B 1 114 ? 3.465 20.609 19.906 1 95.5 114 ASP B N 1
ATOM 2530 C CA . ASP B 1 114 ? 3.125 21.562 18.844 1 95.5 114 ASP B CA 1
ATOM 2531 C C . ASP B 1 114 ? 3.885 21.266 17.562 1 95.5 114 ASP B C 1
ATOM 2533 O O . ASP B 1 114 ? 4.469 22.156 16.953 1 95.5 114 ASP B O 1
ATOM 2537 N N . LYS B 1 115 ? 3.877 19.984 17.281 1 95.62 115 LYS B N 1
ATOM 2538 C CA . LYS B 1 115 ? 4.668 19.594 16.125 1 95.62 115 LYS B CA 1
ATOM 2539 C C . LYS B 1 115 ? 3.924 18.562 15.266 1 95.62 115 LYS B C 1
ATOM 2541 O O . LYS B 1 115 ? 3.215 17.703 15.797 1 95.62 115 LYS B O 1
ATOM 2546 N N . CYS B 1 116 ? 4.176 18.781 13.977 1 97.44 116 CYS B N 1
ATOM 2547 C CA . CYS B 1 116 ? 3.799 17.719 13.055 1 97.44 116 CYS B CA 1
ATOM 2548 C C . CYS B 1 116 ? 4.91 16.672 12.938 1 97.44 116 CYS B C 1
ATOM 2550 O O . CYS B 1 116 ? 6.074 17.031 12.734 1 97.44 116 CYS B O 1
ATOM 2552 N N . LYS B 1 117 ? 4.438 15.469 13.102 1 96.81 117 LYS B N 1
ATOM 2553 C CA . LYS B 1 117 ? 5.398 14.367 13.102 1 96.81 117 LYS B CA 1
ATOM 2554 C C . LYS B 1 117 ? 4.992 13.289 12.102 1 96.81 117 LYS B C 1
ATOM 2556 O O . LYS B 1 117 ? 3.807 13.109 11.812 1 96.81 117 LYS B O 1
ATOM 2561 N N . MET B 1 118 ? 6.008 12.562 11.68 1 96 118 MET B N 1
ATOM 2562 C CA . MET B 1 118 ? 5.75 11.492 10.727 1 96 118 MET B CA 1
ATOM 2563 C C . MET B 1 118 ? 5.34 10.211 11.438 1 96 118 MET B C 1
ATOM 2565 O O . MET B 1 118 ? 5.797 9.938 12.547 1 96 118 MET B O 1
ATOM 2569 N N . PHE B 1 119 ? 4.492 9.539 10.773 1 96.25 119 PHE B N 1
ATOM 2570 C CA . PHE B 1 119 ? 4.125 8.203 11.227 1 96.25 119 PHE B CA 1
ATOM 2571 C C . PHE B 1 119 ? 3.668 7.344 10.055 1 96.25 119 PHE B C 1
ATOM 2573 O O . PHE B 1 119 ? 3.516 7.84 8.938 1 96.25 119 PHE B O 1
ATOM 2580 N N . THR B 1 120 ? 3.537 6.055 10.32 1 94.88 120 THR B N 1
ATOM 2581 C CA . THR B 1 120 ? 3.078 5.145 9.281 1 94.88 120 THR B CA 1
ATOM 2582 C C . THR B 1 120 ? 1.619 4.758 9.5 1 94.88 120 THR B C 1
ATOM 2584 O O . THR B 1 120 ? 1.27 4.215 10.555 1 94.88 120 THR B O 1
ATOM 2587 N N . TRP B 1 121 ? 0.841 5.18 8.609 1 95.94 121 TRP B N 1
ATOM 2588 C CA . TRP B 1 121 ? -0.546 4.727 8.586 1 95.94 121 TRP B CA 1
ATOM 2589 C C . TRP B 1 121 ? -0.685 3.443 7.773 1 95.94 121 TRP B C 1
ATOM 2591 O O . TRP B 1 121 ? -0.084 3.307 6.707 1 95.94 121 TRP B O 1
ATOM 2601 N N . THR B 1 122 ? -1.621 2.527 8.211 1 94.88 122 THR B N 1
ATOM 2602 C CA . THR B 1 122 ? -1.603 1.188 7.633 1 94.88 122 THR B CA 1
ATOM 2603 C C . THR B 1 122 ? -2.688 1.044 6.57 1 94.88 122 THR B C 1
ATOM 2605 O O . THR B 1 122 ? -2.895 -0.046 6.031 1 94.88 122 THR B O 1
ATOM 2608 N N . GLY B 1 123 ? -3.426 2.086 6.266 1 94.38 123 GLY B N 1
ATOM 2609 C CA . GLY B 1 123 ? -4.309 2.084 5.109 1 94.38 123 GLY B CA 1
ATOM 2610 C C . GLY B 1 123 ? -5.777 2.006 5.48 1 94.38 123 GLY B C 1
ATOM 2611 O O . GLY B 1 123 ? -6.648 2.188 4.629 1 94.38 123 GLY B O 1
ATOM 2612 N N . CYS B 1 124 ? -6.051 1.696 6.766 1 96.06 124 CYS B N 1
ATOM 2613 C CA . CYS B 1 124 ? -7.434 1.637 7.227 1 96.06 124 CYS B CA 1
ATOM 2614 C C . CYS B 1 124 ? -7.523 1.906 8.727 1 96.06 124 CYS B C 1
ATOM 2616 O O . CYS B 1 124 ? -6.504 1.937 9.414 1 96.06 124 CYS B O 1
ATOM 2618 N N . HIS B 1 125 ? -8.688 2.264 9.25 1 96.75 125 HIS B N 1
ATOM 2619 C CA . HIS B 1 125 ? -9.031 2.428 10.656 1 96.75 125 HIS B CA 1
ATOM 2620 C C . HIS B 1 125 ? -8.227 3.562 11.289 1 96.75 125 HIS B C 1
ATOM 2622 O O . HIS B 1 125 ? -7.66 3.4 12.375 1 96.75 125 HIS B O 1
ATOM 2628 N N . GLY B 1 126 ? -8.242 4.629 10.664 1 97 126 GLY B N 1
ATOM 2629 C CA . GLY B 1 126 ? -7.59 5.816 11.195 1 97 126 GLY B CA 1
ATOM 2630 C C . GLY B 1 126 ? -8.57 6.875 11.664 1 97 126 GLY B C 1
ATOM 2631 O O . GLY B 1 126 ? -9.727 6.57 11.961 1 97 126 GLY B O 1
ATOM 2632 N N . ASN B 1 127 ? -7.984 8.094 11.844 1 98.25 127 ASN B N 1
ATOM 2633 C CA . ASN B 1 127 ? -8.812 9.234 12.219 1 98.25 127 ASN B CA 1
ATOM 2634 C C . ASN B 1 127 ? -8.312 10.523 11.586 1 98.25 127 ASN B C 1
ATOM 2636 O O . ASN B 1 127 ? -7.457 10.492 10.695 1 98.25 127 ASN B O 1
ATOM 2640 N N . GLY B 1 128 ? -8.836 11.586 11.977 1 98.38 128 GLY B N 1
ATOM 2641 C CA . GLY B 1 128 ? -8.617 12.852 11.297 1 98.38 128 GLY B CA 1
ATOM 2642 C C . GLY B 1 128 ? -7.238 13.43 11.547 1 98.38 128 GLY B C 1
ATOM 2643 O O . GLY B 1 128 ? -6.812 14.352 10.852 1 98.38 128 GLY B O 1
ATOM 2644 N N . ASN B 1 129 ? -6.555 12.906 12.602 1 98.62 129 ASN B N 1
ATOM 2645 C CA . ASN B 1 129 ? -5.195 13.375 12.836 1 98.62 129 ASN B CA 1
ATOM 2646 C C . ASN B 1 129 ? -4.191 12.648 11.945 1 98.62 129 ASN B C 1
ATOM 2648 O O . ASN B 1 129 ? -3.316 11.938 12.445 1 98.62 129 ASN B O 1
ATOM 2652 N N . ARG B 1 130 ? -4.387 12.859 10.719 1 98.31 130 ARG B N 1
ATOM 2653 C CA . ARG B 1 130 ? -3.559 12.281 9.664 1 98.31 130 ARG B CA 1
ATOM 2654 C C . ARG B 1 130 ? -3.516 13.18 8.438 1 98.31 130 ARG B C 1
ATOM 2656 O O . ARG B 1 130 ? -4.555 13.477 7.844 1 98.31 130 ARG B O 1
ATOM 2663 N N . PHE B 1 131 ? -2.311 13.484 8.109 1 98.38 131 PHE B N 1
ATOM 2664 C CA . PHE B 1 131 ? -2.129 14.398 6.988 1 98.38 131 PHE B CA 1
ATOM 2665 C C . PHE B 1 131 ? -1.122 13.836 5.988 1 98.38 131 PHE B C 1
ATOM 2667 O O . PHE B 1 131 ? -0.104 13.266 6.383 1 98.38 131 PHE B O 1
ATOM 2674 N N . PRO B 1 132 ? -1.425 14.078 4.711 1 96.12 132 PRO B N 1
ATOM 2675 C CA . PRO B 1 132 ? -0.531 13.508 3.697 1 96.12 132 PRO B CA 1
ATOM 2676 C C . PRO B 1 132 ? 0.794 14.258 3.592 1 96.12 132 PRO B C 1
ATOM 2678 O O . PRO B 1 132 ? 1.793 13.695 3.137 1 96.12 132 PRO B O 1
ATOM 2681 N N . THR B 1 133 ? 0.729 15.539 4 1 96.62 133 THR B N 1
ATOM 2682 C CA . THR B 1 133 ? 1.948 16.328 3.895 1 96.62 133 THR B CA 1
ATOM 2683 C C . THR B 1 133 ? 2.186 17.125 5.172 1 96.62 133 THR B C 1
ATOM 2685 O O . THR B 1 133 ? 1.244 17.422 5.914 1 96.62 133 THR B O 1
ATOM 2688 N N . PHE B 1 134 ? 3.455 17.516 5.328 1 97.12 134 PHE B N 1
ATOM 2689 C CA . PHE B 1 134 ? 3.844 18.344 6.469 1 97.12 134 PHE B CA 1
ATOM 2690 C C . PHE B 1 134 ? 3.145 19.703 6.422 1 97.12 134 PHE B C 1
ATOM 2692 O O . PHE B 1 134 ? 2.67 20.188 7.445 1 97.12 134 PHE B O 1
ATOM 2699 N N . ALA B 1 135 ? 2.994 20.234 5.25 1 97.62 135 ALA B N 1
ATOM 2700 C CA . ALA B 1 135 ? 2.385 21.547 5.039 1 97.62 135 ALA B CA 1
ATOM 2701 C C . ALA B 1 135 ? 0.911 21.531 5.434 1 97.62 135 ALA B C 1
ATOM 2703 O O . ALA B 1 135 ? 0.441 22.438 6.125 1 97.62 135 ALA B O 1
ATOM 2704 N N . LEU B 1 136 ? 0.26 20.516 5.043 1 98 136 LEU B N 1
ATOM 2705 C CA . LEU B 1 136 ? -1.159 20.422 5.367 1 98 136 LEU B CA 1
ATOM 2706 C C . LEU B 1 136 ? -1.362 20.234 6.867 1 98 136 LEU B C 1
ATOM 2708 O O . LEU B 1 136 ? -2.291 20.797 7.453 1 98 136 LEU B O 1
ATOM 2712 N N . CYS B 1 137 ? -0.533 19.484 7.434 1 98.56 137 CYS B N 1
ATOM 2713 C CA . CYS B 1 137 ? -0.562 19.281 8.883 1 98.56 137 CYS B CA 1
ATOM 2714 C C . CYS B 1 137 ? -0.407 20.609 9.617 1 98.56 137 CYS B C 1
ATOM 2716 O O . CYS B 1 137 ? -1.234 20.953 10.461 1 98.56 137 CYS B O 1
ATOM 2718 N N . ASN B 1 138 ? 0.518 21.406 9.25 1 98.31 138 ASN B N 1
ATOM 2719 C CA . ASN B 1 138 ? 0.798 22.688 9.914 1 98.31 138 ASN B CA 1
ATOM 2720 C C . ASN B 1 138 ? -0.299 23.703 9.648 1 98.31 138 ASN B C 1
ATOM 2722 O O . ASN B 1 138 ? -0.697 24.453 10.555 1 98.31 138 ASN B O 1
ATOM 2726 N N . SER B 1 139 ? -0.716 23.719 8.453 1 98.06 139 SER B N 1
ATOM 2727 C CA . SER B 1 139 ? -1.749 24.688 8.109 1 98.06 139 SER B CA 1
ATOM 2728 C C . SER B 1 139 ? -3.031 24.438 8.891 1 98.06 139 SER B C 1
ATOM 2730 O O . SER B 1 139 ? -3.771 25.375 9.203 1 98.06 139 SER B O 1
ATOM 2732 N N . THR B 1 140 ? -3.197 23.172 9.211 1 98.38 140 THR B N 1
ATOM 2733 C CA . THR B 1 140 ? -4.438 22.812 9.891 1 98.38 140 THR B CA 1
ATOM 2734 C C . THR B 1 140 ? -4.285 22.969 11.406 1 98.38 140 THR B C 1
ATOM 2736 O O . THR B 1 140 ? -5.219 23.391 12.086 1 98.38 140 THR B O 1
ATOM 2739 N N . CYS B 1 141 ? -3.072 22.688 11.891 1 98.62 141 CYS B N 1
ATOM 2740 C CA . CYS B 1 141 ? -3.037 22.406 13.32 1 98.62 141 CYS B CA 1
ATOM 2741 C C . CYS B 1 141 ? -2.094 23.359 14.039 1 98.62 141 CYS B C 1
ATOM 2743 O O . CYS B 1 141 ? -2.129 23.469 15.273 1 98.62 141 CYS B O 1
ATOM 2745 N N . ALA B 1 142 ? -1.285 24.031 13.266 1 97.25 142 ALA B N 1
ATOM 2746 C CA . ALA B 1 142 ? -0.274 24.859 13.914 1 97.25 142 ALA B CA 1
ATOM 2747 C C . ALA B 1 142 ? -0.912 25.812 14.914 1 97.25 142 ALA B C 1
ATOM 2749 O O . ALA B 1 142 ? -1.918 26.453 14.617 1 97.25 142 ALA B O 1
ATOM 2750 N N . GLY B 1 143 ? -0.275 25.922 16.094 1 96.25 143 GLY B N 1
ATOM 2751 C CA . GLY B 1 143 ? -0.749 26.859 17.109 1 96.25 143 GLY B CA 1
ATOM 2752 C C . GLY B 1 143 ? -1.653 26.203 18.141 1 96.25 143 GLY B C 1
ATOM 2753 O O . GLY B 1 143 ? -1.927 26.781 19.188 1 96.25 143 GLY B O 1
ATOM 2754 N N . ILE B 1 144 ? -2.197 25.047 17.859 1 97.56 144 ILE B N 1
ATOM 2755 C CA . ILE B 1 144 ? -3.035 24.328 18.828 1 97.56 144 ILE B CA 1
ATOM 2756 C C . IL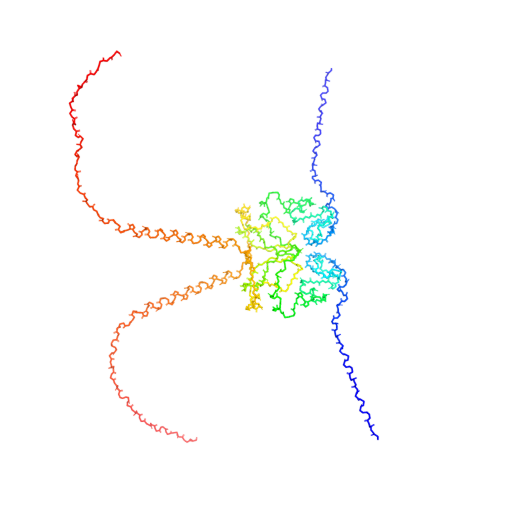E B 1 144 ? -2.154 23.625 19.859 1 97.56 144 ILE B C 1
ATOM 2758 O O . ILE B 1 144 ? -1.261 22.859 19.5 1 97.56 144 ILE B O 1
ATOM 2762 N N . HIS B 1 145 ? -2.426 23.938 21.094 1 96.56 145 HIS B N 1
ATOM 2763 C CA . HIS B 1 145 ? -1.574 23.422 22.156 1 96.56 145 HIS B CA 1
ATOM 2764 C C . HIS B 1 145 ? -2.406 22.828 23.281 1 96.56 145 HIS B C 1
ATOM 2766 O O . HIS B 1 145 ? -3.475 23.344 23.609 1 96.56 145 HIS B O 1
ATOM 2772 N N . VAL B 1 146 ? -1.943 21.688 23.734 1 95.44 146 VAL B N 1
ATOM 2773 C CA . VAL B 1 146 ? -2.506 21.094 24.938 1 95.44 146 VAL B CA 1
ATOM 2774 C C . VAL B 1 146 ? -1.393 20.812 25.938 1 95.44 146 VAL B C 1
ATOM 2776 O O . VAL B 1 146 ? -0.307 20.375 25.562 1 95.44 146 VAL B O 1
ATOM 2779 N N . ASP B 1 147 ? -1.656 21.125 27.172 1 93.44 147 ASP B N 1
ATOM 2780 C CA . ASP B 1 147 ? -0.674 20.859 28.219 1 93.44 147 ASP B CA 1
ATOM 2781 C C . ASP B 1 147 ? -0.583 19.359 28.516 1 93.44 147 ASP B C 1
ATOM 2783 O O . ASP B 1 147 ? -1.6 18.672 28.531 1 93.44 147 ASP B O 1
ATOM 2787 N N . GLY B 1 148 ? 0.591 18.844 28.375 1 90.06 148 GLY B N 1
ATOM 2788 C CA . GLY B 1 148 ? 0.829 17.453 28.703 1 90.06 148 GLY B CA 1
ATOM 2789 C C . GLY B 1 148 ? 2.287 17.141 29 1 90.06 148 GLY B C 1
ATOM 2790 O O . GLY B 1 148 ? 3.172 17.922 28.641 1 90.06 148 GLY B O 1
ATOM 2791 N N . ASP B 1 149 ? 2.508 16.094 29.812 1 87.75 149 ASP B N 1
ATOM 2792 C CA . ASP B 1 149 ? 3.861 15.734 30.219 1 87.75 149 ASP B CA 1
ATOM 2793 C C . ASP B 1 149 ? 4.363 14.516 29.453 1 87.75 149 ASP B C 1
ATOM 2795 O O . ASP B 1 149 ? 5.406 13.953 29.781 1 87.75 149 ASP B O 1
ATOM 2799 N N . GLU B 1 150 ? 3.568 14.219 28.484 1 87.56 150 GLU B N 1
ATOM 2800 C CA . GLU B 1 150 ? 4.02 13.062 27.703 1 87.56 150 GLU B CA 1
ATOM 2801 C C . GLU B 1 150 ? 5.316 13.375 26.969 1 87.56 150 GLU B C 1
ATOM 2803 O O . GLU B 1 150 ? 5.453 14.445 26.359 1 87.56 150 GLU B O 1
ATOM 2808 N N . ALA B 1 151 ? 6.266 12.391 27.094 1 85.06 151 ALA B N 1
ATOM 2809 C CA . ALA B 1 151 ? 7.543 12.57 26.406 1 85.06 151 ALA B CA 1
ATOM 2810 C C . ALA B 1 151 ? 7.355 12.539 24.891 1 85.06 151 ALA B C 1
ATOM 2812 O O . ALA B 1 151 ? 6.449 11.883 24.375 1 85.06 151 ALA B O 1
ATOM 2813 N N . GLU B 1 152 ? 8.156 13.273 24.25 1 85 152 GLU B N 1
ATOM 2814 C CA . GLU B 1 152 ? 8.086 13.336 22.797 1 85 152 GLU B CA 1
ATOM 2815 C C . GLU B 1 152 ? 8.539 12.016 22.172 1 85 152 GLU B C 1
ATOM 2817 O O . GLU B 1 152 ? 9.602 11.492 22.516 1 85 152 GLU B O 1
ATOM 2822 N N . GLU B 1 153 ? 7.652 11.406 21.484 1 77.06 153 GLU B N 1
ATOM 2823 C CA . GLU B 1 153 ? 8.047 10.211 20.75 1 77.06 153 GLU B CA 1
ATOM 2824 C C . GLU B 1 153 ? 9.062 10.539 19.656 1 77.06 153 GLU B C 1
ATOM 2826 O O . GLU B 1 153 ? 8.914 11.531 18.938 1 77.06 153 GLU B O 1
ATOM 2831 N N . LEU B 1 154 ? 10.328 9.969 19.719 1 64.88 154 LEU B N 1
ATOM 2832 C CA . LEU B 1 154 ? 11.328 10.211 18.688 1 64.88 154 LEU B CA 1
ATOM 2833 C C . LEU B 1 154 ? 10.836 9.742 17.328 1 64.88 154 LEU B C 1
ATOM 2835 O O . LEU B 1 154 ? 10.133 8.734 17.234 1 64.88 154 LEU B O 1
ATOM 2839 N N . ASP B 1 155 ? 10.82 10.617 16.391 1 61.72 155 ASP B N 1
ATOM 2840 C CA . ASP B 1 155 ? 10.414 10.328 15.023 1 61.72 155 ASP B CA 1
ATOM 2841 C C . ASP B 1 155 ? 11.133 9.102 14.484 1 61.72 155 ASP B C 1
ATOM 2843 O O . ASP B 1 155 ? 12.359 9.109 14.328 1 61.72 155 ASP B O 1
ATOM 2847 N N . SER B 1 156 ? 10.719 8.094 14.883 1 55.34 156 SER B N 1
ATOM 2848 C CA . SER B 1 156 ? 11.406 6.863 14.492 1 55.34 156 SER B CA 1
ATOM 2849 C C . SER B 1 156 ? 11.789 6.887 13.016 1 55.34 156 SER B C 1
ATOM 2851 O O . SER B 1 156 ? 12.781 6.281 12.617 1 55.34 156 SER B O 1
ATOM 2853 N N . ASP B 1 157 ? 10.93 7.516 12.125 1 55.12 157 ASP B N 1
ATOM 2854 C CA . ASP B 1 157 ? 11.188 7.305 10.711 1 55.12 157 ASP B CA 1
ATOM 2855 C C . ASP B 1 157 ? 12.102 8.391 10.141 1 55.12 157 ASP B C 1
ATOM 2857 O O . ASP B 1 157 ? 12.148 8.594 8.93 1 55.12 157 ASP B O 1
ATOM 2861 N N . THR B 1 158 ? 12.562 9.312 10.906 1 54.78 158 THR B N 1
ATOM 2862 C CA . THR B 1 158 ? 13.594 10.211 10.391 1 54.78 158 THR B CA 1
ATOM 2863 C C . THR B 1 158 ? 14.789 9.414 9.875 1 54.78 158 THR B C 1
ATOM 2865 O O . THR B 1 158 ? 15.336 8.57 10.586 1 54.78 158 THR B O 1
ATOM 2868 N N . PRO B 1 159 ? 14.945 9.438 8.609 1 53.28 159 PRO B N 1
ATOM 2869 C CA . PRO B 1 159 ? 16 8.578 8.07 1 53.28 159 PRO B CA 1
ATOM 2870 C C . PRO B 1 159 ? 17.312 8.688 8.852 1 53.28 159 PRO B C 1
ATOM 2872 O O . PRO B 1 159 ? 17.828 9.789 9.031 1 53.28 159 PRO B O 1
ATOM 2875 N N . VAL B 1 160 ? 17.609 7.75 9.68 1 54.59 160 VAL B N 1
ATOM 2876 C CA . VAL B 1 160 ? 18.906 7.559 10.32 1 54.59 160 VAL B CA 1
ATOM 2877 C C . VAL B 1 160 ? 20.016 8.039 9.391 1 54.59 160 VAL B C 1
ATOM 2879 O O . VAL B 1 160 ? 21.031 8.57 9.852 1 54.59 160 VAL B O 1
ATOM 2882 N N . ALA B 1 161 ? 19.594 7.98 8.133 1 54.56 161 ALA B N 1
ATOM 2883 C CA . ALA B 1 161 ? 20.578 8.352 7.125 1 54.56 161 ALA B CA 1
ATOM 2884 C C . ALA B 1 161 ? 20.875 9.844 7.164 1 54.56 161 ALA B C 1
ATOM 2886 O O . ALA B 1 161 ? 22.016 10.258 7.016 1 54.56 161 ALA B O 1
ATOM 2887 N N . LEU B 1 162 ? 19.875 10.57 7.402 1 54.03 162 LEU B N 1
ATOM 2888 C CA . LEU B 1 162 ? 20.094 12.008 7.473 1 54.03 162 LEU B CA 1
ATOM 2889 C C . LEU B 1 162 ? 20.906 12.367 8.711 1 54.03 162 LEU B C 1
ATOM 2891 O O . LEU B 1 162 ? 21.812 13.203 8.641 1 54.03 162 LEU B O 1
ATOM 2895 N N . ILE B 1 163 ? 20.594 11.656 9.688 1 54.94 163 ILE B N 1
ATOM 2896 C CA . ILE B 1 163 ? 21.328 11.914 10.93 1 54.94 163 ILE B CA 1
ATOM 2897 C C . ILE B 1 163 ? 22.766 11.461 10.789 1 54.94 163 ILE B C 1
ATOM 2899 O O . ILE B 1 163 ? 23.703 12.188 11.148 1 54.94 163 ILE B O 1
ATOM 2903 N N . CYS B 1 164 ? 22.828 10.312 10.164 1 58.75 164 CYS B N 1
ATOM 2904 C CA . CYS B 1 164 ? 24.188 9.82 10.008 1 58.75 164 CYS B CA 1
ATOM 2905 C C . CYS B 1 164 ? 24.984 10.719 9.062 1 58.75 164 CYS B C 1
ATOM 2907 O O . CYS B 1 164 ? 26.172 10.984 9.305 1 58.75 164 CYS B O 1
ATOM 2909 N N . GLY B 1 165 ? 24.281 11.227 8.094 1 57.56 165 GLY B N 1
ATOM 2910 C CA . GLY B 1 165 ? 24.953 12.125 7.172 1 57.56 165 GLY B CA 1
ATOM 2911 C C . GLY B 1 165 ? 25.406 13.414 7.824 1 57.56 165 GLY B C 1
ATOM 2912 O O . GLY B 1 165 ? 26.531 13.883 7.582 1 57.56 165 GLY B O 1
ATOM 2913 N N . ILE B 1 166 ? 24.609 13.914 8.617 1 63.94 166 ILE B N 1
ATOM 2914 C CA . ILE B 1 166 ? 24.922 15.18 9.273 1 63.94 166 ILE B CA 1
ATOM 2915 C C . ILE B 1 166 ? 26.047 14.961 10.289 1 63.94 166 ILE B C 1
ATOM 2917 O O . ILE B 1 166 ? 26.984 15.758 10.367 1 63.94 166 ILE B O 1
ATOM 2921 N N . VAL B 1 167 ? 25.984 13.859 10.984 1 68.19 167 VAL B N 1
ATOM 2922 C CA . VAL B 1 167 ? 27.016 13.562 11.977 1 68.19 167 VAL B CA 1
ATOM 2923 C C . VAL B 1 167 ? 28.359 13.305 11.281 1 68.19 167 VAL B C 1
ATOM 2925 O O . VAL B 1 167 ? 29.391 13.812 11.711 1 68.19 167 VAL B O 1
ATOM 2928 N N . LEU B 1 168 ? 28.266 12.711 10.133 1 71.75 168 LEU B N 1
ATOM 2929 C CA . LEU B 1 168 ? 29.469 12.453 9.367 1 71.75 168 LEU B CA 1
ATOM 2930 C C . LEU B 1 168 ? 30.031 13.742 8.773 1 71.75 168 LEU B C 1
ATOM 2932 O O . LEU B 1 168 ? 31.25 13.953 8.758 1 71.75 168 LEU B O 1
ATOM 2936 N N . ALA B 1 169 ? 29.156 14.602 8.461 1 73.12 169 ALA B N 1
ATOM 2937 C CA . ALA B 1 169 ? 29.562 15.891 7.918 1 73.12 169 ALA B CA 1
ATOM 2938 C C . ALA B 1 169 ? 30.25 16.734 8.992 1 73.12 169 ALA B C 1
ATOM 2940 O O . ALA B 1 169 ? 31.266 17.375 8.727 1 73.12 169 ALA B O 1
ATOM 2941 N N . ILE B 1 170 ? 29.797 16.641 10.117 1 80.56 170 ILE B N 1
ATOM 2942 C CA . ILE B 1 170 ? 30.359 17.406 11.234 1 80.56 170 ILE B CA 1
ATOM 2943 C C . ILE B 1 170 ? 31.719 16.812 11.625 1 80.56 170 ILE B C 1
ATOM 2945 O O . ILE B 1 170 ? 32.656 17.562 11.891 1 80.56 170 ILE B O 1
ATOM 2949 N N . ILE B 1 171 ? 31.797 15.531 11.539 1 80.12 171 ILE B N 1
ATOM 2950 C CA . ILE B 1 171 ? 33.062 14.867 11.875 1 80.12 171 ILE B CA 1
ATOM 2951 C C . ILE B 1 171 ? 34.094 15.195 10.828 1 80.12 171 ILE B C 1
ATOM 2953 O O . ILE B 1 171 ? 35.25 15.523 11.164 1 80.12 171 ILE B O 1
ATOM 2957 N N . ILE B 1 172 ? 33.656 15.25 9.648 1 81 172 ILE B N 1
ATOM 2958 C CA . ILE B 1 172 ? 34.594 15.547 8.555 1 81 172 ILE B CA 1
ATOM 2959 C C . ILE B 1 172 ? 35 17.016 8.609 1 81 172 ILE B C 1
ATOM 2961 O O . ILE B 1 172 ? 36.188 17.328 8.445 1 81 172 ILE B O 1
ATOM 2965 N N . ALA B 1 173 ? 34.094 17.828 8.945 1 82.12 173 ALA B N 1
ATOM 2966 C CA . ALA B 1 173 ? 34.406 19.25 9.078 1 82.12 173 ALA B CA 1
ATOM 2967 C C . ALA B 1 173 ? 35.375 19.5 10.227 1 82.12 173 ALA B C 1
ATOM 2969 O O . ALA B 1 173 ? 36.312 20.281 10.094 1 82.12 173 ALA B O 1
ATOM 2970 N N . ALA B 1 174 ? 35.188 18.766 11.234 1 84.56 174 ALA B N 1
ATOM 2971 C CA . ALA B 1 174 ? 36.062 18.906 12.398 1 84.56 174 ALA B CA 1
ATOM 2972 C C . ALA B 1 174 ? 37.469 18.406 12.094 1 84.56 174 ALA B C 1
ATOM 2974 O O . ALA B 1 174 ? 38.438 19.031 12.469 1 84.56 174 ALA B O 1
ATOM 2975 N N . VAL B 1 175 ? 37.5 17.391 11.383 1 84.62 175 VAL B N 1
ATOM 2976 C CA . VAL B 1 175 ? 38.781 16.797 11.016 1 84.62 175 VAL B CA 1
ATOM 2977 C C . VAL B 1 175 ? 39.5 17.703 10.016 1 84.62 175 VAL B C 1
ATOM 2979 O O . VAL B 1 175 ? 40.719 17.953 10.141 1 84.62 175 VAL B O 1
ATOM 2982 N N . LEU B 1 176 ? 38.75 18.297 9.195 1 82.88 176 LEU B N 1
ATOM 2983 C CA . LEU B 1 176 ? 39.344 19.203 8.203 1 82.88 176 LEU B CA 1
ATOM 2984 C C . LEU B 1 176 ? 39.844 20.484 8.859 1 82.88 176 LEU B C 1
ATOM 2986 O O . LEU B 1 176 ? 40.938 20.969 8.523 1 82.88 176 LEU B O 1
ATOM 2990 N N . ILE B 1 177 ? 39.188 20.922 9.734 1 82.81 177 ILE B N 1
ATOM 2991 C CA . ILE B 1 177 ? 39.594 22.125 10.453 1 82.81 177 ILE B CA 1
ATOM 2992 C C . ILE B 1 177 ? 40.875 21.844 11.266 1 82.81 177 ILE B C 1
ATOM 2994 O O . ILE B 1 177 ? 41.781 22.656 11.281 1 82.81 177 ILE B O 1
ATOM 2998 N N . THR B 1 178 ? 40.969 20.656 11.82 1 83.5 178 THR B N 1
ATOM 2999 C CA . THR B 1 178 ? 42.125 20.281 12.617 1 83.5 178 THR B CA 1
ATOM 3000 C C . THR B 1 178 ? 43.375 20.094 11.727 1 83.5 178 THR B C 1
ATOM 3002 O O . THR B 1 178 ? 44.469 20.547 12.078 1 83.5 178 THR B O 1
ATOM 3005 N N . VAL B 1 179 ? 43.125 19.656 10.586 1 83.38 179 VAL B N 1
ATOM 3006 C CA . VAL B 1 179 ? 44.219 19.453 9.648 1 83.38 179 VAL B CA 1
ATOM 3007 C C . VAL B 1 179 ? 44.719 20.797 9.117 1 83.38 179 VAL B C 1
ATOM 3009 O O . VAL B 1 179 ? 45.938 21.031 9.016 1 83.38 179 VAL B O 1
ATOM 3012 N N . ILE B 1 180 ? 43.844 21.688 8.945 1 81.75 180 ILE B N 1
ATOM 3013 C CA . ILE B 1 180 ? 44.188 23.016 8.445 1 81.75 180 ILE B CA 1
ATOM 3014 C C . ILE B 1 180 ? 44.938 23.797 9.523 1 81.75 180 ILE B C 1
ATOM 3016 O O . ILE B 1 180 ? 45.938 24.438 9.25 1 81.75 180 ILE B O 1
ATOM 3020 N N . VAL B 1 181 ? 44.594 23.703 10.672 1 81.81 181 VAL B N 1
ATOM 3021 C CA . VAL B 1 181 ? 45.219 24.422 11.789 1 81.81 181 VAL B CA 1
ATOM 3022 C C . VAL B 1 181 ? 46.625 23.844 12.047 1 81.81 181 VAL B C 1
ATOM 3024 O O . VAL B 1 181 ? 47.562 24.594 12.258 1 81.81 181 VAL B O 1
ATOM 3027 N N . LEU B 1 182 ? 46.812 22.594 11.875 1 79.94 182 LEU B N 1
ATOM 3028 C CA . LEU B 1 182 ? 48.094 21.953 12.102 1 79.94 182 LEU B CA 1
ATOM 3029 C C . LEU B 1 182 ? 49.062 22.25 10.961 1 79.94 182 LEU B C 1
ATOM 3031 O O . LEU B 1 182 ? 50.25 22.391 11.188 1 79.94 182 LEU B O 1
ATOM 3035 N N . SER B 1 183 ? 48.531 22.406 9.852 1 77.56 183 SER B N 1
ATOM 3036 C CA . SER B 1 183 ? 49.375 22.719 8.695 1 77.56 183 SER B CA 1
ATOM 3037 C C . SER B 1 183 ? 49.844 24.172 8.711 1 77.56 183 SER B C 1
ATOM 3039 O O . SER B 1 183 ? 50.938 24.5 8.25 1 77.56 183 SER B O 1
ATOM 3041 N N . VAL B 1 184 ? 49.062 25.016 9.141 1 68.69 184 VAL B N 1
ATOM 3042 C CA . VAL B 1 184 ? 49.438 26.422 9.234 1 68.69 184 VAL B CA 1
ATOM 3043 C C . VAL B 1 184 ? 50.438 26.641 10.367 1 68.69 184 VAL B C 1
ATOM 3045 O O . VAL B 1 184 ? 51.344 27.469 10.258 1 68.69 184 VAL B O 1
ATOM 3048 N N . LYS B 1 185 ? 50.375 25.844 11.32 1 62.09 185 LYS B N 1
ATOM 3049 C CA . LYS B 1 185 ? 51.312 25.969 12.43 1 62.09 185 LYS B CA 1
ATOM 3050 C C . LYS B 1 185 ? 52.688 25.391 12.062 1 62.09 185 LYS B C 1
ATOM 3052 O O . LYS B 1 185 ? 53.719 25.766 12.641 1 62.09 185 LYS B O 1
ATOM 3057 N N . SER B 1 186 ? 52.688 24.375 11.156 1 57.12 186 SER B N 1
ATOM 3058 C CA . SER B 1 186 ? 53.969 23.766 10.797 1 57.12 186 SER B CA 1
ATOM 3059 C C . SER B 1 186 ? 54.812 24.703 9.945 1 57.12 186 SER B C 1
ATOM 3061 O O . SER B 1 186 ? 56 24.469 9.758 1 57.12 186 SER B O 1
ATOM 3063 N N . LYS B 1 187 ? 54.219 25.688 9.305 1 54.12 187 LYS B N 1
ATOM 3064 C CA . LYS B 1 187 ? 55.062 26.562 8.508 1 54.12 187 LYS B CA 1
ATOM 3065 C C . LYS B 1 187 ? 55.812 27.562 9.391 1 54.12 187 LYS B C 1
ATOM 3067 O O . LYS B 1 187 ? 56.719 28.25 8.938 1 54.12 187 LYS B O 1
ATOM 3072 N N . LYS B 1 188 ? 55.375 27.859 10.469 1 45.53 188 LYS B N 1
ATOM 3073 C CA . LYS B 1 188 ? 56.125 28.938 11.125 1 45.53 188 LYS B CA 1
ATOM 3074 C C . LYS B 1 188 ? 57.438 28.406 11.688 1 45.53 188 LYS B C 1
ATOM 3076 O O . LYS B 1 188 ? 58.281 29.172 12.156 1 45.53 188 LYS B O 1
ATOM 3081 N N . LYS B 1 189 ? 57.531 27.125 11.945 1 43.5 189 LYS B N 1
ATOM 3082 C CA . LYS B 1 189 ? 58.594 26.969 12.938 1 43.5 189 LYS B CA 1
ATOM 3083 C C . LYS B 1 189 ? 59.938 26.844 12.258 1 43.5 189 LYS B C 1
ATOM 3085 O O . LYS B 1 189 ? 60.938 26.5 12.906 1 43.5 189 LYS B O 1
ATOM 3090 N N . ASN B 1 190 ? 59.969 26.938 10.922 1 37.84 190 ASN B N 1
ATOM 3091 C CA . ASN B 1 190 ? 61.281 26.406 10.562 1 37.84 190 ASN B CA 1
ATOM 3092 C C . ASN B 1 190 ? 62.406 27.359 10.977 1 37.84 190 ASN B C 1
ATOM 3094 O O . ASN B 1 190 ? 63.531 27.266 10.484 1 37.84 190 ASN B O 1
ATOM 3098 N N . SER B 1 191 ? 62.031 28.578 11.359 1 32.22 191 SER B N 1
ATOM 3099 C CA . SER B 1 191 ? 63.281 29.344 11.188 1 32.22 191 SER B CA 1
ATOM 3100 C C . SER B 1 191 ? 64.375 28.875 12.172 1 32.22 191 SER B C 1
ATOM 3102 O O . SER B 1 191 ? 65.562 29.141 11.992 1 32.22 191 SER B O 1
ATOM 3104 N N . LYS B 1 192 ? 63.938 28.719 13.492 1 30.62 192 LYS B N 1
ATOM 3105 C CA . LYS B 1 192 ? 64.875 29.328 14.422 1 30.62 192 LYS B CA 1
ATOM 3106 C C . LYS B 1 192 ? 66.188 28.531 14.523 1 30.62 192 LYS B C 1
ATOM 3108 O O . LYS B 1 192 ? 67.25 29.078 14.461 1 30.62 192 LYS B O 1
ATOM 3113 N N . LYS B 1 193 ? 66.25 27.406 15.375 1 32.59 193 LYS B N 1
ATOM 3114 C CA . LYS B 1 193 ? 67.125 27.312 16.5 1 32.59 193 LYS B CA 1
ATOM 3115 C C . LYS B 1 193 ? 68.438 26.625 16.078 1 32.59 193 LYS B C 1
ATOM 3117 O O . LYS B 1 193 ? 68.438 25.469 15.617 1 32.59 193 LYS B O 1
ATOM 3122 N N . LYS B 1 194 ? 69.5 27.438 15.648 1 33.75 194 LYS B N 1
ATOM 3123 C CA . LYS B 1 194 ? 70.875 27.047 15.461 1 33.75 194 LYS B CA 1
ATOM 3124 C C . LYS B 1 194 ? 71.438 26.312 16.688 1 33.75 194 LYS B C 1
ATOM 3126 O O . LYS B 1 194 ? 71.5 26.906 17.781 1 33.75 194 LYS B O 1
ATOM 3131 N N . GLY B 1 195 ? 71 25.031 16.984 1 27.31 195 GLY B N 1
ATOM 3132 C CA . GLY B 1 195 ? 71.375 24.188 18.109 1 27.31 195 GLY B CA 1
ATOM 3133 C C . GLY B 1 195 ? 72.875 24.047 18.281 1 27.31 195 GLY B C 1
ATOM 3134 O O . GLY B 1 195 ? 73.625 23.781 17.312 1 27.31 195 GLY B O 1
ATOM 3135 N N . LYS B 1 196 ? 73.5 24.719 19.25 1 26.61 196 LYS B N 1
ATOM 3136 C CA . LYS B 1 196 ? 74.875 24.719 19.688 1 26.61 196 LYS B CA 1
ATOM 3137 C C . LYS B 1 196 ? 75.312 23.297 20.016 1 26.61 196 LYS B C 1
ATOM 3139 O O . LYS B 1 196 ? 74.625 22.531 20.672 1 26.61 196 LYS B O 1
ATOM 3144 N N . ALA B 1 197 ? 76.438 22.766 19.438 1 27.66 197 ALA B N 1
ATOM 3145 C CA . ALA B 1 197 ? 77.188 21.516 19.359 1 27.66 197 ALA B CA 1
ATOM 3146 C C . ALA B 1 197 ? 77.75 21.141 20.734 1 27.66 197 ALA B C 1
ATOM 3148 O O . ALA B 1 197 ? 78.688 21.797 21.219 1 27.66 197 ALA B O 1
ATOM 3149 N N . LYS B 1 198 ? 76.875 20.844 21.906 1 25.67 198 LYS B N 1
ATOM 3150 C CA . LYS B 1 198 ? 77.5 20.578 23.188 1 25.67 198 LYS B CA 1
ATOM 3151 C C . LYS B 1 198 ? 78.5 19.438 23.094 1 25.67 198 LYS B C 1
ATOM 3153 O O . LYS B 1 198 ? 78.25 18.453 22.391 1 25.67 198 LYS B O 1
ATOM 3158 N N . ALA B 1 199 ? 79.625 19.547 23.891 1 25.02 199 ALA B N 1
ATOM 3159 C CA . ALA B 1 199 ? 80.938 18.938 24.156 1 25.02 199 ALA B CA 1
ATOM 3160 C C . ALA B 1 199 ? 80.75 17.547 24.766 1 25.02 199 ALA B C 1
ATOM 3162 O O . ALA B 1 199 ? 79.812 17.297 25.516 1 25.02 199 ALA B O 1
ATOM 3163 N N . LYS B 1 200 ? 81.375 16.453 24.375 1 25.2 200 LYS B N 1
ATOM 3164 C CA . LYS B 1 200 ? 81.625 15.016 24.406 1 25.2 200 LYS B CA 1
ATOM 3165 C C . LYS B 1 200 ? 82.062 14.555 25.797 1 25.2 200 LYS B C 1
ATOM 3167 O O . LYS B 1 200 ? 83.25 14.312 26.016 1 25.2 200 LYS B O 1
ATOM 3172 N N . GLU B 1 201 ? 81.375 14.906 27 1 24.3 201 GLU B N 1
ATOM 3173 C CA . GLU B 1 201 ? 82.188 14.531 28.156 1 24.3 201 GLU B CA 1
ATOM 3174 C C . GLU B 1 201 ? 82.312 13.016 28.234 1 24.3 201 GLU B C 1
ATOM 3176 O O . GLU B 1 201 ? 81.438 12.258 27.891 1 24.3 201 GLU B O 1
ATOM 3181 N N . PRO B 1 202 ? 83.562 12.445 28.484 1 27.25 202 PRO B N 1
ATOM 3182 C CA . PRO B 1 202 ? 84.125 11.117 28.469 1 27.25 202 PRO B CA 1
ATOM 3183 C C . PRO B 1 202 ? 83.688 10.242 29.625 1 27.25 202 PRO B C 1
ATOM 3185 O O . PRO B 1 202 ? 83.812 10.633 30.797 1 27.25 202 PRO B O 1
ATOM 3188 N N . GLN B 1 203 ? 82.5 9.664 29.625 1 25.33 203 GLN B N 1
ATOM 3189 C CA . GLN B 1 203 ? 82 8.875 30.734 1 25.33 203 GLN B CA 1
ATOM 3190 C C . GLN B 1 203 ? 82.938 7.773 31.125 1 25.33 203 GLN B C 1
ATOM 3192 O O . GLN B 1 203 ? 83.375 6.984 30.281 1 25.33 203 GLN B O 1
ATOM 3197 N N . VAL B 1 204 ? 83.625 7.938 32.25 1 27.44 204 VAL B N 1
ATOM 3198 C CA . VAL B 1 204 ? 84.625 7.145 32.938 1 27.44 204 VAL B CA 1
ATOM 3199 C C . VAL B 1 204 ? 84 5.793 33.344 1 27.44 204 VAL B C 1
ATOM 3201 O O . VAL B 1 204 ? 82.875 5.719 33.781 1 27.44 204 VAL B O 1
ATOM 3204 N N . GLU B 1 205 ? 84.562 4.641 32.938 1 26.27 205 GLU B N 1
ATOM 3205 C CA . GLU B 1 205 ? 84.5 3.182 32.969 1 26.27 205 GLU B CA 1
ATOM 3206 C C . GLU B 1 205 ? 84.625 2.65 34.406 1 26.27 205 GLU B C 1
ATOM 3208 O O . GLU B 1 205 ? 85.75 2.689 34.969 1 26.27 205 GLU B O 1
ATOM 3213 N N . SER B 1 206 ? 83.812 3.059 35.438 1 26.83 206 SER B N 1
ATOM 3214 C CA . SER B 1 206 ? 84.188 2.602 36.75 1 26.83 206 SER B CA 1
ATOM 3215 C C . SER B 1 206 ? 84.125 1.082 36.875 1 26.83 206 SER B C 1
ATOM 3217 O O . SER B 1 206 ? 83.188 0.468 36.344 1 26.83 206 SER B O 1
ATOM 3219 N N . PRO B 1 207 ? 85 0.388 37.594 1 28.53 207 PRO B N 1
ATOM 3220 C CA . PRO B 1 207 ? 85.562 -0.956 37.75 1 28.53 207 PRO B CA 1
ATOM 3221 C C . PRO B 1 207 ? 84.625 -1.903 38.469 1 28.53 207 PRO B C 1
ATOM 3223 O O . PRO B 1 207 ? 83.688 -1.453 39.125 1 28.53 207 PRO B O 1
ATOM 3226 N N . LEU B 1 208 ? 84.812 -3.234 38.5 1 29.8 208 LEU B N 1
ATOM 3227 C CA . LEU B 1 208 ? 84.438 -4.648 38.625 1 29.8 208 LEU B CA 1
ATOM 3228 C C . LEU B 1 208 ? 84.312 -5.055 40.062 1 29.8 208 LEU B C 1
ATOM 3230 O O . LEU B 1 208 ? 84.812 -6.117 40.469 1 29.8 208 LEU B O 1
ATOM 3234 N N . GLN B 1 209 ? 83.625 -4.273 40.906 1 25.34 209 GLN B N 1
ATOM 3235 C CA . GLN B 1 209 ? 83.875 -4.656 42.312 1 25.34 209 GLN B CA 1
ATOM 3236 C C . GLN B 1 209 ? 83.375 -6.078 42.594 1 25.34 209 GLN B C 1
ATOM 3238 O O . GLN B 1 209 ? 82.375 -6.512 42.031 1 25.34 209 GLN B O 1
ATOM 3243 N N . GLU B 1 210 ? 83.938 -6.797 43.625 1 26.02 210 GLU B N 1
ATOM 3244 C CA . GLU B 1 210 ? 84.438 -8 44.281 1 26.02 210 GLU B CA 1
ATOM 3245 C C . GLU B 1 210 ? 83.375 -8.68 45.125 1 26.02 210 GLU B C 1
ATOM 3247 O O . GLU B 1 210 ? 83.625 -9.648 45.844 1 26.02 210 GLU B O 1
ATOM 3252 N N . GLN B 1 211 ? 82 -8.297 45.031 1 26.97 211 GLN B N 1
ATOM 3253 C CA . GLN B 1 211 ? 81.438 -8.688 46.312 1 26.97 211 GLN B CA 1
ATOM 3254 C C . GLN B 1 211 ? 81.312 -10.211 46.438 1 26.97 211 GLN B C 1
ATOM 3256 O O . GLN B 1 211 ? 80.75 -10.875 45.562 1 26.97 211 GLN B O 1
ATOM 3261 N N . ALA B 1 212 ? 82 -10.852 47.375 1 29.95 212 ALA B N 1
ATOM 3262 C CA . ALA B 1 212 ? 82.375 -12.148 47.938 1 29.95 212 ALA B CA 1
ATOM 3263 C C . ALA B 1 212 ? 81.125 -12.836 48.562 1 29.95 212 ALA B C 1
ATOM 3265 O O . ALA B 1 212 ? 80.5 -12.297 49.469 1 29.95 212 ALA B O 1
ATOM 3266 N N . THR B 1 213 ? 80.25 -13.57 47.844 1 27.78 213 THR B N 1
ATOM 3267 C CA . THR B 1 213 ? 79.25 -14.422 48.406 1 27.78 213 THR B CA 1
ATOM 3268 C C . THR B 1 213 ? 79.812 -15.406 49.406 1 27.78 213 THR B C 1
ATOM 3270 O O . THR B 1 213 ? 80.75 -16.156 49.094 1 27.78 213 THR B O 1
ATOM 3273 N N . GLU B 1 214 ? 79.875 -15.141 50.719 1 27.28 214 GLU B N 1
ATOM 3274 C CA . GLU B 1 214 ? 80.125 -16.094 51.812 1 27.28 214 GLU B CA 1
ATOM 3275 C C . GLU B 1 214 ? 79.188 -17.297 51.719 1 27.28 214 GLU B C 1
ATOM 3277 O O . GLU B 1 214 ? 78 -17.172 51.344 1 27.28 214 GLU B O 1
ATOM 3282 N N . MET B 1 215 ? 79.562 -18.672 52.094 1 25.42 215 MET B N 1
ATOM 3283 C CA . MET B 1 215 ? 79.438 -20.125 52.219 1 25.42 215 MET B CA 1
ATOM 3284 C C . MET B 1 215 ? 78.312 -20.484 53.188 1 25.42 215 MET B C 1
ATOM 3286 O O . MET B 1 215 ? 77.625 -21.5 53 1 25.42 215 MET B O 1
ATOM 3290 N N . ALA B 1 216 ? 77.625 -20.344 54.438 1 22.61 216 ALA B N 1
ATOM 3291 C CA . ALA B 1 216 ? 77.375 -21.656 55.062 1 22.61 216 ALA B CA 1
ATOM 3292 C C . ALA B 1 216 ? 76.25 -22.406 54.312 1 22.61 216 ALA B C 1
ATOM 3294 O O . ALA B 1 216 ? 75.312 -21.812 53.812 1 22.61 216 ALA B O 1
#

Secondary structure (DSSP, 8-state):
-------------------PPPGGGGSPP---BSS--EEEEEEETTTTEEEEEEE-SBS--S--BSSHHHHHHHH-TTHHHHS-SSGGGGGGSPP---SSS--EEEEEEETTTTEEEEEEE-SSS--SS-BSSHHHHHHHHTT------PPPPP-TTS-HHHHHHHHHHHHHHHHHHHHHHHHHHHTSGGG-------------------------/-------------------PPPGGGGSPP---BSS--EEEEEEETTTTEEEEEEE-SBS--S--BSSHHHHHHHH-TTHHHHS-SSGGGGGGSPP---SSS--EEEEEEETTTTEEEEEEE-SSS--SS-BSSHHHHHHHHTT------PPPPP-TTS-HHHHHHHHHHHHHHHHHHHHHHHHHHHTGGGG-------------------------